Protein 7CWQ (pdb70)

InterPro domains:
  IPR029058 Alpha/Beta hydrolase fold [G3DSA:3.40.50.1820] (157-423)
  IPR029058 Alpha/Beta hydrolase fold [SSF53474] (163-417)
  IPR041127 PET hydrolase/cutinase-like [PF12740] (156-425)
  IPR050261 FrsA esterase [PTHR22946] (124-369)

Radius of gyration: 24.61 Å; Cα contacts (8 Å, |Δi|>4): 1382; chains: 2; bounding box: 76×63×48 Å

Organism: NCBI:txid1797562

Nearest PDB structures (foldseek):
  7cwq-assembly1_B  TM=1.004E+00  e=7.072E-62  Burkholderiales bacterium RIFCSPLOWO2_02_FULL_57_36
  8c65-assembly2_B  TM=9.866E-01  e=2.310E-43  Acidovorax delafieldii
  6ky5-assembly2_B  TM=9.880E-01  e=8.481E-42  Piscinibacter sakaiensis
  8vel-assembly1_A  TM=9.873E-01  e=1.083E-41  Piscinibacter sakaiensis
  8h5j-assembly2_B  TM=9.873E-01  e=1.382E-41  Piscinibacter sakaiensis

Foldseek 3Di:
DQPLDDDDQDDLVQLLDLAHQFDKDKDWFDCVRQDLFRTKIKIATDPDADQAEEEEEEEAALDALQFAVSLRRHQRRLQYIYIRGHGPDSHDALCSLLSSRVSRLVVLVVLCCVPPHPNPVRHDNQFYAYEYAARNLSNQLNNQQVPVSYQETEYELYHDPDQASQRRQHEYEYHHECQEPPRHCVNHRVSNQVNYHLNHWYKYWYFANGYSSCQTPPHDRVSLVSSVVNLRSCCGRSVNCSSQCCVPNDVVVVVCPDNGTPDMDTSDPD/DQPLDDDDQDDLCQLLDLFHQFDKDKDWFAQVRQDLFRTKIKIATDPDDDQAEEEEEEEAAPDALQFACSLRRLQRRVQYIYIYGHGPDSRDAQCSLLRSRVSVLVVLVVLCCDPPHPNPVRHDNQQYAYEYAARNLSNQLVNQQVPVSHQEGEYELYHDQDLASLRRQHEYEYHHECQEPPSHCVRHVVSNQVNYHLNHWYKYWYFANGYSSCQTPPHPSSSLSSSVVNLRSCCRRSVNCSSQCCCANDVVVVCCPPNGTPDMDTSDDD

Secondary structure (DSSP, 8-state):
--TT--SSPP-HHHHHSSS-SS-EEEEEE-TTT-SSSSEEEEEEESSS---EEEEEEE--TT--GGGTTTHHHHHHTTT-EEEEEE-SSTT--HHHHHHHHHHHHHHHHHHHT-TTSTTTT-EEEEEEEEEEETHHHHHHHHHHHH-TT-SEEEEES---S----TT--S-EEEEEETT-SSS-TTTTHHHHHHHS-TTS-EEEEEETT--TTTTSTT-TTHHHHHHHHHHHHHHHHS--GGGHHHHHSHHHHHHTTSTTEEEEEE----/--TT--SSPP-HHHHHSSS-SSEEEEEEE-TTT-SSSSEEEEEEEESS---EEEEEEE--TT--GGGTTTHHHHHHTTT-EEEEEE-SSTT--HHHHHHHHHHHHHHHHHHHT-TTSTTTT-EEEEEEEEEEETHHHHHHHHHHHH-TT--EEEEES---S----TT--S-EEEEEETT-SSS-TTTTHHHHHHHS-TTS-EEEEEETT--TTTTSTT-TTHHHHHHHHHHHHHHHHS--GGGHHHHHSHHHHHHTT-TTEEEEEE----

Solvent-accessible surface area: 19346 Å² total; per-residue (Å²): 241,40,107,76,76,27,32,77,103,16,70,115,112,30,0,52,41,96,61,14,50,21,74,78,60,70,24,107,3,52,68,134,70,15,66,44,5,116,66,1,24,0,17,4,0,67,82,39,121,33,71,1,0,0,0,0,0,0,0,1,98,114,17,53,24,79,22,0,43,35,0,0,30,6,0,0,0,0,1,0,0,0,0,0,0,15,2,78,49,53,51,24,85,7,81,41,0,6,94,4,0,46,24,0,0,86,17,0,64,73,12,6,121,50,91,104,32,74,0,89,172,42,7,16,72,115,12,16,0,0,0,0,31,9,22,0,0,0,0,0,0,13,1,1,100,84,40,87,124,7,83,0,0,0,0,0,3,0,70,13,105,56,57,98,3,56,100,0,70,1,22,0,0,0,0,0,0,19,63,9,107,78,2,53,13,45,63,18,2,3,29,0,14,44,29,8,34,72,122,2,79,25,0,0,0,4,4,38,106,8,62,28,55,16,1,10,39,81,23,112,55,34,24,17,0,0,2,0,0,0,0,0,0,2,26,26,3,3,90,1,86,47,0,34,53,26,0,41,29,80,41,8,60,63,6,44,49,81,88,24,8,8,10,14,43,38,34,36,124,47,198,38,112,57,58,30,30,73,105,17,74,118,106,34,0,48,39,56,49,13,58,35,48,16,41,5,24,52,5,44,71,132,69,13,69,44,6,95,19,2,15,0,5,4,0,36,144,37,123,33,66,2,0,0,0,0,0,0,0,1,105,116,14,15,18,29,19,0,26,35,0,0,16,5,0,0,0,0,1,0,0,0,0,0,0,8,2,92,51,54,56,24,79,6,83,43,0,6,95,4,0,48,23,0,0,88,19,0,68,76,12,7,124,52,87,103,34,75,0,71,169,40,8,27,67,107,13,18,0,0,0,0,33,8,23,0,0,0,0,0,0,13,0,1,87,85,43,82,115,8,72,0,0,0,0,0,2,0,66,9,102,54,50,97,1,55,101,0,67,0,24,0,0,0,0,0,0,66,60,9,105,83,2,54,15,131,65,19,2,11,33,0,15,102,28,6,37,96,119,3,80,23,0,0,0,12,1,47,109,7,62,30,54,15,1,9,36,53,24,91,45,32,23,14,0,0,3,0,0,0,0,0,0,3,41,14,2,3,81,1,91,46,1,18,52,24,0,36,26,83,46,8,134,70,7,80,100,74,115,28,13,56,69,29,62,70,43,36,124,21

Sequence (540 aa):
MNPFEKGPDPTKTMLEASTGPFTYTTTTVSSTTASGYRQGTIYHPTNVTGPFAAVAVVPGYLASQSSINWWGPRLASHGFVVITIDTNSTSDQPPSRATQLMAALNQLKTFSNTSSHPIYRKVDPNRLGVMGWSMGGGGTLIAARDNPTLKAAIPFAPWNSSTNFSTVSVPTLIIACESDSTAPVNSHASPFYNSLPSTTKKAYLEMNNGSHSCANSGNSNAGLIGKYGVSWMKRFMDNDTRFSPYLCGAPHQADLSLTAIDEYRENCPYMNPFEKGPDPTKTMLEASTGPFTYTTTTVSSTTASGYRQGTIYHPTNVTGPFAAVAVVPGYLASQSSINWWGPRLASHGFVVITIDTNSTSDQPPSRATQLMAALNQLKTFSNTSSHPIYRKVDPNRLGVMGWSMGGGGTLIAARDNPTLKAAIPFAPWNSSTNFSTVSVPTLIIACESDSTAPVNSHASPFYNSLPSTTKKAYLEMNNGSHSCANSGNSNAGLIGKYGVSWMKRFMDNDTRFSPYLCGAPHQADLSLTAIDEYRENCPY

Structure (mmCIF, N/CA/C/O backbone):
data_7CWQ
#
_entry.id   7CWQ
#
_cell.length_a   69.967
_cell.length_b   69.967
_cell.length_c   381.890
_cell.angle_alpha   90.000
_cell.angle_beta   90.000
_cell.angle_gamma   120.000
#
_symmetry.space_group_name_H-M   'P 65 2 2'
#
loop_
_entity.id
_entity.type
_entity.pdbx_description
1 polymer 'DLH domain-containing protein'
2 non-polymer 'SULFATE ION'
3 water water
#
loop_
_atom_site.group_PDB
_atom_site.id
_atom_site.type_symbol
_atom_site.label_atom_id
_atom_site.label_alt_id
_atom_site.label_comp_id
_atom_site.label_asym_id
_atom_site.label_entity_id
_atom_site.label_seq_id
_atom_site.pdbx_PDB_ins_code
_atom_site.Cartn_x
_atom_site.Cartn_y
_atom_site.Cartn_z
_atom_site.occupancy
_atom_site.B_iso_or_equiv
_atom_site.auth_seq_id
_atom_site.auth_comp_id
_atom_site.auth_asym_id
_atom_site.auth_atom_id
_atom_site.pdbx_PDB_model_num
ATOM 1 N N . MET A 1 1 ? -34.157 -11.410 -31.893 1.00 28.80 157 MET A N 1
ATOM 2 C CA . MET A 1 1 ? -34.101 -10.526 -33.082 1.00 27.84 157 MET A CA 1
ATOM 3 C C . MET A 1 1 ? -33.269 -9.287 -32.752 1.00 22.54 157 MET A C 1
ATOM 4 O O . MET A 1 1 ? -32.933 -8.556 -33.670 1.00 20.68 157 MET A O 1
ATOM 9 N N . ASN A 1 2 ? -33.054 -8.997 -31.469 1.00 19.51 158 ASN A N 1
ATOM 10 C CA . ASN A 1 2 ? -32.149 -7.903 -31.035 1.00 16.70 158 ASN A CA 1
ATOM 11 C C . ASN A 1 2 ? -30.820 -8.517 -30.642 1.00 15.85 158 ASN A C 1
ATOM 12 O O . ASN A 1 2 ? -30.699 -9.161 -29.596 1.00 16.05 158 ASN A O 1
ATOM 17 N N . PRO A 1 3 ? -29.771 -8.336 -31.460 1.00 16.03 159 PRO A N 1
ATOM 18 C CA . PRO A 1 3 ? -28.492 -8.993 -31.201 1.00 17.96 159 PRO A CA 1
ATOM 19 C C . PRO A 1 3 ? -27.770 -8.435 -29.962 1.00 16.74 159 PRO A C 1
ATOM 20 O O . PRO A 1 3 ? -26.828 -9.052 -29.511 1.00 17.04 159 PRO A O 1
ATOM 24 N N . PHE A 1 4 ? -28.238 -7.303 -29.427 1.00 15.11 160 PHE A N 1
ATOM 25 C CA . PHE A 1 4 ? -27.599 -6.624 -28.257 1.00 14.43 160 PHE A CA 1
ATOM 26 C C . PHE A 1 4 ? -28.245 -7.035 -26.936 1.00 15.31 160 PHE A C 1
ATOM 27 O O . PHE A 1 4 ? -27.687 -6.703 -25.864 1.00 15.49 160 PHE A O 1
ATOM 35 N N . GLU A 1 5 ? -29.377 -7.718 -26.989 1.00 16.31 161 GLU A N 1
ATOM 36 C CA . GLU A 1 5 ? -30.100 -8.220 -25.803 1.00 17.00 161 GLU A CA 1
ATOM 37 C C . GLU A 1 5 ? -29.235 -9.292 -25.105 1.00 19.48 161 GLU A C 1
ATOM 38 O O . GLU A 1 5 ? -28.759 -10.223 -25.788 1.00 18.49 161 GLU A O 1
ATOM 44 N N . LYS A 1 6 ? -28.969 -9.130 -23.800 1.00 15.83 162 LYS A N 1
ATOM 45 C CA . LYS A 1 6 ? -28.201 -10.126 -23.003 1.00 16.53 162 LYS A CA 1
ATOM 46 C C . LYS A 1 6 ? -29.029 -10.562 -21.800 1.00 16.55 162 LYS A C 1
ATOM 47 O O . LYS A 1 6 ? -29.662 -9.696 -21.159 1.00 14.57 162 LYS A O 1
ATOM 53 N N . GLY A 1 7 ? -28.975 -11.856 -21.504 1.00 16.08 163 GLY A N 1
ATOM 54 C CA . GLY A 1 7 ? -29.409 -12.418 -20.222 1.00 18.27 163 GLY A CA 1
ATOM 55 C C . GLY A 1 7 ? -30.903 -12.670 -20.198 1.00 18.02 163 GLY A C 1
ATOM 56 O O . GLY A 1 7 ? -31.621 -12.330 -21.138 1.00 16.13 163 GLY A O 1
ATOM 57 N N . PRO A 1 8 ? -31.388 -13.242 -19.085 1.00 18.50 164 PRO A N 1
ATOM 58 C CA . PRO A 1 8 ? -32.800 -13.556 -18.922 1.00 19.04 164 PRO A CA 1
ATOM 59 C C . PRO A 1 8 ? -33.705 -12.322 -18.929 1.00 18.09 164 PRO A C 1
ATOM 60 O O . PRO A 1 8 ? -33.259 -11.203 -18.694 1.00 15.55 164 PRO A O 1
ATOM 64 N N . ASP A 1 9 ? -34.984 -12.570 -19.199 1.00 17.42 165 ASP A N 1
ATOM 65 C CA . ASP A 1 9 ? -36.053 -11.552 -19.134 1.00 17.53 165 ASP A CA 1
ATOM 66 C C . ASP A 1 9 ? -36.032 -10.928 -17.745 1.00 17.05 165 ASP A C 1
ATOM 67 O O . ASP A 1 9 ? -35.918 -11.636 -16.749 1.00 16.61 165 ASP A O 1
ATOM 72 N N . PRO A 1 10 ? -36.121 -9.590 -17.651 1.00 17.01 166 PRO A N 1
ATOM 73 C CA . PRO A 1 10 ? -36.035 -8.923 -16.355 1.00 17.12 166 PRO A CA 1
ATOM 74 C C . PRO A 1 10 ? -37.255 -9.229 -15.479 1.00 17.44 166 PRO A C 1
ATOM 75 O O . PRO A 1 10 ? -38.331 -9.466 -16.007 1.00 15.47 166 PRO A O 1
ATOM 79 N N . THR A 1 11 ? -37.037 -9.178 -14.166 1.00 16.16 167 THR A N 1
ATOM 80 C CA . THR A 1 11 ? -38.061 -9.198 -13.090 1.00 17.79 167 THR A CA 1
ATOM 81 C C . THR A 1 11 ? -37.703 -8.118 -12.073 1.00 18.23 167 THR A C 1
ATOM 82 O O . THR A 1 11 ? -36.555 -7.691 -12.044 1.00 16.09 167 THR A O 1
ATOM 86 N N . LYS A 1 12 ? -38.663 -7.674 -11.281 1.00 17.49 168 LYS A N 1
ATOM 87 C CA . LYS A 1 12 ? -38.389 -6.755 -10.154 1.00 19.83 168 LYS A CA 1
ATOM 88 C C . LYS A 1 12 ? -37.267 -7.334 -9.274 1.00 16.81 168 LYS A C 1
ATOM 89 O O . LYS A 1 12 ? -36.316 -6.581 -8.944 1.00 17.57 168 LYS A O 1
ATOM 95 N N . THR A 1 13 ? -37.346 -8.619 -8.911 1.00 18.14 169 THR A N 1
ATOM 96 C CA . THR A 1 13 ? -36.373 -9.287 -8.006 1.00 19.16 169 THR A CA 1
ATOM 97 C C . THR A 1 13 ? -34.980 -9.144 -8.596 1.00 17.38 169 THR A C 1
ATOM 98 O O . THR A 1 13 ? -34.048 -8.742 -7.878 1.00 16.98 169 THR A O 1
ATOM 102 N N . MET A 1 14 ? -34.847 -9.490 -9.861 1.00 15.18 170 MET A N 1
ATOM 103 C CA . MET A 1 14 ? -33.544 -9.579 -10.542 1.00 15.36 170 MET A CA 1
ATOM 104 C C . MET A 1 14 ? -32.974 -8.161 -10.647 1.00 13.75 170 MET A C 1
ATOM 105 O O . MET A 1 14 ? -31.750 -7.998 -10.482 1.00 14.11 170 MET A O 1
ATOM 110 N N . LEU A 1 15 ? -33.829 -7.149 -10.810 1.00 12.92 171 LEU A N 1
ATOM 111 C CA . LEU A 1 15 ? -33.346 -5.765 -11.030 1.00 12.03 171 LEU A CA 1
ATOM 112 C C . LEU A 1 15 ? -32.966 -5.097 -9.702 1.00 13.02 171 LEU A C 1
ATOM 113 O O . LEU A 1 15 ? -32.175 -4.147 -9.753 1.00 12.81 171 LEU A O 1
ATOM 118 N N . GLU A 1 16 ? -33.498 -5.554 -8.574 1.00 12.72 172 GLU A N 1
ATOM 119 C CA . GLU A 1 16 ? -33.214 -4.940 -7.241 1.00 13.90 172 GLU A CA 1
ATOM 120 C C . GLU A 1 16 ? -32.099 -5.698 -6.523 1.00 13.91 172 GLU A C 1
ATOM 121 O O . GLU A 1 16 ? -31.595 -5.197 -5.525 1.00 14.82 172 GLU A O 1
ATOM 127 N N . ALA A 1 17 ? -31.674 -6.860 -7.028 1.00 13.10 173 ALA A N 1
ATOM 128 C CA . ALA A 1 17 ? -30.585 -7.643 -6.406 1.00 12.01 173 ALA A CA 1
ATOM 129 C C . ALA A 1 17 ? -29.271 -6.865 -6.504 1.00 11.65 173 ALA A C 1
ATOM 130 O O . ALA A 1 17 ? -29.086 -6.115 -7.480 1.00 12.72 173 ALA A O 1
ATOM 132 N N . SER A 1 18 ? -28.367 -7.055 -5.545 1.00 11.68 174 SER A N 1
ATOM 133 C CA . SER A 1 18 ? -27.048 -6.367 -5.539 1.00 13.67 174 SER A CA 1
ATOM 134 C C . SER A 1 18 ? -26.228 -6.748 -6.775 1.00 14.62 174 SER A C 1
ATOM 135 O O . SER A 1 18 ? -25.424 -5.933 -7.218 1.00 13.61 174 SER A O 1
ATOM 138 N N . THR A 1 19 ? -26.451 -7.926 -7.353 1.00 15.46 175 THR A N 1
ATOM 139 C CA . THR A 1 19 ? -25.872 -8.241 -8.680 1.00 15.68 175 THR A CA 1
ATOM 140 C C . THR A 1 19 ? -26.927 -8.873 -9.576 1.00 14.86 175 THR A C 1
ATOM 141 O O . THR A 1 19 ? -27.901 -9.501 -9.094 1.00 14.49 175 THR A O 1
ATOM 145 N N . GLY A 1 20 ? -26.740 -8.650 -10.861 1.00 13.69 176 GLY A N 1
ATOM 146 C CA . GLY A 1 20 ? -27.548 -9.219 -11.924 1.00 12.02 176 GLY A CA 1
ATOM 147 C C . GLY A 1 20 ? -27.164 -10.665 -12.195 1.00 12.10 176 GLY A C 1
ATOM 148 O O . GLY A 1 20 ? -26.513 -11.331 -11.389 1.00 11.71 176 GLY A O 1
ATOM 149 N N . PRO A 1 21 ? -27.614 -11.176 -13.339 1.00 12.65 177 PRO A N 1
ATOM 150 C CA . PRO A 1 21 ? -27.520 -12.605 -13.635 1.00 13.90 177 PRO A CA 1
ATOM 151 C C . PRO A 1 21 ? -26.128 -13.049 -14.075 1.00 13.70 177 PRO A C 1
ATOM 152 O O . PRO A 1 21 ? -25.942 -14.244 -14.246 1.00 12.96 177 PRO A O 1
ATOM 156 N N . PHE A 1 22 ? -25.214 -12.107 -14.302 1.00 11.42 178 PHE A N 1
ATOM 157 C CA . PHE A 1 22 ? -23.866 -12.423 -14.828 1.00 11.04 178 PHE A CA 1
ATOM 158 C C . PHE A 1 22 ? -22.845 -12.343 -13.715 1.00 11.98 178 PHE A C 1
ATOM 159 O O . PHE A 1 22 ? -22.940 -11.479 -12.811 1.00 12.23 178 PHE A O 1
ATOM 167 N N . THR A 1 23 ? -21.839 -13.203 -13.808 1.00 10.88 179 THR A N 1
ATOM 168 C CA . THR A 1 23 ? -20.613 -13.109 -13.004 1.00 11.22 179 THR A CA 1
ATOM 169 C C . THR A 1 23 ? -19.706 -12.048 -13.614 1.00 11.74 179 THR A C 1
ATOM 170 O O . THR A 1 23 ? -19.808 -11.788 -14.822 1.00 11.84 179 THR A O 1
ATOM 174 N N . TYR A 1 24 ? -18.882 -11.410 -12.796 1.00 11.77 180 TYR A N 1
ATOM 175 C CA . TYR A 1 24 ? -17.993 -10.342 -13.292 1.00 10.65 180 TYR A CA 1
ATOM 176 C C . TYR A 1 24 ? -16.635 -10.495 -12.625 1.00 11.26 180 TYR A C 1
ATOM 177 O O . TYR A 1 24 ? -16.492 -11.192 -11.598 1.00 11.86 180 TYR A O 1
ATOM 186 N N . THR A 1 25 ? -15.654 -9.835 -13.204 1.00 11.57 181 THR A N 1
ATOM 187 C CA . THR A 1 25 ? -14.315 -9.755 -12.591 1.00 12.04 181 THR A CA 1
ATOM 188 C C . THR A 1 25 ? -13.813 -8.327 -12.742 1.00 11.45 181 THR A C 1
ATOM 189 O O . THR A 1 25 ? -14.494 -7.521 -13.406 1.00 11.20 181 THR A O 1
ATOM 193 N N . THR A 1 26 ? -12.678 -8.035 -12.124 1.00 11.07 182 THR A N 1
ATOM 194 C CA . THR A 1 26 ? -12.091 -6.679 -12.143 1.00 12.66 182 THR A CA 1
ATOM 195 C C . THR A 1 26 ? -10.701 -6.773 -12.720 1.00 13.29 182 THR A C 1
ATOM 196 O O . THR A 1 26 ? -10.023 -7.788 -12.499 1.00 12.55 182 THR A O 1
ATOM 200 N N . THR A 1 27 ? -10.298 -5.716 -13.392 1.00 13.05 183 THR A N 1
ATOM 201 C CA . THR A 1 27 ? -8.938 -5.517 -13.920 1.00 13.91 183 THR A CA 1
ATOM 202 C C . THR A 1 27 ? -8.526 -4.105 -13.510 1.00 14.30 183 THR A C 1
ATOM 203 O O . THR A 1 27 ? -9.258 -3.157 -13.845 1.00 13.34 183 THR A O 1
ATOM 207 N N . THR A 1 28 ? -7.432 -3.968 -12.779 1.00 13.68 184 THR A N 1
ATOM 208 C CA . THR A 1 28 ? -6.949 -2.634 -12.336 1.00 16.46 184 THR A CA 1
ATOM 209 C C . THR A 1 28 ? -6.204 -1.989 -13.495 1.00 17.14 184 THR A C 1
ATOM 210 O O . THR A 1 28 ? -5.457 -2.707 -14.211 1.00 22.74 184 THR A O 1
ATOM 214 N N . VAL A 1 29 ? -6.421 -0.706 -13.721 1.00 12.74 185 VAL A N 1
ATOM 215 C CA . VAL A 1 29 ? -5.624 0.100 -14.664 1.00 11.23 185 VAL A CA 1
ATOM 216 C C . VAL A 1 29 ? -4.683 0.966 -13.837 1.00 12.37 185 VAL A C 1
ATOM 217 O O . VAL A 1 29 ? -5.184 1.892 -13.195 1.00 11.46 185 VAL A O 1
ATOM 221 N N . SER A 1 30 ? -3.399 0.608 -13.799 1.00 13.02 186 SER A N 1
ATOM 222 C CA . SER A 1 30 ? -2.386 1.388 -13.035 1.00 14.90 186 SER A CA 1
ATOM 223 C C . SER A 1 30 ? -2.291 2.804 -13.596 1.00 14.16 186 SER A C 1
ATOM 224 O O . SER A 1 30 ? -2.621 3.038 -14.758 1.00 13.19 186 SER A O 1
ATOM 227 N N . SER A 1 31 ? -1.703 3.723 -12.825 1.00 14.90 187 SER A N 1
ATOM 228 C CA . SER A 1 31 ? -1.480 5.096 -13.306 1.00 15.36 187 SER A CA 1
ATOM 229 C C . SER A 1 31 ? -0.377 5.099 -14.375 1.00 13.50 187 SER A C 1
ATOM 230 O O . SER A 1 31 ? -0.382 5.993 -15.167 1.00 16.93 187 SER A O 1
ATOM 233 N N . THR A 1 32 ? 0.426 4.040 -14.457 1.00 15.17 188 THR A N 1
ATOM 234 C CA . THR A 1 32 ? 1.431 3.876 -15.546 1.00 16.08 188 THR A CA 1
ATOM 235 C C . THR A 1 32 ? 0.717 3.600 -16.879 1.00 15.94 188 THR A C 1
ATOM 236 O O . THR A 1 32 ? 0.975 4.300 -17.864 1.00 17.25 188 THR A O 1
ATOM 240 N N . THR A 1 33 ? -0.282 2.729 -16.860 1.00 14.15 189 THR A N 1
ATOM 241 C CA . THR A 1 33 ? -1.059 2.334 -18.063 1.00 13.95 189 THR A CA 1
ATOM 242 C C . THR A 1 33 ? -2.112 3.371 -18.470 1.00 12.58 189 THR A C 1
ATOM 243 O O . THR A 1 33 ? -2.289 3.602 -19.682 1.00 14.56 189 THR A O 1
ATOM 247 N N . ALA A 1 34 ? -2.800 3.988 -17.523 1.00 12.61 190 ALA A N 1
ATOM 248 C CA . ALA A 1 34 ? -3.952 4.868 -17.812 1.00 12.68 190 ALA A CA 1
ATOM 249 C C . ALA A 1 34 ? -3.501 6.038 -18.681 1.00 14.11 190 ALA A C 1
ATOM 250 O O . ALA A 1 34 ? -2.417 6.657 -18.412 1.00 15.19 190 ALA A O 1
ATOM 252 N N . SER A 1 35 ? -4.302 6.319 -19.698 1.00 14.33 191 SER A N 1
ATOM 253 C CA . SER A 1 35 ? -4.054 7.325 -20.738 1.00 15.47 191 SER A CA 1
ATOM 254 C C . SER A 1 35 ? -5.150 8.389 -20.707 1.00 14.27 191 SER A C 1
ATOM 255 O O . SER A 1 35 ? -6.279 8.100 -21.095 1.00 15.08 191 SER A O 1
ATOM 258 N N . GLY A 1 36 ? -4.834 9.566 -20.172 1.00 15.41 192 GLY A N 1
ATOM 259 C CA . GLY A 1 36 ? -5.741 10.727 -20.168 1.00 15.07 192 GLY A CA 1
ATOM 260 C C . GLY A 1 36 ? -6.618 10.809 -18.928 1.00 14.30 192 GLY A C 1
ATOM 261 O O . GLY A 1 36 ? -7.555 11.651 -18.909 1.00 16.95 192 GLY A O 1
ATOM 262 N N . TYR A 1 37 ? -6.361 9.966 -17.946 1.00 13.11 193 TYR A N 1
ATOM 263 C CA . TYR A 1 37 ? -7.012 9.982 -16.612 1.00 12.18 193 TYR A CA 1
ATOM 264 C C . TYR A 1 37 ? -6.017 9.326 -15.665 1.00 12.77 193 TYR A C 1
ATOM 265 O O . TYR A 1 37 ? -4.979 8.818 -16.159 1.00 13.49 193 TYR A O 1
ATOM 274 N N . ARG A 1 38 ? -6.213 9.417 -14.364 1.00 11.90 194 ARG A N 1
ATOM 275 C CA . ARG A 1 38 ? -5.140 9.031 -13.434 1.00 13.74 194 ARG A CA 1
ATOM 276 C C . ARG A 1 38 ? -4.963 7.518 -13.389 1.00 13.01 194 ARG A C 1
ATOM 277 O O . ARG A 1 38 ? -3.844 7.037 -13.579 1.00 13.89 194 ARG A O 1
ATOM 285 N N . GLN A 1 39 ? -6.039 6.795 -13.126 1.00 12.20 195 GLN A N 1
ATOM 286 C CA . GLN A 1 39 ? -6.036 5.327 -12.979 1.00 12.35 195 GLN A CA 1
ATOM 287 C C . GLN A 1 39 ? -7.486 4.869 -12.891 1.00 11.77 195 GLN A C 1
ATOM 288 O O . GLN A 1 39 ? -8.396 5.727 -12.870 1.00 11.00 195 GLN A O 1
ATOM 294 N N . GLY A 1 40 ? -7.719 3.573 -12.892 1.00 11.35 196 GLY A N 1
ATOM 295 C CA . GLY A 1 40 ? -9.115 3.121 -12.852 1.00 11.27 196 GLY A CA 1
ATOM 296 C C . GLY A 1 40 ? -9.209 1.645 -12.607 1.00 10.81 196 GLY A C 1
ATOM 297 O O . GLY A 1 40 ? -8.180 0.966 -12.423 1.00 11.68 196 GLY A O 1
ATOM 298 N N . THR A 1 41 ? -10.451 1.193 -12.519 1.00 10.54 197 THR A N 1
ATOM 299 C CA . THR A 1 41 ? -10.714 -0.235 -12.330 1.00 9.87 197 THR A CA 1
ATOM 300 C C . THR A 1 41 ? -11.790 -0.591 -13.354 1.00 9.90 197 THR A C 1
ATOM 301 O O . THR A 1 41 ? -12.747 0.142 -13.458 1.00 10.10 197 THR A O 1
ATOM 305 N N . ILE A 1 42 ? -11.570 -1.689 -14.060 1.00 8.56 198 ILE A N 1
ATOM 306 C CA . ILE A 1 42 ? -12.547 -2.143 -15.074 1.00 8.90 198 ILE A CA 1
ATOM 307 C C . ILE A 1 42 ? -13.324 -3.322 -14.508 1.00 8.94 198 ILE A C 1
ATOM 308 O O . ILE A 1 42 ? -12.705 -4.223 -14.023 1.00 9.45 198 ILE A O 1
ATOM 313 N N . TYR A 1 43 ? -14.636 -3.257 -14.632 1.00 8.62 199 TYR A N 1
ATOM 314 C CA . TYR A 1 43 ? -15.518 -4.350 -14.178 1.00 8.79 199 TYR A CA 1
ATOM 315 C C . TYR A 1 43 ? -16.114 -4.954 -15.451 1.00 8.76 199 TYR A C 1
ATOM 316 O O . TYR A 1 43 ? -16.634 -4.216 -16.266 1.00 10.09 199 TYR A O 1
ATOM 325 N N . HIS A 1 44 ? -15.989 -6.274 -15.599 1.00 9.43 200 HIS A N 1
ATOM 326 C CA . HIS A 1 44 ? -16.435 -6.860 -16.882 1.00 9.99 200 HIS A CA 1
ATOM 327 C C . HIS A 1 44 ? -17.072 -8.231 -16.676 1.00 10.25 200 HIS A C 1
ATOM 328 O O . HIS A 1 44 ? -16.654 -8.959 -15.814 1.00 9.55 200 HIS A O 1
ATOM 335 N N . PRO A 1 45 ? -18.082 -8.568 -17.489 1.00 9.89 201 PRO A N 1
ATOM 336 C CA . PRO A 1 45 ? -18.776 -9.834 -17.347 1.00 10.39 201 PRO A CA 1
ATOM 337 C C . PRO A 1 45 ? -17.908 -11.032 -17.763 1.00 10.74 201 PRO A C 1
ATOM 338 O O . PRO A 1 45 ? -17.100 -10.872 -18.617 1.00 11.88 201 PRO A O 1
ATOM 342 N N . THR A 1 46 ? -18.139 -12.184 -1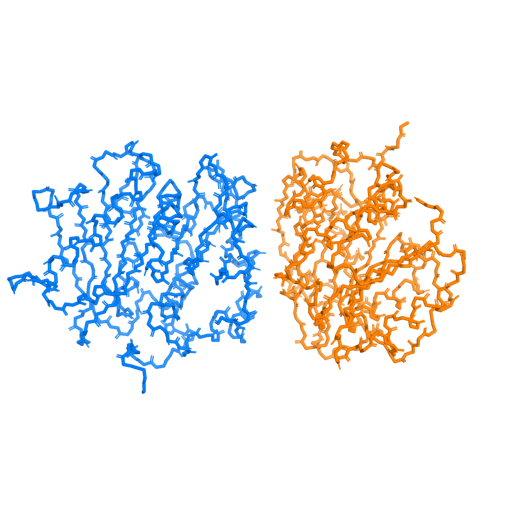7.134 1.00 10.56 202 THR A N 1
ATOM 343 C CA . THR A 1 46 ? -17.276 -13.352 -17.378 1.00 11.41 202 THR A CA 1
ATOM 344 C C . THR A 1 46 ? -18.049 -14.584 -17.814 1.00 11.60 202 THR A C 1
ATOM 345 O O . THR A 1 46 ? -17.378 -15.480 -18.351 1.00 12.40 202 THR A O 1
ATOM 349 N N . ASN A 1 47 ? -19.341 -14.687 -17.559 1.00 11.88 203 ASN A N 1
ATOM 350 C CA . ASN A 1 47 ? -20.091 -15.933 -17.900 1.00 12.57 203 ASN A CA 1
ATOM 351 C C . ASN A 1 47 ? -21.077 -15.675 -19.027 1.00 12.12 203 ASN A C 1
ATOM 352 O O . ASN A 1 47 ? -22.191 -16.282 -19.026 1.00 11.99 203 ASN A O 1
ATOM 357 N N . VAL A 1 48 ? -20.670 -14.841 -19.985 1.00 12.12 204 VAL A N 1
ATOM 358 C CA . VAL A 1 48 ? -21.484 -14.417 -21.145 1.00 11.78 204 VAL A CA 1
ATOM 359 C C . VAL A 1 48 ? -20.498 -13.817 -22.136 1.00 13.91 204 VAL A C 1
ATOM 360 O O . VAL A 1 48 ? -19.489 -13.269 -21.688 1.00 14.09 204 VAL A O 1
ATOM 364 N N . THR A 1 49 ? -20.698 -14.061 -23.426 1.00 16.30 205 THR A N 1
ATOM 365 C CA . THR A 1 49 ? -19.802 -13.519 -24.470 1.00 16.81 205 THR A CA 1
ATOM 366 C C . THR A 1 49 ? -20.381 -12.200 -24.962 1.00 16.83 205 THR A C 1
ATOM 367 O O . THR A 1 49 ? -21.623 -12.038 -24.986 1.00 17.70 205 THR A O 1
ATOM 371 N N . GLY A 1 50 ? -19.498 -11.292 -25.306 1.00 17.43 206 GLY A N 1
ATOM 372 C CA . GLY A 1 50 ? -19.906 -9.965 -25.764 1.00 18.46 206 GLY A CA 1
ATOM 373 C C . GLY A 1 50 ? -19.949 -9.901 -27.283 1.00 20.29 206 GLY A C 1
ATOM 374 O O . GLY A 1 50 ? -20.336 -10.870 -27.952 1.00 20.60 206 GLY A O 1
ATOM 375 N N . PRO A 1 51 ? -19.619 -8.743 -27.885 1.00 16.36 207 PRO A N 1
ATOM 376 C CA . PRO A 1 51 ? -19.161 -7.557 -27.164 1.00 16.15 207 PRO A CA 1
ATOM 377 C C . PRO A 1 51 ? -20.297 -6.921 -26.338 1.00 13.26 207 PRO A C 1
ATOM 378 O O . PRO A 1 51 ? -21.432 -7.266 -26.542 1.00 14.31 207 PRO A O 1
ATOM 382 N N . PHE A 1 52 ? -19.947 -6.017 -25.426 1.00 10.74 208 PHE A N 1
ATOM 383 C CA . PHE A 1 52 ? -20.901 -5.346 -24.506 1.00 10.50 208 PHE A CA 1
ATOM 384 C C . PHE A 1 52 ? -20.810 -3.846 -24.708 1.00 10.01 208 PHE A C 1
ATOM 385 O O . PHE A 1 52 ? -19.735 -3.366 -25.056 1.00 10.83 208 PHE A O 1
ATOM 393 N N . ALA A 1 53 ? -21.874 -3.116 -24.399 1.00 9.65 209 ALA A N 1
ATOM 394 C CA . ALA A 1 53 ? -21.788 -1.652 -24.262 1.00 9.88 209 ALA A CA 1
ATOM 395 C C . ALA A 1 53 ? -20.839 -1.350 -23.096 1.00 9.84 209 ALA A C 1
ATOM 396 O O . ALA A 1 53 ? -20.695 -2.193 -22.174 1.00 10.76 209 ALA A O 1
ATOM 398 N N . ALA A 1 54 ? -20.211 -0.178 -23.112 1.00 10.64 210 ALA A N 1
ATOM 399 C CA . ALA A 1 54 ? -19.221 0.222 -22.092 1.00 10.87 210 ALA A CA 1
ATOM 400 C C . ALA A 1 54 ? -19.659 1.527 -21.439 1.00 10.42 210 ALA A C 1
ATOM 401 O O . ALA A 1 54 ? -20.228 2.393 -22.123 1.00 9.23 210 ALA A O 1
ATOM 403 N N . VAL A 1 55 ? -19.315 1.669 -20.158 1.00 10.03 211 VAL A N 1
ATOM 404 C CA . VAL A 1 55 ? -19.651 2.900 -19.389 1.00 10.27 211 VAL A CA 1
ATOM 405 C C . VAL A 1 55 ? -18.420 3.397 -18.633 1.00 9.80 211 VAL A C 1
ATOM 406 O O . VAL A 1 55 ? -17.724 2.575 -18.098 1.00 10.05 211 VAL A O 1
ATOM 410 N N . ALA A 1 56 ? -18.230 4.716 -18.590 1.00 9.23 212 ALA A N 1
ATOM 411 C CA . ALA A 1 56 ? -17.173 5.290 -17.735 1.00 9.09 212 ALA A CA 1
ATOM 412 C C . ALA A 1 56 ? -17.856 6.079 -16.599 1.00 8.81 212 ALA A C 1
ATOM 413 O O . ALA A 1 56 ? -18.871 6.705 -16.862 1.00 8.78 212 ALA A O 1
ATOM 415 N N . VAL A 1 57 ? -17.308 5.975 -15.389 1.00 8.83 213 VAL A N 1
ATOM 416 C CA . VAL A 1 57 ? -17.915 6.636 -14.194 1.00 9.48 213 VAL A CA 1
ATOM 417 C C . VAL A 1 57 ? -16.843 7.495 -13.507 1.00 9.68 213 VAL A C 1
ATOM 418 O O . VAL A 1 57 ? -15.796 6.977 -13.225 1.00 9.69 213 VAL A O 1
ATOM 422 N N . VAL A 1 58 ? -17.171 8.759 -13.262 1.00 10.42 214 VAL A N 1
ATOM 423 C CA . VAL A 1 58 ? -16.181 9.717 -12.688 1.00 9.95 214 VAL A CA 1
ATOM 424 C C . VAL A 1 58 ? -16.731 10.304 -11.374 1.00 10.42 214 VAL A C 1
ATOM 425 O O . VAL A 1 58 ? -17.909 10.559 -11.258 1.00 10.58 214 VAL A O 1
ATOM 429 N N . PRO A 1 59 ? -15.880 10.477 -10.363 1.00 9.78 215 PRO A N 1
ATOM 430 C CA . PRO A 1 59 ? -16.335 11.073 -9.130 1.00 10.02 215 PRO A CA 1
ATOM 431 C C . PRO A 1 59 ? -16.453 12.604 -9.122 1.00 10.99 215 PRO A C 1
ATOM 432 O O . PRO A 1 59 ? -16.293 13.211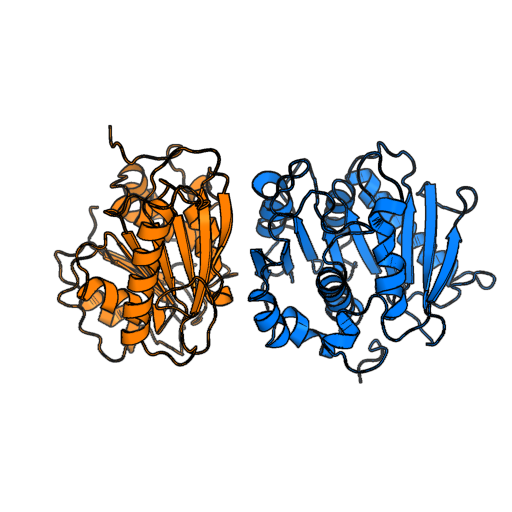 -10.113 1.00 11.63 215 PRO A O 1
ATOM 436 N N . GLY A 1 60 ? -16.770 13.110 -7.939 1.00 11.63 216 GLY A N 1
ATOM 437 C CA . GLY A 1 60 ? -16.851 14.558 -7.739 1.00 10.98 216 GLY A CA 1
ATOM 438 C C . GLY A 1 60 ? -15.562 15.188 -7.224 1.00 11.02 216 GLY A C 1
ATOM 439 O O . GLY A 1 60 ? -14.554 14.523 -7.102 1.00 9.91 216 GLY A O 1
ATOM 440 N N . TYR A 1 61 ? -15.643 16.488 -6.983 1.00 10.78 217 TYR A N 1
ATOM 441 C CA . TYR A 1 61 ? -14.467 17.268 -6.540 1.00 10.76 217 TYR A CA 1
ATOM 442 C C . TYR A 1 61 ? -13.863 16.711 -5.255 1.00 10.97 217 TYR A C 1
ATOM 443 O O . TYR A 1 61 ? -14.612 16.500 -4.308 1.00 10.63 217 TYR A O 1
ATOM 452 N N . LEU A 1 62 ? -12.553 16.523 -5.269 1.00 11.59 218 LEU A N 1
ATOM 453 C CA . LEU A 1 62 ? -11.732 15.965 -4.162 1.00 12.70 218 LEU A CA 1
ATOM 454 C C . LEU A 1 62 ? -12.002 14.474 -3.926 1.00 11.70 218 LEU A C 1
ATOM 455 O O . LEU A 1 62 ? -11.343 13.926 -3.017 1.00 13.11 218 LEU A O 1
ATOM 460 N N . ALA A 1 63 ? -12.872 13.828 -4.705 1.00 10.66 219 ALA A N 1
ATOM 461 C CA . ALA A 1 63 ? -13.350 12.454 -4.416 1.00 10.59 219 ALA A CA 1
ATOM 462 C C . ALA A 1 63 ? -12.586 11.436 -5.264 1.00 11.17 219 ALA A C 1
ATOM 463 O O . ALA A 1 63 ? -11.948 11.814 -6.268 1.00 10.24 219 ALA A O 1
ATOM 465 N N . SER A 1 64 ? -12.685 10.175 -4.862 1.00 12.42 220 SER A N 1
ATOM 466 C CA . SER A 1 64 ? -11.998 9.039 -5.521 1.00 12.93 220 SER A CA 1
ATOM 467 C C . SER A 1 64 ? -12.973 7.970 -5.989 1.00 12.02 220 SER A C 1
ATOM 468 O O . SER A 1 64 ? -14.181 8.096 -5.770 1.00 11.63 220 SER A O 1
ATOM 471 N N . GLN A 1 65 ? -12.437 6.919 -6.598 1.00 11.78 221 GLN A N 1
ATOM 472 C CA . GLN A 1 65 ? -13.247 5.804 -7.140 1.00 12.23 221 GLN A CA 1
ATOM 473 C C . GLN A 1 65 ? -14.227 5.299 -6.091 1.00 11.82 221 GLN A C 1
ATOM 474 O O . GLN A 1 65 ? -15.319 4.864 -6.480 1.00 11.72 221 GLN A O 1
ATOM 480 N N . SER A 1 66 ? -13.806 5.212 -4.826 1.00 11.29 222 SER A N 1
ATOM 481 C CA . SER A 1 66 ? -14.576 4.511 -3.782 1.00 12.29 222 SER A CA 1
ATOM 482 C C . SER A 1 66 ? -15.966 5.128 -3.671 1.00 11.68 222 SER A C 1
ATOM 483 O O . SER A 1 66 ? -16.883 4.418 -3.250 1.00 11.41 222 SER A O 1
ATOM 486 N N . SER A 1 67 ? -16.114 6.418 -3.973 1.00 10.20 223 SER A N 1
ATOM 487 C CA . SER A 1 67 ? -17.411 7.125 -3.850 1.00 9.98 223 SER A CA 1
ATOM 488 C C . SER A 1 67 ? -18.402 6.624 -4.907 1.00 10.43 223 SER A C 1
ATOM 489 O O . SER A 1 67 ? -19.593 6.696 -4.667 1.00 10.21 223 SER A O 1
ATOM 492 N N . ILE A 1 68 ? -17.923 6.114 -6.041 1.00 9.48 224 ILE A N 1
ATOM 493 C CA . ILE A 1 68 ? -18.819 5.877 -7.209 1.00 9.65 224 ILE A CA 1
ATOM 494 C C . ILE A 1 68 ? -18.727 4.438 -7.699 1.00 9.22 224 ILE A C 1
ATOM 495 O O . ILE A 1 68 ? -19.497 4.114 -8.610 1.00 9.11 224 ILE A O 1
ATOM 500 N N . ASN A 1 69 ? -17.880 3.598 -7.111 1.00 8.55 225 ASN A N 1
ATOM 501 C CA . ASN A 1 69 ? -17.528 2.318 -7.791 1.00 9.11 225 ASN A CA 1
ATOM 502 C C . ASN A 1 69 ? -18.562 1.212 -7.541 1.00 9.68 225 ASN A C 1
ATOM 503 O O . ASN A 1 69 ? -18.425 0.198 -8.167 1.00 9.63 225 ASN A O 1
ATOM 508 N N . TRP A 1 70 ? -19.569 1.379 -6.687 1.00 9.13 226 TRP A N 1
ATOM 509 C CA . TRP A 1 70 ? -20.664 0.391 -6.560 1.00 8.26 226 TRP A CA 1
ATOM 510 C C . TRP A 1 70 ? -21.327 0.163 -7.927 1.00 8.12 226 TRP A C 1
ATOM 511 O O . TRP A 1 70 ? -21.856 -0.927 -8.168 1.00 8.89 226 TRP A O 1
ATOM 522 N N . TRP A 1 71 ? -21.312 1.154 -8.813 1.00 8.33 227 TRP A N 1
ATOM 523 C CA . TRP A 1 71 ? -21.901 1.017 -10.166 1.00 8.84 227 TRP A CA 1
ATOM 524 C C . TRP A 1 71 ? -21.152 -0.053 -10.958 1.00 8.76 227 TRP A C 1
ATOM 525 O O . TRP A 1 71 ? -21.760 -0.623 -11.898 1.00 8.84 227 TRP A O 1
ATOM 536 N N . GLY A 1 72 ? -19.871 -0.271 -10.668 1.00 8.77 228 GLY A N 1
ATOM 537 C CA . GLY A 1 72 ? -19.057 -1.253 -11.401 1.00 10.10 228 GLY A CA 1
ATOM 538 C C . GLY A 1 72 ? -19.660 -2.650 -11.321 1.00 9.84 228 GLY A C 1
ATOM 539 O O . GLY A 1 72 ? -20.055 -3.217 -12.351 1.00 10.18 228 GLY A O 1
ATOM 540 N N . PRO A 1 73 ? -19.718 -3.278 -10.123 1.00 9.78 229 PRO A N 1
ATOM 541 C CA . PRO A 1 73 ? -20.332 -4.590 -9.997 1.00 9.56 229 PRO A CA 1
ATOM 542 C C . PRO A 1 73 ? -21.783 -4.602 -10.458 1.00 9.62 229 PRO A C 1
ATOM 543 O O . PRO A 1 73 ? -22.173 -5.541 -11.116 1.00 9.79 229 PRO A O 1
ATOM 547 N N . ARG A 1 74 ? -22.542 -3.555 -10.134 1.00 9.26 230 ARG A N 1
ATOM 548 C CA . ARG A 1 74 ? -24.000 -3.568 -10.432 1.00 9.69 230 ARG A CA 1
ATOM 549 C C . ARG A 1 74 ? -24.203 -3.628 -11.948 1.00 10.21 230 ARG A C 1
ATOM 550 O O . ARG A 1 74 ? -25.032 -4.459 -12.408 1.00 9.86 230 ARG A O 1
ATOM 558 N N . LEU A 1 75 ? -23.497 -2.812 -12.715 1.00 9.63 231 LEU A N 1
ATOM 559 C CA . LEU A 1 75 ? -23.697 -2.796 -14.184 1.00 9.49 231 LEU A CA 1
ATOM 560 C C . LEU A 1 75 ? -22.942 -3.959 -14.842 1.00 9.03 231 LEU A C 1
ATOM 561 O O . LEU A 1 75 ? -23.504 -4.553 -15.794 1.00 9.34 231 LEU A O 1
ATOM 566 N N . ALA A 1 76 ? -21.742 -4.330 -14.391 1.00 9.04 232 ALA A N 1
ATOM 567 C CA . ALA A 1 76 ? -21.007 -5.438 -15.054 1.00 9.03 232 ALA A CA 1
ATOM 568 C C . ALA A 1 76 ? -21.791 -6.738 -14.931 1.00 9.76 232 ALA A C 1
ATOM 569 O O . ALA A 1 76 ? -21.821 -7.506 -15.897 1.00 10.87 232 ALA A O 1
ATOM 571 N N . SER A 1 77 ? -22.502 -6.943 -13.826 1.00 9.11 233 SER A N 1
ATOM 572 C CA . SER A 1 77 ? -23.268 -8.191 -13.575 1.00 9.28 233 SER A CA 1
ATOM 573 C C . SER A 1 77 ? -24.575 -8.178 -14.382 1.00 8.88 233 SER A C 1
ATOM 574 O O . SER A 1 77 ? -25.315 -9.192 -14.358 1.00 9.21 233 SER A O 1
ATOM 577 N N . HIS A 1 78 ? -24.819 -7.121 -15.143 1.00 9.33 234 HIS A N 1
ATOM 578 C CA . HIS A 1 78 ? -25.934 -7.032 -16.118 1.00 10.11 234 HIS A CA 1
ATOM 579 C C . HIS A 1 78 ? -25.413 -6.896 -17.555 1.00 10.58 234 HIS A C 1
ATOM 580 O O . HIS A 1 78 ? -26.251 -6.655 -18.447 1.00 12.09 234 HIS A O 1
ATOM 587 N N . GLY A 1 79 ? -24.152 -7.238 -17.806 1.00 10.32 235 GLY A N 1
ATOM 588 C CA . GLY A 1 79 ? -23.609 -7.349 -19.180 1.00 9.41 235 GLY A CA 1
ATOM 589 C C . GLY A 1 79 ? -23.188 -5.999 -19.732 1.00 10.19 235 GLY A C 1
ATOM 590 O O . GLY A 1 79 ? -23.430 -5.738 -20.879 1.00 11.82 235 GLY A O 1
ATOM 591 N N . PHE A 1 80 ? -22.431 -5.231 -18.962 1.00 9.90 236 PHE A N 1
ATOM 592 C CA . PHE A 1 80 ? -21.739 -3.996 -19.397 1.00 9.22 236 PHE A CA 1
ATOM 593 C C . PHE A 1 80 ? -20.282 -4.075 -18.961 1.00 9.25 236 PHE A C 1
ATOM 594 O O . PHE A 1 80 ? -19.981 -4.751 -17.950 1.00 9.70 236 PHE A O 1
ATOM 602 N N . VAL A 1 81 ? -19.411 -3.431 -19.706 1.00 9.06 237 VAL A N 1
ATOM 603 C CA . VAL A 1 81 ? -18.017 -3.188 -19.281 1.00 9.32 237 VAL A CA 1
ATOM 604 C C . VAL A 1 81 ? -18.005 -1.801 -18.645 1.00 9.88 237 VAL A C 1
ATOM 605 O O . VAL A 1 81 ? -18.477 -0.859 -19.305 1.00 11.40 237 VAL A O 1
ATOM 609 N N . VAL A 1 82 ? -17.516 -1.689 -17.421 1.00 9.12 238 VAL A N 1
ATOM 610 C CA . VAL A 1 82 ? -17.552 -0.422 -16.665 1.00 9.61 238 VAL A CA 1
ATOM 611 C C . VAL A 1 82 ? -16.129 -0.063 -16.262 1.00 9.13 238 VAL A C 1
ATOM 612 O O . VAL A 1 82 ? -15.482 -0.905 -15.678 1.00 9.42 238 VAL A O 1
ATOM 616 N N . ILE A 1 83 ? -15.720 1.183 -16.468 1.00 8.98 239 ILE A N 1
ATOM 617 C CA . ILE A 1 83 ? -14.451 1.682 -15.884 1.00 9.93 239 ILE A CA 1
ATOM 618 C C . ILE A 1 83 ? -14.781 2.800 -14.888 1.00 9.19 239 ILE A C 1
ATOM 619 O O . ILE A 1 83 ? -15.533 3.729 -15.260 1.00 9.66 239 ILE A O 1
ATOM 624 N N . THR A 1 84 ? -14.360 2.624 -13.649 1.00 9.09 240 THR A N 1
ATOM 625 C CA . THR A 1 84 ? -14.459 3.661 -12.586 1.00 9.95 240 THR A CA 1
ATOM 626 C C . THR A 1 84 ? -13.111 4.349 -12.532 1.00 9.77 240 THR A C 1
ATOM 627 O O . THR A 1 84 ? -12.083 3.630 -12.432 1.00 10.57 240 THR A O 1
ATOM 631 N N . ILE A 1 85 ? -13.092 5.666 -12.675 1.00 9.68 241 ILE A N 1
ATOM 632 C CA . ILE A 1 85 ? -11.800 6.384 -12.833 1.00 10.68 241 ILE A CA 1
ATOM 633 C C . ILE A 1 85 ? -11.520 7.301 -11.643 1.00 10.74 241 ILE A C 1
ATOM 634 O O . ILE A 1 85 ? -12.464 7.845 -11.033 1.00 10.67 241 ILE A O 1
ATOM 639 N N . ASP A 1 86 ? -10.238 7.506 -11.414 1.00 10.75 242 ASP A N 1
ATOM 640 C CA . ASP A 1 86 ? -9.721 8.659 -10.647 1.00 11.92 242 ASP A CA 1
ATOM 641 C C . ASP A 1 86 ? -9.281 9.708 -11.654 1.00 12.66 242 ASP A C 1
ATOM 642 O O . ASP A 1 86 ? -8.773 9.349 -12.739 1.00 12.67 242 ASP A O 1
ATOM 647 N N . THR A 1 87 ? -9.457 10.973 -11.314 1.00 11.42 243 THR A N 1
ATOM 648 C CA . THR A 1 87 ? -9.100 12.080 -12.219 1.00 11.72 243 THR A CA 1
ATOM 649 C C . THR A 1 87 ? -7.622 12.447 -12.045 1.00 11.20 243 THR A C 1
ATOM 650 O O . THR A 1 87 ? -7.022 12.221 -10.960 1.00 11.94 243 THR A O 1
ATOM 654 N N . ASN A 1 88 ? -7.051 13.021 -13.088 1.00 12.56 244 ASN A N 1
ATOM 655 C CA . ASN A 1 88 ? -5.621 13.420 -13.090 1.00 13.31 244 ASN A CA 1
ATOM 656 C C . ASN A 1 88 ? -5.298 14.163 -11.786 1.00 14.14 244 ASN A C 1
ATOM 657 O O . ASN A 1 88 ? -4.318 13.841 -11.150 1.00 14.56 244 ASN A O 1
ATOM 662 N N . SER A 1 89 ? -6.112 15.147 -11.439 1.00 12.67 245 SER A N 1
ATOM 663 C CA . SER A 1 89 ? -6.086 15.875 -10.143 1.00 14.06 245 SER A CA 1
ATOM 664 C C . SER A 1 89 ? -7.453 15.704 -9.491 1.00 14.31 245 SER A C 1
ATOM 665 O O . SER A 1 89 ? -8.466 15.792 -10.221 1.00 12.92 245 SER A O 1
ATOM 668 N N . THR A 1 90 ? -7.526 15.557 -8.168 1.00 14.38 246 THR A N 1
ATOM 669 C CA . THR A 1 90 ? -8.855 15.546 -7.501 1.00 15.83 246 THR A CA 1
ATOM 670 C C . THR A 1 90 ? -9.490 16.940 -7.602 1.00 14.54 246 THR A C 1
ATOM 671 O O . THR A 1 90 ? -10.681 17.022 -7.362 1.00 15.03 246 THR A O 1
ATOM 675 N N . SER A 1 91 ? -8.744 17.990 -7.985 1.00 15.59 247 SER A N 1
ATOM 676 C CA . SER A 1 91 ? -9.316 19.352 -8.126 1.00 15.80 247 SER A CA 1
ATOM 677 C C . SER A 1 91 ? -9.718 19.669 -9.562 1.00 14.59 247 SER A C 1
ATOM 678 O O . SER A 1 91 ? -10.087 20.818 -9.834 1.00 13.60 247 SER A O 1
ATOM 681 N N . ASP A 1 92 ? -9.817 18.666 -10.427 1.00 13.32 248 ASP A N 1
ATOM 682 C CA . ASP A 1 92 ? -10.288 18.911 -11.810 1.00 13.73 248 ASP A CA 1
ATOM 683 C C . ASP A 1 92 ? -11.740 19.398 -11.795 1.00 11.99 248 ASP A C 1
ATOM 684 O O . ASP A 1 92 ? -12.563 18.853 -11.019 1.00 12.16 248 ASP A O 1
ATOM 689 N N . GLN A 1 93 ? -12.054 20.351 -12.669 1.00 12.59 249 GLN A N 1
ATOM 690 C CA . GLN A 1 93 ? -13.399 20.956 -12.818 1.00 14.10 249 GLN A CA 1
ATOM 691 C C . GLN A 1 93 ? -14.243 20.163 -13.816 1.00 13.47 249 GLN A C 1
ATOM 692 O O . GLN A 1 93 ? -13.728 19.270 -14.472 1.00 11.84 249 GLN A O 1
ATOM 698 N N . PRO A 1 94 ? -15.559 20.422 -13.936 1.00 12.94 250 PRO A N 1
ATOM 699 C CA . PRO A 1 94 ? -16.418 19.612 -14.801 1.00 12.73 250 PRO A CA 1
ATOM 700 C C . PRO A 1 94 ? -15.938 19.459 -16.246 1.00 12.60 250 PRO A C 1
ATOM 701 O O . PRO A 1 94 ? -16.013 18.347 -16.782 1.00 12.34 250 PRO A O 1
ATOM 705 N N . PRO A 1 95 ? -15.472 20.502 -16.972 1.00 13.07 251 PRO A N 1
ATOM 706 C CA . PRO A 1 95 ? -15.034 20.291 -18.359 1.00 13.75 251 PRO A CA 1
ATOM 707 C C . PRO A 1 95 ? -13.889 19.274 -18.468 1.00 13.94 251 PRO A C 1
ATOM 708 O O . PRO A 1 95 ? -13.874 18.493 -19.416 1.00 14.56 251 PRO A O 1
ATOM 712 N N . SER A 1 96 ? -12.931 19.325 -17.542 1.00 13.40 252 SER A N 1
ATOM 713 C CA . SER A 1 96 ? -11.834 18.337 -17.439 1.00 12.19 252 SER A CA 1
ATOM 714 C C . SER A 1 96 ? -12.395 16.937 -17.148 1.00 11.69 252 SER A C 1
ATOM 715 O O . SER A 1 96 ? -11.937 15.957 -17.747 1.00 11.59 252 SER A O 1
ATOM 718 N N . ARG A 1 97 ? -13.351 16.809 -16.234 1.00 10.55 253 ARG A N 1
ATOM 719 C CA . ARG A 1 97 ? -13.968 15.496 -15.922 1.00 10.75 253 ARG A CA 1
ATOM 720 C C . ARG A 1 97 ? -14.653 14.946 -17.190 1.00 11.02 253 ARG A C 1
ATOM 721 O O . ARG A 1 97 ? -14.610 13.708 -17.405 1.00 11.75 253 ARG A O 1
ATOM 729 N N . ALA A 1 98 ? -15.239 15.804 -18.027 1.00 12.20 254 ALA A N 1
ATOM 730 C CA . ALA A 1 98 ? -15.871 15.373 -19.301 1.00 11.31 254 ALA A CA 1
ATOM 731 C C . ALA A 1 98 ? -14.798 14.803 -20.216 1.00 12.61 254 ALA A C 1
ATOM 732 O O . ALA A 1 98 ? -15.003 13.694 -20.774 1.00 11.95 254 ALA A O 1
ATOM 734 N N . THR A 1 99 ? -13.701 15.533 -20.408 1.00 11.75 255 THR A N 1
ATOM 735 C CA . THR A 1 99 ? -12.569 15.063 -21.241 1.00 14.28 255 THR A CA 1
ATOM 736 C C . THR A 1 99 ? -12.032 13.722 -20.718 1.00 12.56 255 THR A C 1
ATOM 737 O O . THR A 1 99 ? -11.708 12.822 -21.540 1.00 12.62 255 THR A O 1
ATOM 741 N N . GLN A 1 100 ? -11.925 13.552 -19.408 1.00 11.38 256 GLN A N 1
ATOM 742 C CA . GLN A 1 100 ? -11.402 12.298 -18.811 1.00 10.49 256 GLN A CA 1
ATOM 743 C C . GLN A 1 100 ? -12.393 11.136 -18.960 1.00 10.50 256 GLN A C 1
ATOM 744 O O . GLN A 1 100 ? -11.936 10.003 -19.206 1.00 10.16 256 GLN A O 1
ATOM 750 N N . LEU A 1 101 ? -13.692 11.371 -18.847 1.00 10.41 257 LEU A N 1
ATOM 751 C CA . LEU A 1 101 ? -14.699 10.332 -19.176 1.00 10.13 257 LEU A CA 1
ATOM 752 C C . LEU A 1 101 ? -14.439 9.815 -20.597 1.00 10.92 257 LEU A C 1
ATOM 753 O O . LEU A 1 101 ? -14.397 8.556 -20.814 1.00 11.20 257 LEU A O 1
ATOM 758 N N . MET A 1 102 ? -14.271 10.727 -21.541 1.00 10.95 258 MET A N 1
ATOM 759 C CA . MET A 1 102 ? -14.129 10.278 -22.947 1.00 11.91 258 MET A CA 1
ATOM 760 C C . MET A 1 102 ? -12.780 9.581 -23.160 1.00 12.44 258 MET A C 1
ATOM 761 O O . MET A 1 102 ? -12.716 8.650 -23.936 1.00 11.40 258 MET A O 1
ATOM 766 N N . ALA A 1 103 ? -11.753 10.041 -22.450 1.00 10.50 259 ALA A N 1
ATOM 767 C CA . ALA A 1 103 ? -10.426 9.391 -22.569 1.00 11.59 259 ALA A CA 1
ATOM 768 C C . ALA A 1 103 ? -10.466 7.971 -22.002 1.00 11.06 259 ALA A C 1
ATOM 769 O O . ALA A 1 103 ? -9.771 7.117 -22.510 1.00 11.59 259 ALA A O 1
ATOM 771 N N . ALA A 1 104 ? -11.239 7.786 -20.938 1.00 10.26 260 ALA A N 1
ATOM 772 C CA . ALA A 1 104 ? -11.398 6.438 -20.350 1.00 10.07 260 ALA A CA 1
ATOM 773 C C . ALA A 1 104 ? -12.143 5.521 -21.328 1.00 10.20 260 ALA A C 1
ATOM 774 O O . ALA A 1 104 ? -11.705 4.421 -21.546 1.00 10.48 260 ALA A O 1
ATOM 776 N N . LEU A 1 105 ? -13.229 6.023 -21.909 1.00 10.89 261 LEU A N 1
ATOM 777 C CA . LEU A 1 105 ? -13.951 5.222 -22.935 1.00 11.00 261 LEU A CA 1
ATOM 778 C C . LEU A 1 105 ? -13.024 4.884 -24.111 1.00 10.95 261 LEU A C 1
ATOM 779 O O . LEU A 1 105 ? -13.074 3.783 -24.605 1.00 11.16 261 LEU A O 1
ATOM 784 N N . ASN A 1 106 ? -12.214 5.851 -24.521 1.00 11.95 262 ASN A N 1
ATOM 785 C CA . ASN A 1 106 ? -11.279 5.625 -25.652 1.00 13.49 262 ASN A CA 1
ATOM 786 C C . ASN A 1 106 ? -10.269 4.528 -25.307 1.00 13.53 262 ASN A C 1
ATOM 787 O O . ASN A 1 106 ? -9.935 3.752 -26.170 1.00 12.55 262 ASN A O 1
ATOM 792 N N . GLN A 1 107 ? -9.818 4.495 -24.051 1.00 12.34 263 GLN A N 1
ATOM 793 C CA . GLN A 1 107 ? -8.822 3.469 -23.658 1.00 11.43 263 GLN A CA 1
ATOM 794 C C . GLN A 1 107 ? -9.517 2.121 -23.483 1.00 10.87 263 GLN A C 1
ATOM 795 O O . GLN A 1 107 ? -8.903 1.120 -23.756 1.00 11.47 263 GLN A O 1
ATOM 801 N N . LEU A 1 108 ? -10.783 2.136 -23.072 1.00 10.78 264 LEU A N 1
ATOM 802 C CA . LEU A 1 108 ? -11.497 0.830 -23.057 1.00 10.99 264 LEU A CA 1
ATOM 803 C C . LEU A 1 108 ? -11.486 0.284 -24.500 1.00 11.41 264 LEU A C 1
ATOM 804 O O . LEU A 1 108 ? -11.309 -0.904 -24.679 1.00 11.65 264 LEU A O 1
ATOM 809 N N . LYS A 1 109 ? -11.735 1.154 -25.478 1.00 11.15 265 LYS A N 1
ATOM 810 C CA . LYS A 1 109 ? -11.713 0.710 -26.896 1.00 12.51 265 LYS A CA 1
ATOM 811 C C . LYS A 1 109 ? -10.331 0.140 -27.256 1.00 12.35 265 LYS A C 1
ATOM 812 O O . LYS A 1 109 ? -10.267 -0.902 -27.869 1.00 12.89 265 LYS A O 1
ATOM 818 N N . THR A 1 110 ? -9.283 0.854 -26.877 1.00 11.71 266 THR A N 1
ATOM 819 C CA . THR A 1 110 ? -7.905 0.376 -27.148 1.00 12.53 266 THR A CA 1
ATOM 820 C C . THR A 1 110 ? -7.654 -0.996 -26.489 1.00 12.40 266 THR A C 1
ATOM 821 O O . THR A 1 110 ? -7.110 -1.873 -27.136 1.00 12.93 266 THR A O 1
ATOM 825 N N . PHE A 1 111 ? -7.996 -1.133 -25.218 1.00 10.60 267 PHE A N 1
ATOM 826 C CA . PHE A 1 111 ? -7.786 -2.416 -24.513 1.00 10.99 267 PHE A CA 1
ATOM 827 C C . PHE A 1 111 ? -8.586 -3.524 -25.211 1.00 11.07 267 PHE A C 1
ATOM 828 O O . PHE A 1 111 ? -8.111 -4.640 -25.256 1.00 11.20 267 PHE A O 1
ATOM 836 N N . SER A 1 112 ? -9.792 -3.187 -25.681 1.00 10.40 268 SER A N 1
ATOM 837 C CA . SER A 1 112 ? -10.657 -4.184 -26.366 1.00 11.01 268 SER A CA 1
ATOM 838 C C . SER A 1 112 ? -9.993 -4.614 -27.684 1.00 11.25 268 SER A C 1
ATOM 839 O O . SER A 1 112 ? -10.325 -5.694 -28.182 1.00 11.48 268 SER A O 1
ATOM 842 N N . ASN A 1 113 ? -9.084 -3.790 -28.219 1.00 11.70 269 ASN A N 1
ATOM 843 C CA . ASN A 1 113 ? -8.320 -4.083 -29.464 1.00 11.85 269 ASN A CA 1
ATOM 844 C C . ASN A 1 113 ? -6.956 -4.692 -29.121 1.00 12.96 269 ASN A C 1
ATOM 845 O O . ASN A 1 113 ? -6.144 -4.898 -30.068 1.00 13.70 269 ASN A O 1
ATOM 850 N N . THR A 1 114 ? -6.662 -4.934 -27.847 1.00 12.19 270 THR A N 1
ATOM 851 C CA . THR A 1 114 ? -5.308 -5.328 -27.379 1.00 12.62 270 THR A CA 1
ATOM 852 C C . THR A 1 114 ? -5.340 -6.810 -27.041 1.00 13.38 270 THR A C 1
ATOM 853 O O . THR A 1 114 ? -5.958 -7.184 -26.011 1.00 12.63 270 THR A O 1
ATOM 857 N N . SER A 1 115 ? -4.743 -7.656 -27.895 1.00 13.65 271 SER A N 1
ATOM 858 C CA . SER A 1 115 ? -4.935 -9.133 -27.807 1.00 15.02 271 SER A CA 1
ATOM 859 C C . SER A 1 115 ? -4.573 -9.659 -26.408 1.00 16.23 271 SER A C 1
ATOM 860 O O . SER A 1 115 ? -5.204 -10.632 -25.971 1.00 16.01 271 SER A O 1
ATOM 863 N N . SER A 1 116 ? -3.595 -9.057 -25.725 1.00 17.24 272 SER A N 1
ATOM 864 C CA . SER A 1 116 ? -3.042 -9.561 -24.433 1.00 17.43 272 SER A CA 1
ATOM 865 C C . SER A 1 116 ? -3.884 -9.073 -23.238 1.00 15.99 272 SER A C 1
ATOM 866 O O . SER A 1 116 ? -3.665 -9.569 -22.113 1.00 16.09 272 SER A O 1
ATOM 869 N N . HIS A 1 117 ? -4.824 -8.155 -23.459 1.00 14.33 273 HIS A N 1
ATOM 870 C CA . HIS A 1 117 ? -5.546 -7.490 -22.352 1.00 14.54 273 HIS A CA 1
ATOM 871 C C . HIS A 1 117 ? -6.753 -8.313 -21.926 1.00 14.01 273 HIS A C 1
ATOM 872 O O . HIS A 1 117 ? -7.436 -8.923 -22.767 1.00 13.59 273 HIS A O 1
ATOM 879 N N . PRO A 1 118 ? -7.065 -8.352 -20.599 1.00 13.58 274 PRO A N 1
ATOM 880 C CA . PRO A 1 118 ? -8.239 -9.064 -20.096 1.00 13.84 274 PRO A CA 1
ATOM 881 C C . PRO A 1 118 ? -9.587 -8.732 -20.769 1.00 12.48 274 PRO A C 1
ATOM 882 O O . PRO A 1 118 ? -10.429 -9.612 -20.844 1.00 14.17 274 PRO A O 1
ATOM 886 N N . ILE A 1 119 ? -9.774 -7.507 -21.285 1.00 10.72 275 ILE A N 1
ATOM 887 C CA . ILE A 1 119 ? -11.060 -7.144 -21.931 1.00 10.68 275 ILE A CA 1
ATOM 888 C C . ILE A 1 119 ? -10.931 -7.165 -23.450 1.00 10.45 275 ILE A C 1
ATOM 889 O O . ILE A 1 119 ? -11.830 -6.659 -24.095 1.00 10.12 275 ILE A O 1
ATOM 894 N N . TYR A 1 120 ? -9.934 -7.861 -23.986 1.00 11.41 276 TYR A N 1
ATOM 895 C CA . TYR A 1 120 ? -9.841 -8.108 -25.446 1.00 11.61 276 TYR A CA 1
ATOM 896 C C . TYR A 1 120 ? -11.213 -8.548 -25.973 1.00 11.06 276 TYR A C 1
ATOM 897 O O . TYR A 1 120 ? -11.781 -9.546 -25.487 1.00 11.68 276 TYR A O 1
ATOM 906 N N . ARG A 1 121 ? -11.728 -7.795 -26.934 1.00 11.91 277 ARG A N 1
ATOM 907 C CA . ARG A 1 121 ? -12.950 -8.055 -27.751 1.00 12.92 277 ARG A CA 1
ATOM 908 C C . ARG A 1 121 ? -14.231 -7.881 -26.947 1.00 12.44 277 ARG A C 1
ATOM 909 O O . ARG A 1 121 ? -15.302 -8.207 -27.487 1.00 14.18 277 ARG A O 1
ATOM 917 N N . LYS A 1 122 ? -14.160 -7.363 -25.717 1.00 11.09 278 LYS A N 1
ATOM 918 C CA . LYS A 1 122 ? -15.362 -7.261 -24.871 1.00 10.97 278 LYS A CA 1
ATOM 919 C C . LYS A 1 122 ? -16.128 -5.950 -25.083 1.00 11.70 278 LYS A C 1
ATOM 920 O O . LYS A 1 122 ? -17.276 -5.902 -24.672 1.00 13.10 278 LYS A O 1
ATOM 926 N N . VAL A 1 123 ? -15.557 -4.948 -25.713 1.00 11.01 279 VAL A N 1
ATOM 927 C CA . VAL A 1 123 ? -16.238 -3.630 -25.867 1.00 11.38 279 VAL A CA 1
ATOM 928 C C . VAL A 1 123 ? -16.772 -3.492 -27.288 1.00 11.61 279 VAL A C 1
ATOM 929 O O . VAL A 1 123 ? -16.015 -3.698 -28.260 1.00 11.73 279 VAL A O 1
ATOM 933 N N . ASP A 1 124 ? -18.040 -3.130 -27.412 1.00 10.72 280 ASP A N 1
ATOM 934 C CA . ASP A 1 124 ? -18.614 -2.627 -28.674 1.00 11.70 280 ASP A CA 1
ATOM 935 C C . ASP A 1 124 ? -18.334 -1.139 -28.751 1.00 11.51 280 ASP A C 1
ATOM 936 O O . ASP A 1 124 ? -18.949 -0.353 -28.034 1.00 10.23 280 ASP A O 1
ATOM 941 N N . PRO A 1 125 ? -17.387 -0.686 -29.601 1.00 11.95 281 PRO A N 1
ATOM 942 C CA . PRO A 1 125 ? -16.964 0.707 -29.581 1.00 12.99 281 PRO A CA 1
ATOM 943 C C . PRO A 1 125 ? -18.058 1.683 -30.035 1.00 13.75 281 PRO A C 1
ATOM 944 O O . PRO A 1 125 ? -17.911 2.877 -29.858 1.00 14.98 281 PRO A O 1
ATOM 948 N N . ASN A 1 126 ? -19.126 1.158 -30.623 1.00 13.98 282 ASN A N 1
ATOM 949 C CA . ASN A 1 126 ? -20.283 1.949 -31.096 1.00 14.99 282 ASN A CA 1
ATOM 950 C C . ASN A 1 126 ? -21.317 2.198 -29.975 1.00 12.12 282 ASN A C 1
ATOM 951 O O . ASN A 1 126 ? -22.291 2.936 -30.278 1.00 14.35 282 ASN A O 1
ATOM 956 N N . ARG A 1 127 ? -21.168 1.602 -28.769 1.00 10.74 283 ARG A N 1
ATOM 957 C CA . ARG A 1 127 ? -22.219 1.659 -27.712 1.00 10.24 283 ARG A CA 1
ATOM 958 C C . ARG A 1 127 ? -21.576 2.059 -26.377 1.00 10.64 283 ARG A C 1
ATOM 959 O O . ARG A 1 127 ? -21.190 1.181 -25.624 1.00 9.74 283 ARG A O 1
ATOM 967 N N . LEU A 1 128 ? -21.506 3.360 -26.117 1.00 10.42 284 LEU A N 1
ATOM 968 C CA . LEU A 1 128 ? -20.748 3.903 -24.968 1.00 11.01 284 LEU A CA 1
ATOM 969 C C . LEU A 1 128 ? -21.649 4.827 -24.163 1.00 10.62 284 LEU A C 1
ATOM 970 O O . LEU A 1 128 ? -22.480 5.490 -24.740 1.00 10.67 284 LEU A O 1
ATOM 975 N N . GLY A 1 129 ? -21.413 4.882 -22.860 1.00 10.74 285 GLY A N 1
ATOM 976 C CA . GLY A 1 129 ? -22.167 5.746 -21.948 1.00 10.15 285 GLY A CA 1
ATOM 977 C C . GLY A 1 129 ? -21.289 6.331 -20.873 1.00 9.93 285 GLY A C 1
ATOM 978 O O . GLY A 1 129 ? -20.148 5.849 -20.653 1.00 9.92 285 GLY A O 1
ATOM 979 N N . VAL A 1 130 ? -21.837 7.317 -20.183 1.00 8.89 286 VAL A N 1
ATOM 980 C CA . VAL A 1 130 ? -21.110 8.091 -19.149 1.00 9.82 286 VAL A CA 1
ATOM 981 C C . VAL A 1 130 ? -21.984 8.252 -17.913 1.00 9.25 286 VAL A C 1
ATOM 982 O O . VAL A 1 130 ? -23.197 8.370 -18.049 1.00 9.45 286 VAL A O 1
ATOM 986 N N . MET A 1 131 ? -21.336 8.290 -16.741 1.00 9.18 287 MET A N 1
ATOM 987 C CA . MET A 1 131 ? -22.012 8.494 -15.450 1.00 8.97 287 MET A CA 1
ATOM 988 C C . MET A 1 131 ? -21.053 9.296 -14.582 1.00 9.48 287 MET A C 1
ATOM 989 O O . MET A 1 131 ? -19.816 9.190 -14.781 1.00 9.66 287 MET A O 1
ATOM 994 N N . GLY A 1 132 ? -21.575 9.983 -13.579 1.00 9.00 288 GLY A N 1
ATOM 995 C CA . GLY A 1 132 ? -20.672 10.699 -12.678 1.00 9.42 288 GLY A CA 1
ATOM 996 C C . GLY A 1 132 ? -21.409 11.388 -11.583 1.00 9.44 288 GLY A C 1
ATOM 997 O O . GLY A 1 132 ? -22.579 11.695 -11.756 1.00 8.61 288 GLY A O 1
ATOM 998 N N . TRP A 1 133 ? -20.702 11.606 -10.488 1.00 9.12 289 TRP A N 1
ATOM 999 C CA . TRP A 1 133 ? -21.243 12.203 -9.249 1.00 9.34 289 TRP A CA 1
ATOM 1000 C C . TRP A 1 133 ? -20.858 13.675 -9.169 1.00 9.02 289 TRP A C 1
ATOM 1001 O O . TRP A 1 133 ? -19.689 13.987 -9.256 1.00 9.64 289 TRP A O 1
ATOM 1012 N N . SER A 1 134 ? -21.829 14.529 -8.878 1.00 9.60 290 SER A N 1
ATOM 1013 C CA . SER A 1 134 ? -21.568 15.924 -8.459 1.00 9.76 290 SER A CA 1
ATOM 1014 C C . SER A 1 134 ? -20.814 16.632 -9.594 1.00 9.38 290 SER A C 1
ATOM 1015 O O . SER A 1 134 ? -21.362 16.647 -10.713 1.00 9.18 290 SER A O 1
ATOM 1018 N N . MET A 1 135 ? -19.618 17.199 -9.394 1.00 9.95 291 MET A N 1
ATOM 1019 C CA . MET A 1 135 ? -18.886 17.818 -10.527 1.00 11.04 291 MET A CA 1
ATOM 1020 C C . MET A 1 135 ? -18.670 16.785 -11.644 1.00 9.89 291 MET A C 1
ATOM 1021 O O . MET A 1 135 ? -18.614 17.176 -12.780 1.00 10.06 291 MET A O 1
ATOM 1026 N N . GLY A 1 136 ? -18.595 15.510 -11.302 1.00 10.00 292 GLY A N 1
ATOM 1027 C CA . GLY A 1 136 ? -18.504 14.424 -12.297 1.00 9.36 292 GLY A CA 1
ATOM 1028 C C . GLY A 1 136 ? -19.813 14.265 -13.048 1.00 10.96 292 GLY A C 1
ATOM 1029 O O . GLY A 1 136 ? -19.786 13.837 -14.187 1.00 10.29 292 GLY A O 1
ATOM 1030 N N . GLY A 1 137 ? -20.937 14.596 -12.421 1.00 10.94 293 GLY A N 1
ATOM 1031 C CA . GLY A 1 137 ? -22.254 14.617 -13.097 1.00 10.73 293 GLY A CA 1
ATOM 1032 C C . GLY A 1 137 ? -22.399 15.822 -13.998 1.00 10.77 293 GLY A C 1
ATOM 1033 O O . GLY A 1 137 ? -22.930 15.695 -15.131 1.00 10.58 293 GLY A O 1
ATOM 1034 N N . GLY A 1 138 ? -21.854 16.961 -13.583 1.00 11.01 294 GLY A N 1
ATOM 1035 C CA . GLY A 1 138 ? -21.610 18.090 -14.490 1.00 10.79 294 GLY A CA 1
ATOM 1036 C C . GLY A 1 138 ? -20.781 17.661 -15.693 1.00 10.77 294 GLY A C 1
ATOM 1037 O O . GLY A 1 138 ? -21.175 17.967 -16.826 1.00 12.26 294 GLY A O 1
ATOM 1038 N N . GLY A 1 139 ? -19.665 16.977 -15.459 1.00 11.44 295 GLY A N 1
ATOM 1039 C CA . GLY A 1 139 ? -18.789 16.423 -16.515 1.00 11.00 295 GLY A CA 1
ATOM 1040 C C . GLY A 1 139 ? -19.563 15.499 -17.455 1.00 10.86 295 GLY A C 1
ATOM 1041 O O . GLY A 1 139 ? -19.240 15.470 -18.651 1.00 11.07 295 GLY A O 1
ATOM 1042 N N . THR A 1 140 ? -20.450 14.670 -16.904 1.00 10.53 296 THR A N 1
ATOM 1043 C CA . THR A 1 140 ? -21.276 13.697 -17.661 1.00 10.68 296 THR A CA 1
ATOM 1044 C C . THR A 1 140 ? -22.156 14.465 -18.650 1.00 11.38 296 THR A C 1
ATOM 1045 O O . THR A 1 140 ? -22.218 14.090 -19.836 1.00 12.17 296 THR A O 1
ATOM 1049 N N . LEU A 1 141 ? -22.818 15.536 -18.195 1.00 11.30 297 LEU A N 1
ATOM 1050 C CA . LEU A 1 141 ? -23.711 16.331 -19.064 1.00 12.47 297 LEU A CA 1
ATOM 1051 C C . LEU A 1 141 ? -22.875 17.042 -20.134 1.00 11.56 297 LEU A C 1
ATOM 1052 O O . LEU A 1 141 ? -23.329 17.114 -21.283 1.00 12.87 297 LEU A O 1
ATOM 1057 N N . ILE A 1 142 ? -21.698 17.555 -19.783 1.00 10.92 298 ILE A N 1
ATOM 1058 C CA . ILE A 1 142 ? -20.808 18.245 -20.756 1.00 11.78 298 ILE A CA 1
ATOM 1059 C C . ILE A 1 142 ? -20.343 17.215 -21.790 1.00 12.15 298 ILE A C 1
ATOM 1060 O O . ILE A 1 142 ? -20.383 17.516 -23.001 1.00 11.60 298 ILE A O 1
ATOM 1065 N N . ALA A 1 143 ? -19.997 16.004 -21.349 1.00 11.07 299 ALA A N 1
ATOM 1066 C CA . ALA A 1 143 ? -19.561 14.927 -22.259 1.00 11.09 299 ALA A CA 1
ATOM 1067 C C . ALA A 1 143 ? -20.695 14.604 -23.237 1.00 12.03 299 ALA A C 1
ATOM 1068 O O . ALA A 1 143 ? -20.420 14.417 -24.450 1.00 14.47 299 ALA A O 1
ATOM 1070 N N . ALA A 1 144 ? -21.911 14.492 -22.742 1.00 13.30 300 ALA A N 1
ATOM 1071 C CA . ALA A 1 144 ? -23.113 14.188 -23.550 1.00 13.85 300 ALA A CA 1
ATOM 1072 C C . ALA A 1 144 ? -23.371 15.322 -24.543 1.00 13.58 300 ALA A C 1
ATOM 1073 O O . ALA A 1 144 ? -23.664 15.019 -25.707 1.00 15.12 300 ALA A O 1
ATOM 1075 N N . ARG A 1 145 ? -23.186 16.565 -24.126 1.00 12.42 301 ARG A N 1
ATOM 1076 C CA . ARG A 1 145 ? -23.368 17.746 -25.018 1.00 14.44 301 ARG A CA 1
ATOM 1077 C C . ARG A 1 145 ? -22.386 17.645 -26.192 1.00 15.41 301 ARG A C 1
ATOM 1078 O O . ARG A 1 145 ? -22.798 17.921 -27.352 1.00 14.99 301 ARG A O 1
ATOM 1086 N N . ASP A 1 146 ? -21.141 17.266 -25.915 1.00 14.32 302 ASP A N 1
ATOM 1087 C CA . ASP A 1 146 ? -20.006 17.417 -26.857 1.00 16.11 302 ASP A CA 1
ATOM 1088 C C . ASP A 1 146 ? -19.801 16.112 -27.631 1.00 15.89 302 ASP A C 1
ATOM 1089 O O . ASP A 1 146 ? -18.986 16.111 -28.559 1.00 16.88 302 ASP A O 1
ATOM 1094 N N . ASN A 1 147 ? -20.522 15.042 -27.292 1.00 15.95 303 ASN A N 1
ATOM 1095 C CA . ASN A 1 147 ? -20.275 13.707 -27.899 1.00 16.03 303 ASN A CA 1
ATOM 1096 C C . ASN A 1 147 ? -21.614 13.031 -28.138 1.00 16.70 303 ASN A C 1
ATOM 1097 O O . ASN A 1 147 ? -21.990 12.099 -27.427 1.00 15.35 303 ASN A O 1
ATOM 1102 N N . PRO A 1 148 ? -22.397 13.525 -29.112 1.00 16.09 304 PRO A N 1
ATOM 1103 C CA . PRO A 1 148 ? -23.769 13.072 -29.288 1.00 17.60 304 PRO A CA 1
ATOM 1104 C C . PRO A 1 148 ? -23.878 11.617 -29.758 1.00 16.21 304 PRO A C 1
ATOM 1105 O O . PRO A 1 148 ? -24.974 11.091 -29.689 1.00 18.11 304 PRO A O 1
ATOM 1109 N N . THR A 1 149 ? -22.759 10.974 -30.118 1.00 15.89 305 THR A N 1
ATOM 1110 C CA . THR A 1 149 ? -22.739 9.518 -30.434 1.00 16.78 305 THR A CA 1
ATOM 1111 C C . THR A 1 149 ? -22.891 8.665 -29.168 1.00 15.03 305 THR A C 1
ATOM 1112 O O . THR A 1 149 ? -23.173 7.473 -29.327 1.00 15.02 305 THR A O 1
ATOM 1116 N N . LEU A 1 150 ? -22.724 9.228 -27.968 1.00 13.13 306 LEU A N 1
ATOM 1117 C CA . LEU A 1 150 ? -22.923 8.459 -26.717 1.00 12.57 306 LEU A CA 1
ATOM 1118 C C . LEU A 1 150 ? -24.352 7.933 -26.694 1.00 12.36 306 LEU A C 1
ATOM 1119 O O . LEU A 1 150 ? -25.269 8.638 -27.172 1.00 13.67 306 LEU A O 1
ATOM 1124 N N . LYS A 1 151 ? -24.553 6.738 -26.171 1.00 11.30 307 LYS A N 1
ATOM 1125 C CA . LYS A 1 151 ? -25.878 6.084 -26.147 1.00 11.95 307 LYS A CA 1
ATOM 1126 C C . LYS A 1 151 ? -26.679 6.503 -24.912 1.00 11.29 307 LYS A C 1
ATOM 1127 O O . LYS A 1 151 ? -27.931 6.375 -24.945 1.00 11.18 307 LYS A O 1
ATOM 1133 N N . ALA A 1 152 ? -26.006 6.849 -23.818 1.00 11.10 308 ALA A N 1
ATOM 1134 C CA . ALA A 1 152 ? -26.691 7.117 -22.538 1.00 10.43 308 ALA A CA 1
ATOM 1135 C C . ALA A 1 152 ? -25.819 7.956 -21.610 1.00 10.11 308 ALA A C 1
ATOM 1136 O O . ALA A 1 152 ? -24.593 7.803 -21.638 1.00 9.61 308 ALA A O 1
ATOM 1138 N N . ALA A 1 153 ? -26.469 8.723 -20.730 1.00 10.18 309 ALA A N 1
ATOM 1139 C CA . ALA A 1 153 ? -25.773 9.530 -19.693 1.00 9.61 309 ALA A CA 1
ATOM 1140 C C . ALA A 1 153 ? -26.546 9.416 -18.375 1.00 10.02 309 ALA A C 1
ATOM 1141 O O . ALA A 1 153 ? -27.802 9.524 -18.386 1.00 9.94 309 ALA A O 1
ATOM 1143 N N . ILE A 1 154 ? -25.848 9.209 -17.259 1.00 8.95 310 ILE A N 1
ATOM 1144 C CA . ILE A 1 154 ? -26.489 9.194 -15.916 1.00 9.71 310 ILE A CA 1
ATOM 1145 C C . ILE A 1 154 ? -25.653 10.047 -14.975 1.00 10.02 310 ILE A C 1
ATOM 1146 O O . ILE A 1 154 ? -24.853 9.527 -14.200 1.00 9.88 310 ILE A O 1
ATOM 1151 N N . PRO A 1 155 ? -25.976 11.353 -14.918 1.00 10.18 311 PRO A N 1
ATOM 1152 C CA . PRO A 1 155 ? -25.480 12.230 -13.862 1.00 10.76 311 PRO A CA 1
ATOM 1153 C C . PRO A 1 155 ? -26.204 11.893 -12.548 1.00 11.45 311 PRO A C 1
ATOM 1154 O O . PRO A 1 155 ? -27.416 11.730 -12.553 1.00 11.99 311 PRO A O 1
ATOM 1158 N N . PHE A 1 156 ? -25.484 11.803 -11.428 1.00 9.90 312 PHE A N 1
ATOM 1159 C CA . PHE A 1 156 ? -26.127 11.549 -10.127 1.00 9.36 312 PHE A CA 1
ATOM 1160 C C . PHE A 1 156 ? -25.624 12.596 -9.132 1.00 9.98 312 PHE A C 1
ATOM 1161 O O . PHE A 1 156 ? -24.445 12.899 -9.115 1.00 9.75 312 PHE A O 1
ATOM 1169 N N . ALA A 1 157 ? -26.568 13.214 -8.421 1.00 10.14 313 ALA A N 1
ATOM 1170 C CA . ALA A 1 157 ? -26.360 14.392 -7.531 1.00 10.02 313 ALA A CA 1
ATOM 1171 C C . ALA A 1 157 ? -25.462 15.389 -8.244 1.00 9.68 313 ALA A C 1
ATOM 1172 O O . ALA A 1 157 ? -24.440 15.845 -7.694 1.00 9.57 313 ALA A O 1
ATOM 1174 N N . PRO A 1 158 ? -25.780 15.752 -9.496 1.00 10.03 314 PRO A N 1
ATOM 1175 C CA . PRO A 1 158 ? -24.882 16.552 -10.312 1.00 10.14 314 PRO A CA 1
ATOM 1176 C C . PRO A 1 158 ? -24.747 18.005 -9.818 1.00 9.84 314 PRO A C 1
ATOM 1177 O O . PRO A 1 158 ? -25.672 18.567 -9.269 1.00 10.60 314 PRO A O 1
ATOM 1181 N N . TRP A 1 159 ? -23.564 18.549 -10.100 1.00 10.93 315 TRP A N 1
ATOM 1182 C CA . TRP A 1 159 ? -23.212 19.945 -9.755 1.00 12.43 315 TRP A CA 1
ATOM 1183 C C . TRP A 1 159 ? -22.606 20.545 -11.025 1.00 12.72 315 TRP A C 1
ATOM 1184 O O . TRP A 1 159 ? -21.780 19.880 -11.640 1.00 11.53 315 TRP A O 1
ATOM 1195 N N . ASN A 1 160 ? -23.027 21.754 -11.385 1.00 12.72 316 ASN A N 1
ATOM 1196 C CA . ASN A 1 160 ? -22.394 22.479 -12.515 1.00 14.14 316 ASN A CA 1
ATOM 1197 C C . ASN A 1 160 ? -22.634 23.974 -12.296 1.00 16.53 316 ASN A C 1
ATOM 1198 O O . ASN A 1 160 ? -23.636 24.307 -11.736 1.00 16.28 316 ASN A O 1
ATOM 1203 N N . SER A 1 161 ? -21.708 24.817 -12.756 1.00 18.31 317 SER A N 1
ATOM 1204 C CA . SER A 1 161 ? -21.847 26.289 -12.566 1.00 22.42 317 SER A CA 1
ATOM 1205 C C . SER A 1 161 ? -22.883 26.867 -13.536 1.00 24.05 317 SER A C 1
ATOM 1206 O O . SER A 1 161 ? -23.383 27.963 -13.259 1.00 28.72 317 SER A O 1
ATOM 1209 N N . SER A 1 162 ? -23.147 26.179 -14.632 1.00 20.70 318 SER A N 1
ATOM 1210 C CA . SER A 1 162 ? -24.183 26.619 -15.593 1.00 22.84 318 SER A CA 1
ATOM 1211 C C . SER A 1 162 ? -25.277 25.555 -15.670 1.00 21.09 318 SER A C 1
ATOM 1212 O O . SER A 1 162 ? -24.932 24.388 -15.597 1.00 18.90 318 SER A O 1
ATOM 1215 N N . THR A 1 163 ? -26.529 25.972 -15.880 1.00 19.29 319 THR A N 1
ATOM 1216 C CA . THR A 1 163 ? -27.671 25.026 -15.902 1.00 19.34 319 THR A CA 1
ATOM 1217 C C . THR A 1 163 ? -28.137 24.712 -17.326 1.00 19.12 319 THR A C 1
ATOM 1218 O O . THR A 1 163 ? -28.946 23.823 -17.472 1.00 19.67 319 THR A O 1
ATOM 1222 N N . ASN A 1 164 ? -27.569 25.372 -18.324 1.00 20.09 320 ASN A N 1
ATOM 1223 C CA . ASN A 1 164 ? -28.096 25.268 -19.714 1.00 22.89 320 ASN A CA 1
ATOM 1224 C C . ASN A 1 164 ? -27.498 24.051 -20.437 1.00 19.96 320 ASN A C 1
ATOM 1225 O O . ASN A 1 164 ? -26.324 24.130 -20.888 1.00 22.85 320 ASN A O 1
ATOM 1230 N N . PHE A 1 165 ? -28.258 22.959 -20.529 1.00 17.00 321 PHE A N 1
ATOM 1231 C CA . PHE A 1 165 ? -27.916 21.741 -21.306 1.00 16.18 321 PHE A CA 1
ATOM 1232 C C . PHE A 1 165 ? -28.973 21.527 -22.386 1.00 15.90 321 PHE A C 1
ATOM 1233 O O . PHE A 1 165 ? -29.329 20.391 -22.677 1.00 16.75 321 PHE A O 1
ATOM 1241 N N . SER A 1 166 ? -29.444 22.623 -22.994 1.00 17.80 322 SER A N 1
ATOM 1242 C CA . SER A 1 166 ? -30.585 22.602 -23.942 1.00 19.58 322 SER A CA 1
ATOM 1243 C C . SER A 1 166 ? -30.197 21.982 -25.291 1.00 20.59 322 SER A C 1
ATOM 1244 O O . SER A 1 166 ? -31.127 21.776 -26.087 1.00 24.72 322 SER A O 1
ATOM 1247 N N . THR A 1 167 ? -28.925 21.631 -25.548 1.00 17.97 323 THR A N 1
ATOM 1248 C CA . THR A 1 167 ? -28.534 20.915 -26.807 1.00 19.95 323 THR A CA 1
ATOM 1249 C C . THR A 1 167 ? -28.129 19.454 -26.557 1.00 21.09 323 THR A C 1
ATOM 1250 O O . THR A 1 167 ? -27.683 18.774 -27.535 1.00 20.19 323 THR A O 1
ATOM 1254 N N . VAL A 1 168 ? -28.272 18.943 -25.340 1.00 17.91 324 VAL A N 1
ATOM 1255 C CA . VAL A 1 168 ? -27.975 17.513 -25.092 1.00 17.22 324 VAL A CA 1
ATOM 1256 C C . VAL A 1 168 ? -29.067 16.677 -25.762 1.00 18.80 324 VAL A C 1
ATOM 1257 O O . VAL A 1 168 ? -30.232 16.885 -25.427 1.00 18.58 324 VAL A O 1
ATOM 1261 N N . SER A 1 169 ? -28.668 15.732 -26.627 1.00 17.77 325 SER A N 1
ATOM 1262 C CA . SER A 1 169 ? -29.556 14.830 -27.394 1.00 17.61 325 SER A CA 1
ATOM 1263 C C . SER A 1 169 ? -29.378 13.361 -26.947 1.00 16.42 325 SER A C 1
ATOM 1264 O O . SER A 1 169 ? -30.148 12.501 -27.416 1.00 16.78 325 SER A O 1
ATOM 1267 N N . VAL A 1 170 ? -28.463 13.098 -26.006 1.00 13.62 326 VAL A N 1
ATOM 1268 C CA . VAL A 1 170 ? -28.179 11.734 -25.472 1.00 13.90 326 VAL A CA 1
ATOM 1269 C C . VAL A 1 170 ? -29.243 11.412 -24.431 1.00 13.23 326 VAL A C 1
ATOM 1270 O O . VAL A 1 170 ? -29.490 12.258 -23.565 1.00 12.84 326 VAL A O 1
ATOM 1274 N N . PRO A 1 171 ? -29.868 10.213 -24.455 1.00 13.70 327 PRO A N 1
ATOM 1275 C CA . PRO A 1 171 ? -30.798 9.790 -23.400 1.00 13.41 327 PRO A CA 1
ATOM 1276 C C . PRO A 1 171 ? -30.194 9.896 -21.995 1.00 12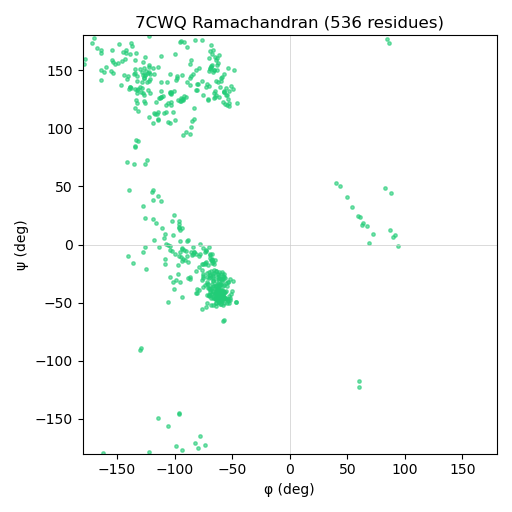.76 327 PRO A C 1
ATOM 1277 O O . PRO A 1 171 ? -29.195 9.232 -21.696 1.00 12.38 327 PRO A O 1
ATOM 1281 N N . THR A 1 172 ? -30.817 10.718 -21.158 1.00 10.57 328 THR A N 1
ATOM 1282 C CA . THR A 1 172 ? -30.211 11.198 -19.902 1.00 11.07 328 THR A CA 1
ATOM 1283 C C . THR A 1 172 ? -31.162 10.872 -18.755 1.00 10.38 328 THR A C 1
ATOM 1284 O O . THR A 1 172 ? -32.293 11.363 -18.751 1.00 11.52 328 THR A O 1
ATOM 1288 N N . LEU A 1 173 ? -30.685 10.120 -17.784 1.00 10.54 329 LEU A N 1
ATOM 1289 C CA . LEU A 1 173 ? -31.385 9.922 -16.493 1.00 10.35 329 LEU A CA 1
ATOM 1290 C C . LEU A 1 173 ? -30.629 10.705 -15.422 1.00 10.93 329 LEU A C 1
ATOM 1291 O O . LEU A 1 173 ? -29.433 10.439 -15.212 1.00 10.10 329 LEU A O 1
ATOM 1296 N N . ILE A 1 174 ? -31.264 11.727 -14.872 1.00 10.00 330 ILE A N 1
ATOM 1297 C CA . ILE A 1 174 ? -30.658 12.494 -13.744 1.00 10.60 330 ILE A CA 1
ATOM 1298 C C . ILE A 1 174 ? -31.177 11.919 -12.432 1.00 10.69 330 ILE A C 1
ATOM 1299 O O . ILE A 1 174 ? -32.411 11.865 -12.223 1.00 10.96 330 ILE A O 1
ATOM 1304 N N . ILE A 1 175 ? -30.258 11.494 -11.567 1.00 10.72 331 ILE A N 1
ATOM 1305 C CA . ILE A 1 175 ? -30.576 10.997 -10.211 1.00 11.49 331 ILE A CA 1
ATOM 1306 C C . ILE A 1 175 ? -30.218 12.104 -9.224 1.00 13.32 331 ILE A C 1
ATOM 1307 O O . ILE A 1 175 ? -29.110 12.628 -9.287 1.00 13.69 331 ILE A O 1
ATOM 1312 N N . ALA A 1 176 ? -31.210 12.522 -8.455 1.00 12.60 332 ALA A N 1
ATOM 1313 C CA . ALA A 1 176 ? -31.190 13.746 -7.637 1.00 13.48 332 ALA A CA 1
ATOM 1314 C C . ALA A 1 176 ? -31.437 13.293 -6.197 1.00 12.12 332 ALA A C 1
ATOM 1315 O O . ALA A 1 176 ? -32.144 12.277 -5.992 1.00 12.23 332 ALA A O 1
ATOM 1317 N N . CYS A 1 177 ? -30.936 14.052 -5.229 1.00 11.69 333 CYS A N 1
ATOM 1318 C CA . CYS A 1 177 ? -31.038 13.741 -3.789 1.00 12.22 333 CYS A CA 1
ATOM 1319 C C . CYS A 1 177 ? -31.741 14.924 -3.115 1.00 11.55 333 CYS A C 1
ATOM 1320 O O . CYS A 1 177 ? -31.176 16.026 -3.138 1.00 11.05 333 CYS A O 1
ATOM 1323 N N . GLU A 1 178 ? -32.976 14.720 -2.667 1.00 11.73 334 GLU A N 1
ATOM 1324 C CA . GLU A 1 178 ? -33.907 15.849 -2.386 1.00 11.78 334 GLU A CA 1
ATOM 1325 C C . GLU A 1 178 ? -33.291 16.849 -1.392 1.00 11.84 334 GLU A C 1
ATOM 1326 O O . GLU A 1 178 ? -33.492 18.071 -1.613 1.00 13.24 334 GLU A O 1
ATOM 1332 N N . SER A 1 179 ? -32.587 16.367 -0.351 1.00 12.38 335 SER A N 1
ATOM 1333 C CA . SER A 1 179 ? -32.083 17.215 0.761 1.00 13.01 335 SER A CA 1
ATOM 1334 C C . SER A 1 179 ? -30.624 17.615 0.529 1.00 13.17 335 SER A C 1
ATOM 1335 O O . SER A 1 179 ? -29.975 18.056 1.487 1.00 14.04 335 SER A O 1
ATOM 1338 N N . ASP A 1 180 ? -30.119 17.434 -0.687 1.00 12.14 336 ASP A N 1
ATOM 1339 C CA . ASP A 1 180 ? -28.717 17.746 -1.030 1.00 12.17 336 ASP A CA 1
ATOM 1340 C C . ASP A 1 180 ? -28.378 19.192 -0.617 1.00 12.42 336 ASP A C 1
ATOM 1341 O O . ASP A 1 180 ? -29.055 20.112 -1.089 1.00 12.65 336 ASP A O 1
ATOM 1346 N N . SER A 1 181 ? -27.375 19.388 0.241 1.00 12.98 337 SER A N 1
ATOM 1347 C CA . SER A 1 181 ? -26.936 20.762 0.647 1.00 15.68 337 SER A CA 1
ATOM 1348 C C . SER A 1 181 ? -25.582 21.103 0.013 1.00 16.32 337 SER A C 1
ATOM 1349 O O . SER A 1 181 ? -24.923 22.100 0.439 1.00 19.12 337 SER A O 1
ATOM 1352 N N . THR A 1 182 ? -25.102 20.268 -0.899 1.00 12.53 338 THR A N 1
ATOM 1353 C CA . THR A 1 182 ? -23.846 20.526 -1.647 1.00 11.69 338 THR A CA 1
ATOM 1354 C C . THR A 1 182 ? -24.182 20.932 -3.073 1.00 12.17 338 THR A C 1
ATOM 1355 O O . THR A 1 182 ? -23.639 21.940 -3.565 1.00 12.53 338 THR A O 1
ATOM 1359 N N . ALA A 1 183 ? -25.049 20.145 -3.707 1.00 11.21 339 ALA A N 1
ATOM 1360 C CA . ALA A 1 183 ? -25.553 20.466 -5.058 1.00 12.18 339 ALA A CA 1
ATOM 1361 C C . ALA A 1 183 ? -27.073 20.505 -4.948 1.00 11.99 339 ALA A C 1
ATOM 1362 O O . ALA A 1 183 ? -27.728 19.576 -5.383 1.00 12.19 339 ALA A O 1
ATOM 1364 N N . PRO A 1 184 ? -27.627 21.548 -4.320 1.00 11.50 340 PRO A N 1
ATOM 1365 C CA . PRO A 1 184 ? -29.049 21.617 -4.123 1.00 12.03 340 PRO A CA 1
ATOM 1366 C C . PRO A 1 184 ? -29.797 21.382 -5.439 1.00 10.67 340 PRO A C 1
ATOM 1367 O O . PRO A 1 184 ? -29.478 21.957 -6.405 1.00 11.10 340 PRO A O 1
ATOM 1371 N N . VAL A 1 185 ? -30.844 20.573 -5.351 1.00 11.90 341 VAL A N 1
ATOM 1372 C CA . VAL A 1 185 ? -31.576 20.188 -6.586 1.00 12.66 341 VAL A CA 1
ATOM 1373 C C . VAL A 1 185 ? -32.213 21.421 -7.220 1.00 14.41 341 VAL A C 1
ATOM 1374 O O . VAL A 1 185 ? -32.324 21.451 -8.417 1.00 13.09 341 VAL A O 1
ATOM 1378 N N . ASN A 1 186 ? -32.607 22.387 -6.392 1.00 14.02 342 ASN A N 1
ATOM 1379 C CA . ASN A 1 186 ? -33.312 23.566 -6.949 1.00 16.14 342 ASN A CA 1
ATOM 1380 C C . ASN A 1 186 ? -32.337 24.384 -7.806 1.00 15.61 342 ASN A C 1
ATOM 1381 O O . ASN A 1 186 ? -32.809 25.129 -8.643 1.00 18.48 342 ASN A O 1
ATOM 1386 N N . SER A 1 187 ? -31.023 24.252 -7.585 1.00 14.11 343 SER A N 1
ATOM 1387 C CA . SER A 1 187 ? -30.004 25.045 -8.315 1.00 14.77 343 SER A CA 1
ATOM 1388 C C . SER A 1 187 ? -29.206 24.198 -9.324 1.00 13.97 343 SER A C 1
ATOM 1389 O O . SER A 1 187 ? -28.549 24.785 -10.159 1.00 15.24 343 SER A O 1
ATOM 1392 N N . HIS A 1 188 ? -29.318 22.867 -9.260 1.00 13.22 344 HIS A N 1
ATOM 1393 C CA . HIS A 1 188 ? -28.466 21.959 -10.068 1.00 13.29 344 HIS A CA 1
ATOM 1394 C C . HIS A 1 188 ? -29.365 20.939 -10.769 1.00 11.65 344 HIS A C 1
ATOM 1395 O O . HIS A 1 188 ? -29.806 21.232 -11.859 1.00 12.67 344 HIS A O 1
ATOM 1402 N N . ALA A 1 189 ? -29.628 19.793 -10.155 1.00 10.86 345 ALA A N 1
ATOM 1403 C CA . ALA A 1 189 ? -30.207 18.632 -10.868 1.00 10.97 345 ALA A CA 1
ATOM 1404 C C . ALA A 1 189 ? -31.513 19.060 -11.562 1.00 11.69 345 ALA A C 1
ATOM 1405 O O . ALA A 1 189 ? -31.700 18.702 -12.753 1.00 11.53 345 ALA A O 1
ATOM 1407 N N . SER A 1 190 ? -32.414 19.764 -10.878 1.00 11.21 346 SER A N 1
ATOM 1408 C CA . SER A 1 190 ? -33.740 20.068 -11.461 1.00 11.67 346 SER A CA 1
ATOM 1409 C C . SER A 1 190 ? -33.595 21.010 -12.653 1.00 12.30 346 SER A C 1
ATOM 1410 O O . SER A 1 190 ? -34.138 20.721 -13.737 1.00 11.55 346 SER A O 1
ATOM 1413 N N . PRO A 1 191 ? -32.908 22.165 -12.540 1.00 12.74 347 PRO A N 1
ATOM 1414 C CA . PRO A 1 191 ? -32.686 23.011 -13.701 1.00 13.85 347 PRO A CA 1
ATOM 1415 C C . PRO A 1 191 ? -31.974 22.285 -14.853 1.00 13.80 347 PRO A C 1
ATOM 1416 O O . PRO A 1 191 ? -32.309 22.535 -15.978 1.00 15.33 347 PRO A O 1
ATOM 1420 N N . PHE A 1 192 ? -31.056 21.366 -14.568 1.00 12.46 348 PHE A N 1
ATOM 1421 C CA . PHE A 1 192 ? -30.375 20.615 -15.660 1.00 11.82 348 PHE A CA 1
ATOM 1422 C C . PHE A 1 192 ? -31.432 19.826 -16.428 1.00 11.13 348 PHE A C 1
ATOM 1423 O O . PHE A 1 192 ? -31.458 19.906 -17.647 1.00 12.62 348 PHE A O 1
ATOM 1431 N N . TYR A 1 193 ? -32.276 19.086 -15.710 1.00 11.80 349 TYR A N 1
ATOM 1432 C CA . TYR A 1 193 ? -33.337 18.253 -16.313 1.00 12.61 349 TYR A CA 1
ATOM 1433 C C . TYR A 1 193 ? -34.284 19.143 -17.117 1.00 14.01 349 TYR A C 1
ATOM 1434 O O . TYR A 1 193 ? -34.668 18.793 -18.252 1.00 13.56 349 TYR A O 1
ATOM 1443 N N . ASN A 1 194 ? -34.637 20.291 -16.550 1.00 14.70 350 ASN A N 1
ATOM 1444 C CA . ASN A 1 194 ? -35.642 21.197 -17.144 1.00 14.50 350 ASN A CA 1
ATOM 1445 C C . ASN A 1 194 ? -35.091 21.833 -18.417 1.00 14.79 350 ASN A C 1
ATOM 1446 O O . ASN A 1 194 ? -35.907 22.205 -19.262 1.00 16.03 350 ASN A O 1
ATOM 1451 N N . SER A 1 195 ? -33.779 21.969 -18.546 1.00 15.85 351 SER A N 1
ATOM 1452 C CA . SER A 1 195 ? -33.119 22.563 -19.733 1.00 17.54 351 SER A CA 1
ATOM 1453 C C . SER A 1 195 ? -33.133 21.579 -20.913 1.00 17.44 351 SER A C 1
ATOM 1454 O O . SER A 1 195 ? -33.062 22.036 -22.062 1.00 17.06 351 SER A O 1
ATOM 1457 N N . LEU A 1 196 ? -33.202 20.277 -20.643 1.00 16.68 352 LEU A N 1
ATOM 1458 C CA . LEU A 1 196 ? -33.117 19.290 -21.738 1.00 17.27 352 LEU A CA 1
ATOM 1459 C C . LEU A 1 196 ? -34.237 19.498 -22.749 1.00 19.40 352 LEU A C 1
ATOM 1460 O O . LEU A 1 196 ? -35.353 19.793 -22.353 1.00 19.38 352 LEU A O 1
ATOM 1465 N N . PRO A 1 197 ? -33.936 19.294 -24.043 1.00 21.07 353 PRO A N 1
ATOM 1466 C CA . PRO A 1 197 ? -34.935 19.410 -25.088 1.00 23.42 353 PRO A CA 1
ATOM 1467 C C . PRO A 1 197 ? -36.052 18.363 -24.980 1.00 26.52 353 PRO A C 1
ATOM 1468 O O . PRO A 1 197 ? -35.863 17.343 -24.406 1.00 22.18 353 PRO A O 1
ATOM 1472 N N . SER A 1 198 ? -37.196 18.663 -25.596 1.00 30.06 354 SER A N 1
ATOM 1473 C CA . SER A 1 198 ? -38.347 17.725 -25.564 1.00 30.00 354 SER A CA 1
ATOM 1474 C C . SER A 1 198 ? -38.043 16.492 -26.403 1.00 28.19 354 SER A C 1
ATOM 1475 O O . SER A 1 198 ? -38.612 15.452 -26.113 1.00 29.50 354 SER A O 1
ATOM 1478 N N . THR A 1 199 ? -37.140 16.629 -27.357 1.00 27.69 355 THR A N 1
ATOM 1479 C CA . THR A 1 199 ? -36.787 15.551 -28.300 1.00 28.26 355 THR A CA 1
ATOM 1480 C C . THR A 1 199 ? -35.789 14.590 -27.654 1.00 26.31 355 THR A C 1
ATOM 1481 O O . THR A 1 199 ? -35.503 13.568 -28.259 1.00 28.95 355 THR A O 1
ATOM 1485 N N . THR A 1 200 ? -35.277 14.946 -26.476 1.00 22.15 356 THR A N 1
ATOM 1486 C CA . THR A 1 200 ? -34.289 14.091 -25.773 1.00 18.25 356 THR A CA 1
ATOM 1487 C C . THR A 1 200 ? -35.003 13.148 -24.806 1.00 15.23 356 THR A C 1
ATOM 1488 O O . THR A 1 200 ? -35.785 13.627 -24.012 1.00 15.62 356 THR A O 1
ATOM 1492 N N . LYS A 1 201 ? -34.760 11.846 -24.947 1.00 15.74 357 LYS A N 1
ATOM 1493 C CA . LYS A 1 201 ? -35.319 10.852 -24.003 1.00 16.24 357 LYS A CA 1
ATOM 1494 C C . LYS A 1 201 ? -34.700 11.140 -22.631 1.00 15.52 357 LYS A C 1
ATOM 1495 O O . LYS A 1 201 ? -33.495 11.211 -22.540 1.00 13.56 357 LYS A O 1
ATOM 1501 N N . LYS A 1 202 ? -35.542 11.271 -21.615 1.00 14.92 358 LYS A N 1
ATOM 1502 C CA . LYS A 1 202 ? -34.996 11.756 -20.322 1.00 14.50 358 LYS A CA 1
ATOM 1503 C C . LYS A 1 202 ? -35.842 11.264 -19.163 1.00 12.09 358 LYS A C 1
ATOM 1504 O O . LYS A 1 202 ? -37.009 10.863 -19.356 1.00 12.21 358 LYS A O 1
ATOM 1510 N N . ALA A 1 203 ? -35.224 11.217 -17.997 1.00 10.91 359 ALA A N 1
ATOM 1511 C CA . ALA A 1 203 ? -35.900 10.906 -16.745 1.00 9.89 359 ALA A CA 1
ATOM 1512 C C . ALA A 1 203 ? -35.192 11.652 -15.620 1.00 10.86 359 ALA A C 1
ATOM 1513 O O . ALA A 1 203 ? -34.006 11.997 -15.747 1.00 10.82 359 ALA A O 1
ATOM 1515 N N . TYR A 1 204 ? -35.932 11.868 -14.564 1.00 9.93 360 TYR A N 1
ATOM 1516 C CA . TYR A 1 204 ? -35.479 12.537 -13.321 1.00 10.05 360 TYR A CA 1
ATOM 1517 C C . TYR A 1 204 ? -35.972 11.703 -12.158 1.00 10.39 360 TYR A C 1
ATOM 1518 O O . TYR A 1 204 ? -37.201 11.526 -12.022 1.00 11.31 360 TYR A O 1
ATOM 1527 N N . LEU A 1 205 ? -35.056 11.165 -11.363 1.00 10.86 361 LEU A N 1
ATOM 1528 C CA . LEU A 1 205 ? -35.351 10.302 -10.196 1.00 10.03 361 LEU A CA 1
ATOM 1529 C C . LEU A 1 205 ? -34.843 11.041 -8.969 1.00 10.99 361 LEU A C 1
ATOM 1530 O O . LEU A 1 205 ? -33.635 11.174 -8.836 1.00 10.45 361 LEU A O 1
ATOM 1535 N N . GLU A 1 206 ? -35.735 11.493 -8.099 1.00 10.83 362 GLU A N 1
ATOM 1536 C CA . GLU A 1 206 ? -35.306 12.253 -6.906 1.00 11.39 362 GLU A CA 1
ATOM 1537 C C . GLU A 1 206 ? -35.604 11.425 -5.673 1.00 11.84 362 GLU A C 1
ATOM 1538 O O . GLU A 1 206 ? -36.767 10.956 -5.503 1.00 12.29 362 GLU A O 1
ATOM 1544 N N . MET A 1 207 ? -34.590 11.204 -4.851 1.00 12.33 363 MET A N 1
ATOM 1545 C CA . MET A 1 207 ? -34.663 10.316 -3.682 1.00 11.94 363 MET A CA 1
ATOM 1546 C C . MET A 1 207 ? -35.101 11.128 -2.446 1.00 11.99 363 MET A C 1
ATOM 1547 O O . MET A 1 207 ? -34.506 12.168 -2.142 1.00 10.95 363 MET A O 1
ATOM 1552 N N . ASN A 1 208 ? -36.131 10.650 -1.788 1.00 11.68 364 ASN A N 1
ATOM 1553 C CA . ASN A 1 208 ? -36.816 11.316 -0.669 1.00 12.37 364 ASN A CA 1
ATOM 1554 C C . ASN A 1 208 ? -35.808 11.585 0.448 1.00 12.13 364 ASN A C 1
ATOM 1555 O O . ASN A 1 208 ? -35.120 10.664 0.878 1.00 13.01 364 ASN A O 1
ATOM 1560 N N . ASN A 1 209 ? -35.669 12.850 0.836 1.00 13.14 365 ASN A N 1
ATOM 1561 C CA . ASN A 1 209 ? -34.801 13.271 1.961 1.00 13.11 365 ASN A CA 1
ATOM 1562 C C . ASN A 1 209 ? -33.350 12.849 1.695 1.00 12.24 365 ASN A C 1
ATOM 1563 O O . ASN A 1 209 ? -32.574 12.822 2.656 1.00 13.14 365 ASN A O 1
ATOM 1568 N N . GLY A 1 210 ? -32.966 12.672 0.430 1.00 12.01 366 GLY A N 1
ATOM 1569 C CA . GLY A 1 210 ? -31.639 12.142 0.104 1.00 11.06 366 GLY A CA 1
ATOM 1570 C C . GLY A 1 210 ? -30.555 13.164 0.389 1.00 11.83 366 GLY A C 1
ATOM 1571 O O . GLY A 1 210 ? -30.727 14.368 0.048 1.00 11.71 366 GLY A O 1
ATOM 1572 N N . SER A 1 211 ? -29.439 12.720 0.960 1.00 12.33 367 SER A N 1
ATOM 1573 C CA . SER A 1 211 ? -28.249 13.580 1.131 1.00 12.26 367 SER A CA 1
ATOM 1574 C C . SER A 1 211 ? -27.474 13.579 -0.176 1.00 11.15 367 SER A C 1
ATOM 1575 O O . SER A 1 211 ? -27.789 12.821 -1.063 1.00 11.00 367 SER A O 1
ATOM 1578 N N . HIS A 1 212 ? -26.413 14.351 -0.254 1.00 10.78 368 HIS A N 1
ATOM 1579 C CA . HIS A 1 212 ? -25.577 14.470 -1.466 1.00 10.00 368 HIS A CA 1
ATOM 1580 C C . HIS A 1 212 ? -24.999 13.109 -1.865 1.00 10.55 368 HIS A C 1
ATOM 1581 O O . HIS A 1 212 ? -24.652 12.971 -3.080 1.00 11.07 368 HIS A O 1
ATOM 1588 N N . SER A 1 213 ? -24.875 12.174 -0.922 1.00 11.00 369 SER A N 1
ATOM 1589 C CA . SER A 1 213 ? -24.276 10.828 -1.166 1.00 12.37 369 SER A CA 1
ATOM 1590 C C . SER A 1 213 ? -25.363 9.791 -1.435 1.00 11.50 369 SER A C 1
ATOM 1591 O O . SER A 1 213 ? -25.063 8.606 -1.389 1.00 11.66 369 SER A O 1
ATOM 1594 N N . CYS A 1 214 ? -26.585 10.217 -1.778 1.00 10.40 370 CYS A N 1
ATOM 1595 C CA . CYS A 1 214 ? -27.743 9.292 -1.855 1.00 11.19 370 CYS A CA 1
ATOM 1596 C C . CYS A 1 214 ? -27.610 8.257 -2.987 1.00 11.35 370 CYS A C 1
ATOM 1597 O O . CYS A 1 214 ? -28.316 7.218 -2.879 1.00 10.38 370 CYS A O 1
ATOM 1600 N N . ALA A 1 215 ? -26.700 8.438 -3.943 1.00 10.57 371 ALA A N 1
ATOM 1601 C CA . ALA A 1 215 ? -26.503 7.454 -5.036 1.00 11.00 371 ALA A CA 1
ATOM 1602 C C . ALA A 1 215 ? -25.032 7.024 -5.100 1.00 10.64 371 ALA A C 1
ATOM 1603 O O . ALA A 1 215 ? -24.582 6.558 -6.127 1.00 9.91 371 ALA A O 1
ATOM 1605 N N . ASN A 1 216 ? -24.347 7.177 -3.979 1.00 10.81 372 ASN A N 1
ATOM 1606 C CA . ASN A 1 216 ? -22.922 6.804 -3.918 1.00 9.92 372 ASN A CA 1
ATOM 1607 C C . ASN A 1 216 ? -22.763 5.386 -3.373 1.00 9.68 372 ASN A C 1
ATOM 1608 O O . ASN A 1 216 ? -23.737 4.788 -2.971 1.00 9.47 372 ASN A O 1
ATOM 1613 N N . SER A 1 217 ? -21.522 4.910 -3.381 1.00 10.25 373 SER A N 1
ATOM 1614 C CA . SER A 1 217 ? -21.262 3.566 -2.819 1.00 9.93 373 SER A CA 1
ATOM 1615 C C . SER A 1 217 ? -21.741 3.508 -1.364 1.00 11.08 373 SER A C 1
ATOM 1616 O O . SER A 1 217 ? -21.389 4.397 -0.615 1.00 11.18 373 SER A O 1
ATOM 1619 N N . GLY A 1 218 ? -22.501 2.475 -1.023 1.00 9.44 374 GLY A N 1
ATOM 1620 C CA . GLY A 1 218 ? -22.950 2.300 0.366 1.00 10.24 374 GLY A CA 1
ATOM 1621 C C . GLY A 1 218 ? -24.242 3.038 0.679 1.00 9.81 374 GLY A C 1
ATOM 1622 O O . GLY A 1 218 ? -24.625 3.093 1.827 1.00 10.44 374 GLY A O 1
ATOM 1623 N N . ASN A 1 219 ? -24.924 3.509 -0.359 1.00 9.25 375 ASN A N 1
ATOM 1624 C CA . ASN A 1 219 ? -26.176 4.274 -0.143 1.00 8.86 375 ASN A CA 1
ATOM 1625 C C . ASN A 1 219 ? -27.286 3.396 0.442 1.00 9.62 375 ASN A C 1
ATOM 1626 O O . ASN A 1 219 ? -27.183 2.182 0.375 1.00 9.14 375 ASN A O 1
ATOM 1631 N N . SER A 1 220 ? -28.347 4.042 0.917 1.00 9.43 376 SER A N 1
ATOM 1632 C CA . SER A 1 220 ? -29.420 3.305 1.634 1.00 10.62 376 SER A CA 1
ATOM 1633 C C . SER A 1 220 ? -30.470 2.647 0.731 1.00 9.96 376 SER A C 1
ATOM 1634 O O . SER A 1 220 ? -31.319 1.938 1.269 1.00 9.89 376 SER A O 1
ATOM 1637 N N . ASN A 1 221 ? -30.408 2.894 -0.574 1.00 9.84 377 ASN A N 1
ATOM 1638 C CA . ASN A 1 221 ? -31.484 2.381 -1.470 1.00 9.89 377 ASN A CA 1
ATOM 1639 C C . ASN A 1 221 ? -30.838 1.871 -2.766 1.00 9.72 377 ASN A C 1
ATOM 1640 O O . ASN A 1 221 ? -31.287 2.231 -3.828 1.00 8.76 377 ASN A O 1
ATOM 1645 N N . ALA A 1 222 ? -29.779 1.096 -2.621 1.00 9.18 378 ALA A N 1
ATOM 1646 C CA . ALA A 1 222 ? -29.019 0.680 -3.820 1.00 10.07 378 ALA A CA 1
ATOM 1647 C C . ALA A 1 222 ? -29.807 -0.296 -4.703 1.00 10.62 378 ALA A C 1
ATOM 1648 O O . ALA A 1 222 ? -29.572 -0.318 -5.886 1.00 11.03 378 ALA A O 1
ATOM 1650 N N . GLY A 1 223 ? -30.708 -1.062 -4.109 1.00 10.55 379 GLY A N 1
ATOM 1651 C CA . GLY A 1 223 ? -31.544 -1.922 -4.953 1.00 11.02 379 GLY A CA 1
ATOM 1652 C C . GLY A 1 223 ? -32.392 -1.109 -5.915 1.00 11.26 379 GLY A C 1
ATOM 1653 O O . GLY A 1 223 ? -32.396 -1.422 -7.094 1.00 10.26 379 GLY A O 1
ATOM 1654 N N . LEU A 1 224 ? -33.077 -0.103 -5.390 1.00 10.48 380 LEU A N 1
ATOM 1655 C CA . LEU A 1 224 ? -34.002 0.715 -6.209 1.00 11.58 380 LEU A CA 1
ATOM 1656 C C . LEU A 1 224 ? -33.225 1.617 -7.179 1.00 10.97 380 LEU A C 1
ATOM 1657 O O . LEU A 1 224 ? -33.609 1.728 -8.315 1.00 11.21 380 LEU A O 1
ATOM 1662 N N . ILE A 1 225 ? -32.153 2.244 -6.687 1.00 9.48 381 ILE A N 1
ATOM 1663 C CA . ILE A 1 225 ? -31.408 3.179 -7.572 1.00 9.78 381 ILE A CA 1
ATOM 1664 C C . ILE A 1 225 ? -30.726 2.363 -8.691 1.00 9.40 381 ILE A C 1
ATOM 1665 O O . ILE A 1 225 ? -30.740 2.792 -9.827 1.00 9.55 381 ILE A O 1
ATOM 1670 N N . GLY A 1 226 ? -30.152 1.231 -8.313 1.00 9.43 382 GLY A N 1
ATOM 1671 C CA . GLY A 1 226 ? -29.465 0.413 -9.305 1.00 9.76 382 GLY A CA 1
ATOM 1672 C C . GLY A 1 226 ? -30.452 -0.142 -10.299 1.00 9.77 382 GLY A C 1
ATOM 1673 O O . GLY A 1 226 ? -30.086 -0.268 -11.458 1.00 9.38 382 GLY A O 1
ATOM 1674 N N . LYS A 1 227 ? -31.685 -0.405 -9.880 1.00 9.59 383 LYS A N 1
ATOM 1675 C CA . LYS A 1 227 ? -32.745 -0.867 -10.811 1.00 10.22 383 LYS A CA 1
ATOM 1676 C C . LYS A 1 227 ? -32.898 0.153 -11.927 1.00 9.89 383 LYS A C 1
ATOM 1677 O O . LYS A 1 227 ? -33.017 -0.230 -13.117 1.00 8.77 383 LYS A O 1
ATOM 1683 N N . TYR A 1 228 ? -32.941 1.438 -11.580 1.00 8.92 384 TYR A N 1
ATOM 1684 C CA . TYR A 1 228 ? -33.138 2.518 -12.568 1.00 9.79 384 TYR A CA 1
ATOM 1685 C C . TYR A 1 228 ? -31.899 2.657 -13.450 1.00 9.08 384 TYR A C 1
ATOM 1686 O O . TYR A 1 228 ? -32.047 2.782 -14.661 1.00 10.22 384 TYR A O 1
ATOM 1695 N N . GLY A 1 229 ? -30.700 2.621 -12.885 1.00 9.14 385 GLY A N 1
ATOM 1696 C CA . GLY A 1 229 ? -29.477 2.749 -13.689 1.00 9.58 385 GLY A CA 1
ATOM 1697 C C . GLY A 1 229 ? -29.314 1.584 -14.644 1.00 8.39 385 GLY A C 1
ATOM 1698 O O . GLY A 1 229 ? -28.994 1.814 -15.816 1.00 9.06 385 GLY A O 1
ATOM 1699 N N . VAL A 1 230 ? -29.508 0.369 -14.173 1.00 9.52 386 VAL A N 1
ATOM 1700 C CA . VAL A 1 230 ? -29.452 -0.833 -15.045 1.00 9.12 386 VAL A CA 1
ATOM 1701 C C . VAL A 1 230 ? -30.516 -0.715 -16.135 1.00 9.57 386 VAL A C 1
ATOM 1702 O O . VAL A 1 230 ? -30.183 -0.947 -17.298 1.00 9.80 386 VAL A O 1
ATOM 1706 N N . SER A 1 231 ? -31.747 -0.369 -15.784 1.00 8.67 387 SER A N 1
ATOM 1707 C CA . SER A 1 231 ? -32.862 -0.310 -16.773 1.00 8.79 387 SER A CA 1
ATOM 1708 C C . SER A 1 231 ? -32.564 0.751 -17.830 1.00 9.55 387 SER A C 1
ATOM 1709 O O . SER A 1 231 ? -32.840 0.513 -19.016 1.00 9.39 387 SER A O 1
ATOM 1712 N N . TRP A 1 232 ? -31.972 1.884 -17.435 1.00 9.24 388 TRP A N 1
ATOM 1713 C CA . TRP A 1 232 ? -31.619 2.977 -18.365 1.00 9.22 388 TRP A CA 1
ATOM 1714 C C . TRP A 1 232 ? -30.575 2.484 -19.368 1.00 9.43 388 TRP A C 1
ATOM 1715 O O . TRP A 1 232 ? -30.755 2.667 -20.589 1.00 9.03 388 TRP A O 1
ATOM 1726 N N . MET A 1 233 ? -29.514 1.868 -18.871 1.00 8.93 389 MET A N 1
ATOM 1727 C CA . MET A 1 233 ? -28.398 1.417 -19.735 1.00 9.52 389 MET A CA 1
ATOM 1728 C C . MET A 1 233 ? -28.892 0.276 -20.638 1.00 10.33 389 MET A C 1
ATOM 1729 O O . MET A 1 233 ? -28.563 0.282 -21.818 1.00 10.86 389 MET A O 1
ATOM 1734 N N . LYS A 1 234 ? -29.748 -0.615 -20.136 1.00 9.64 390 LYS A N 1
ATOM 1735 C CA . LYS A 1 234 ? -30.339 -1.685 -20.974 1.00 10.31 390 LYS A CA 1
ATOM 1736 C C . LYS A 1 234 ? -31.208 -1.052 -22.059 1.00 10.76 390 LYS A C 1
ATOM 1737 O O . LYS A 1 234 ? -31.107 -1.412 -23.243 1.00 10.50 390 LYS A O 1
ATOM 1743 N N . ARG A 1 235 ? -32.131 -0.192 -21.674 1.00 9.12 391 ARG A N 1
ATOM 1744 C CA . ARG A 1 235 ? -33.080 0.378 -22.660 1.00 10.52 391 ARG A CA 1
ATOM 1745 C C . ARG A 1 235 ? -32.338 1.130 -23.767 1.00 11.07 391 ARG A C 1
ATOM 1746 O O . ARG A 1 235 ? -32.755 1.010 -24.939 1.00 10.89 391 ARG A O 1
ATOM 1754 N N . PHE A 1 236 ? -31.312 1.915 -23.431 1.00 9.67 392 PHE A N 1
ATOM 1755 C CA . PHE A 1 236 ? -30.710 2.888 -24.365 1.00 10.83 392 PHE A CA 1
ATOM 1756 C C . PHE A 1 236 ? -29.431 2.339 -24.972 1.00 12.06 392 PHE A C 1
ATOM 1757 O O . PHE A 1 236 ? -29.177 2.684 -26.109 1.00 14.53 392 PHE A O 1
ATOM 1765 N N . MET A 1 237 ? -28.604 1.623 -24.228 1.00 10.81 393 MET A N 1
ATOM 1766 C CA . MET A 1 237 ? -27.318 1.154 -24.800 1.00 12.00 393 MET A CA 1
ATOM 1767 C C . MET A 1 237 ? -27.508 -0.190 -25.495 1.00 12.02 393 MET A C 1
ATOM 1768 O O . MET A 1 237 ? -26.755 -0.428 -26.489 1.00 13.38 393 MET A O 1
ATOM 1773 N N . ASP A 1 238 ? -28.468 -0.998 -25.057 1.00 11.04 394 ASP A N 1
ATOM 1774 C CA . ASP A 1 238 ? -28.764 -2.311 -25.680 1.00 11.08 394 ASP A CA 1
ATOM 1775 C C . ASP A 1 238 ? -30.024 -2.240 -26.543 1.00 11.93 394 ASP A C 1
ATOM 1776 O O . ASP A 1 238 ? -30.335 -3.261 -27.164 1.00 13.21 394 ASP A O 1
ATOM 1781 N N . ASN A 1 239 ? -30.732 -1.108 -26.559 1.00 10.97 395 ASN A N 1
ATOM 1782 C CA . ASN A 1 239 ? -32.058 -0.983 -27.209 1.00 11.49 395 ASN A CA 1
ATOM 1783 C C . ASN A 1 239 ? -32.946 -2.121 -26.735 1.00 11.71 395 ASN A C 1
ATOM 1784 O O . ASN A 1 239 ? -33.691 -2.722 -27.568 1.00 13.14 395 ASN A O 1
ATOM 1789 N N . ASP A 1 240 ? -32.874 -2.446 -25.437 1.00 10.77 396 ASP A N 1
ATOM 1790 C CA . ASP A 1 240 ? -33.519 -3.651 -24.877 1.00 11.47 396 ASP A CA 1
ATOM 1791 C C . ASP A 1 240 ? -34.904 -3.244 -24.368 1.00 12.47 396 ASP A C 1
ATOM 1792 O O . ASP A 1 240 ? -34.987 -2.751 -23.243 1.00 12.31 396 ASP A O 1
ATOM 1797 N N . THR A 1 241 ? -35.936 -3.411 -25.203 1.00 11.83 397 THR A N 1
ATOM 1798 C CA . THR A 1 241 ? -37.333 -3.003 -24.909 1.00 14.35 397 THR A CA 1
ATOM 1799 C C . THR A 1 241 ? -37.967 -3.869 -23.809 1.00 13.33 397 THR A C 1
ATOM 1800 O O . THR A 1 241 ? -39.057 -3.501 -23.338 1.00 15.01 397 THR A O 1
ATOM 1804 N N . ARG A 1 242 ? -37.327 -4.948 -23.376 1.00 12.36 398 ARG A N 1
ATOM 1805 C CA . ARG A 1 242 ? -37.808 -5.762 -22.234 1.00 12.41 398 ARG A CA 1
ATOM 1806 C C . ARG A 1 242 ? -37.777 -4.914 -20.955 1.00 13.44 398 ARG A C 1
ATOM 1807 O O . ARG A 1 242 ? -38.471 -5.253 -20.000 1.00 13.37 398 ARG A O 1
ATOM 1815 N N . PHE A 1 243 ? -36.955 -3.878 -20.934 1.00 13.17 399 PHE A N 1
ATOM 1816 C CA . PHE A 1 243 ? -36.745 -3.052 -19.719 1.00 13.12 399 PHE A CA 1
ATOM 1817 C C . PHE A 1 243 ? -37.708 -1.873 -19.713 1.00 14.69 399 PHE A C 1
ATOM 1818 O O . PHE A 1 243 ? -37.764 -1.154 -18.683 1.00 15.57 399 PHE A O 1
ATOM 1826 N N . SER A 1 244 ? -38.488 -1.696 -20.771 1.00 15.74 400 SER A N 1
ATOM 1827 C CA . SER A 1 244 ? -39.402 -0.535 -20.914 1.00 15.86 400 SER A CA 1
ATOM 1828 C C . SER A 1 244 ? -40.366 -0.463 -19.731 1.00 15.88 400 SER A C 1
ATOM 1829 O O . SER A 1 244 ? -40.624 0.633 -19.221 1.00 16.64 400 SER A O 1
ATOM 1832 N N . PRO A 1 245 ? -40.979 -1.585 -19.295 1.00 16.36 401 PRO A N 1
ATOM 1833 C CA . PRO A 1 245 ? -41.979 -1.529 -18.216 1.00 15.12 401 PRO A CA 1
ATOM 1834 C C . PRO A 1 245 ? -41.424 -0.944 -16.908 1.00 15.51 401 PRO A C 1
ATOM 1835 O O . PRO A 1 245 ? -42.194 -0.324 -16.150 1.00 13.91 401 PRO A O 1
ATOM 1839 N N . TYR A 1 246 ? -40.122 -1.128 -16.671 1.00 13.85 402 TYR A N 1
ATOM 1840 C CA . TYR A 1 246 ? -39.460 -0.759 -15.400 1.00 13.63 402 TYR A CA 1
ATOM 1841 C C . TYR A 1 246 ? -39.219 0.746 -15.416 1.00 12.43 402 TYR A C 1
ATOM 1842 O O . TYR A 1 246 ? -39.008 1.308 -14.339 1.00 13.31 402 TYR A O 1
ATOM 1851 N N . LEU A 1 247 ? -39.246 1.368 -16.593 1.00 12.35 403 LEU A N 1
ATOM 1852 C CA . LEU A 1 247 ? -39.021 2.817 -16.768 1.00 12.68 403 LEU A CA 1
ATOM 1853 C C . LEU A 1 247 ? -40.336 3.547 -17.027 1.00 13.61 403 LEU A C 1
ATOM 1854 O O . LEU A 1 247 ? -40.426 4.712 -16.662 1.00 13.75 403 LEU A O 1
ATOM 1859 N N . CYS A 1 248 ? -41.339 2.885 -17.616 1.00 14.60 404 CYS A N 1
ATOM 1860 C CA . CYS A 1 248 ? -42.490 3.584 -18.248 1.00 17.07 404 CYS A CA 1
ATOM 1861 C C . CYS A 1 248 ? -43.824 2.864 -17.991 1.00 18.47 404 CYS A C 1
ATOM 1862 O O . CYS A 1 248 ? -44.834 3.408 -18.395 1.00 22.01 404 CYS A O 1
ATOM 1865 N N . GLY A 1 249 ? -43.824 1.659 -17.445 1.00 15.32 405 GLY A N 1
ATOM 1866 C CA . GLY A 1 249 ? -45.055 0.849 -17.366 1.00 17.08 405 GLY A CA 1
ATOM 1867 C C . GLY A 1 249 ? -45.504 0.612 -15.942 1.00 16.52 405 GLY A C 1
ATOM 1868 O O . GLY A 1 249 ? -45.225 1.457 -15.063 1.00 14.89 405 GLY A O 1
ATOM 1869 N N . ALA A 1 250 ? -46.148 -0.540 -15.697 1.00 16.76 406 ALA A N 1
ATOM 1870 C CA . ALA A 1 250 ? -46.841 -0.822 -14.428 1.00 16.90 406 ALA A CA 1
ATOM 1871 C C . ALA A 1 250 ? -45.825 -0.999 -13.309 1.00 15.76 406 ALA A C 1
ATOM 1872 O O . ALA A 1 250 ? -46.041 -0.510 -12.200 1.00 15.78 406 ALA A O 1
ATOM 1874 N N . PRO A 1 251 ? -44.682 -1.685 -13.532 1.00 14.86 407 PRO A N 1
ATOM 1875 C CA . PRO A 1 251 ? -43.670 -1.786 -12.484 1.00 15.10 407 PRO A CA 1
ATOM 1876 C C . PRO A 1 251 ? -43.156 -0.414 -12.045 1.00 13.20 407 PRO A C 1
ATOM 1877 O O . PRO A 1 251 ? -42.958 -0.210 -10.836 1.00 14.13 407 PRO A O 1
ATOM 1881 N N . HIS A 1 252 ? -42.944 0.476 -13.004 1.00 11.62 408 HIS A N 1
ATOM 1882 C CA . HIS A 1 252 ? -42.497 1.861 -12.727 1.00 12.51 408 HIS A CA 1
ATOM 1883 C C . HIS A 1 252 ? -43.577 2.579 -11.911 1.00 13.49 408 HIS A C 1
ATOM 1884 O O . HIS A 1 252 ? -43.222 3.215 -10.905 1.00 12.69 408 HIS A O 1
ATOM 1891 N N . GLN A 1 253 ? -44.841 2.428 -12.285 1.00 13.74 409 GLN A N 1
ATOM 1892 C CA . GLN A 1 253 ? -45.960 3.097 -11.565 1.00 15.84 409 GLN A CA 1
ATOM 1893 C C . GLN A 1 253 ? -46.001 2.580 -10.119 1.00 15.57 409 GLN A C 1
ATOM 1894 O O . GLN A 1 253 ? -46.247 3.386 -9.218 1.00 15.58 409 GLN A O 1
ATOM 1900 N N . ALA A 1 254 ? -45.734 1.299 -9.873 1.00 14.61 410 ALA A N 1
ATOM 1901 C CA . ALA A 1 254 ? -45.687 0.723 -8.516 1.00 15.77 410 ALA A CA 1
ATOM 1902 C C . ALA A 1 254 ? -44.544 1.369 -7.710 1.00 16.81 410 ALA A C 1
ATOM 1903 O O . ALA A 1 254 ? -44.725 1.606 -6.510 1.00 15.99 410 ALA A O 1
ATOM 1905 N N . ASP A 1 255 ? -43.388 1.644 -8.326 1.00 14.58 411 ASP A N 1
ATOM 1906 C CA . ASP A 1 255 ? -42.250 2.315 -7.637 1.00 14.23 411 ASP A CA 1
ATOM 1907 C C . ASP A 1 255 ? -42.666 3.710 -7.148 1.00 14.10 411 ASP A C 1
ATOM 1908 O O . ASP A 1 255 ? -42.100 4.176 -6.138 1.00 14.81 411 ASP A O 1
ATOM 1913 N N . LEU A 1 256 ? -43.535 4.397 -7.885 1.00 15.21 412 LEU A N 1
ATOM 1914 C CA . LEU A 1 256 ? -43.892 5.801 -7.573 1.00 16.99 412 LEU A CA 1
ATOM 1915 C C . LEU A 1 256 ? -44.681 5.846 -6.257 1.00 18.73 412 LEU A C 1
ATOM 1916 O O . LEU A 1 256 ? -44.763 6.948 -5.656 1.00 20.62 412 LEU A O 1
ATOM 1921 N N . SER A 1 257 ? -45.195 4.713 -5.777 1.00 17.10 413 SER A N 1
ATOM 1922 C CA . SER A 1 257 ? -45.880 4.602 -4.457 1.00 20.72 413 SER A CA 1
ATOM 1923 C C . SER A 1 257 ? -44.881 4.396 -3.310 1.00 21.53 413 SER A C 1
ATOM 1924 O O . SER A 1 257 ? -45.321 4.425 -2.164 1.00 23.56 413 SER A O 1
ATOM 1927 N N . LEU A 1 258 ? -43.593 4.172 -3.589 1.00 16.92 414 LEU A N 1
ATOM 1928 C CA . LEU A 1 258 ? -42.583 3.931 -2.534 1.00 17.73 414 LEU A CA 1
ATOM 1929 C C . LEU A 1 258 ? -42.242 5.263 -1.866 1.00 17.14 414 LEU A C 1
ATOM 1930 O O . LEU A 1 258 ? -42.017 6.243 -2.582 1.00 18.17 414 LEU A O 1
ATOM 1935 N N . THR A 1 259 ? -42.073 5.249 -0.552 1.00 19.58 415 THR A N 1
ATOM 1936 C CA . THR A 1 259 ? -41.642 6.438 0.228 1.00 20.21 415 THR A CA 1
ATOM 1937 C C . THR A 1 259 ? -40.250 6.879 -0.247 1.00 17.42 415 THR A C 1
ATOM 1938 O O . THR A 1 259 ? -39.988 8.076 -0.205 1.00 18.89 415 THR A O 1
ATOM 1942 N N . ALA A 1 260 ? -39.413 5.971 -0.751 1.00 15.78 416 ALA A N 1
ATOM 1943 C CA . ALA A 1 260 ? -37.988 6.275 -1.048 1.00 15.52 416 ALA A CA 1
ATOM 1944 C C . ALA A 1 260 ? -37.881 7.301 -2.174 1.00 15.03 416 ALA A C 1
ATOM 1945 O O . ALA A 1 260 ? -36.835 7.940 -2.261 1.00 14.94 416 ALA A O 1
ATOM 1947 N N . ILE A 1 261 ? -38.894 7.402 -3.047 1.00 14.35 417 ILE A N 1
ATOM 1948 C CA . ILE A 1 261 ? -38.892 8.298 -4.232 1.00 15.60 417 ILE A CA 1
ATOM 1949 C C . ILE A 1 261 ? -39.843 9.456 -3.950 1.00 17.34 417 ILE A C 1
ATOM 1950 O O . ILE A 1 261 ? -41.044 9.177 -3.696 1.00 18.22 417 ILE A O 1
ATOM 1955 N N . ASP A 1 262 ? -39.353 10.688 -3.955 1.00 15.30 418 ASP A N 1
ATOM 1956 C CA . ASP A 1 262 ? -40.264 11.836 -3.693 1.00 16.31 418 ASP A CA 1
ATOM 1957 C C . ASP A 1 262 ? -40.749 12.422 -5.018 1.00 14.92 418 ASP A C 1
ATOM 1958 O O . ASP A 1 262 ? -41.855 13.014 -5.023 1.00 15.45 418 ASP A O 1
ATOM 1963 N N . GLU A 1 263 ? -39.937 12.393 -6.074 1.00 14.32 419 GLU A N 1
ATOM 1964 C CA . GLU A 1 263 ? -40.309 12.955 -7.404 1.00 15.56 419 GLU A CA 1
ATOM 1965 C C . GLU A 1 263 ? -39.779 12.041 -8.503 1.00 14.32 419 GLU A C 1
ATOM 1966 O O . GLU A 1 263 ? -38.631 11.570 -8.394 1.00 13.32 419 GLU A O 1
ATOM 1972 N N . TYR A 1 264 ? -40.552 11.882 -9.568 1.00 12.54 420 TYR A N 1
ATOM 1973 C CA . TYR A 1 264 ? -40.083 11.268 -10.831 1.00 12.35 420 TYR A CA 1
ATOM 1974 C C . TYR A 1 264 ? -40.644 12.082 -11.997 1.00 13.05 420 TYR A C 1
ATOM 1975 O O . TYR A 1 264 ? -41.870 12.420 -12.014 1.00 14.69 420 TYR A O 1
ATOM 1984 N N . ARG A 1 265 ? -39.791 12.382 -12.967 1.00 11.87 421 ARG A N 1
ATOM 1985 C CA . ARG A 1 265 ? -40.169 13.043 -14.233 1.00 12.44 421 ARG A CA 1
ATOM 1986 C C . ARG A 1 265 ? -39.679 12.197 -15.406 1.00 13.57 421 ARG A C 1
ATOM 1987 O O . ARG A 1 265 ? -38.618 11.546 -15.288 1.00 12.17 421 ARG A O 1
ATOM 1995 N N . GLU A 1 266 ? -40.428 12.183 -16.502 1.00 13.80 422 GLU A N 1
ATOM 1996 C CA . GLU A 1 266 ? -40.007 11.485 -17.725 1.00 14.08 422 GLU A CA 1
ATOM 1997 C C . GLU A 1 266 ? -40.840 11.968 -18.905 1.00 16.32 422 GLU A C 1
ATOM 1998 O O . GLU A 1 266 ? -41.845 12.649 -18.684 1.00 16.83 422 GLU A O 1
ATOM 2004 N N . ASN A 1 267 ? -40.397 11.627 -20.107 1.00 15.39 423 ASN A N 1
ATOM 2005 C CA . ASN A 1 267 ? -41.157 11.791 -21.372 1.00 16.45 423 ASN A CA 1
ATOM 2006 C C . ASN A 1 267 ? -41.358 10.413 -22.007 1.00 14.79 423 ASN A C 1
ATOM 2007 O O . ASN A 1 267 ? -41.244 10.302 -23.220 1.00 17.34 423 ASN A O 1
ATOM 2012 N N . CYS A 1 268 ? -41.752 9.424 -21.212 1.00 15.08 424 CYS A N 1
ATOM 2013 C CA . CYS A 1 268 ? -42.257 8.104 -21.699 1.00 16.22 424 CYS A CA 1
ATOM 2014 C C . CYS A 1 268 ? -43.394 8.354 -22.689 1.00 18.28 424 CYS A C 1
ATOM 2015 O O . CYS A 1 268 ? -44.106 9.348 -22.552 1.00 18.64 424 CYS A O 1
ATOM 2018 N N . PRO A 1 269 ? -43.651 7.454 -23.670 1.00 20.58 425 PRO A N 1
ATOM 2019 C CA . PRO A 1 269 ? -42.826 6.264 -23.916 1.00 19.37 425 PRO A CA 1
ATOM 2020 C C . PRO A 1 269 ? -41.582 6.599 -24.740 1.00 17.69 425 PRO A C 1
ATOM 2021 O O . PRO A 1 269 ? -41.589 7.557 -25.512 1.00 20.03 425 PRO A O 1
ATOM 2025 N N . TYR A 1 270 ? -40.514 5.836 -24.528 1.00 17.76 426 TYR A N 1
ATOM 2026 C CA . TYR A 1 270 ? -39.207 6.118 -25.154 1.00 17.01 426 TYR A CA 1
ATOM 2027 C C . TYR A 1 270 ? -39.147 5.426 -26.519 1.00 20.55 426 TYR A C 1
ATOM 2028 O O . TYR A 1 270 ? -38.379 5.896 -27.373 1.00 24.88 426 TYR A O 1
ATOM 2038 N N . MET B 1 1 ? -50.935 48.151 -0.041 1.00 31.39 157 MET B N 1
ATOM 2039 C CA . MET B 1 1 ? -50.223 46.914 -0.385 1.00 26.91 157 MET B CA 1
ATOM 2040 C C . MET B 1 1 ? -51.167 45.714 -0.255 1.00 18.51 157 MET B C 1
ATOM 2041 O O . MET B 1 1 ? -51.947 45.683 0.690 1.00 17.61 157 MET B O 1
ATOM 2046 N N . ASN B 1 2 ? -51.063 44.767 -1.191 1.00 15.27 158 ASN B N 1
ATOM 2047 C CA . ASN B 1 2 ? -51.837 43.509 -1.118 1.00 13.98 158 ASN B CA 1
ATOM 2048 C C . ASN B 1 2 ? -51.052 42.580 -0.199 1.00 13.05 158 ASN B C 1
ATOM 2049 O O . ASN B 1 2 ? -49.927 42.248 -0.515 1.00 12.57 158 ASN B O 1
ATOM 2054 N N . PRO B 1 3 ? -51.620 42.166 0.946 1.00 10.82 159 PRO B N 1
ATOM 2055 C CA . PRO B 1 3 ? -50.876 41.354 1.901 1.00 11.09 159 PRO B CA 1
ATOM 2056 C C . PRO B 1 3 ? -50.557 39.934 1.409 1.00 11.30 159 PRO B C 1
ATOM 2057 O O . PRO B 1 3 ? -49.783 39.273 2.009 1.00 12.27 159 PRO B O 1
ATOM 2061 N N . PHE B 1 4 ? -51.208 39.528 0.324 1.00 11.35 160 PHE B N 1
ATOM 2062 C CA . PHE B 1 4 ? -51.009 38.145 -0.178 1.00 11.78 160 PHE B CA 1
ATOM 2063 C C . PHE B 1 4 ? -49.908 38.095 -1.253 1.00 12.72 160 PHE B C 1
ATOM 2064 O O . PHE B 1 4 ? -49.564 37.020 -1.709 1.00 12.74 160 PHE B O 1
ATOM 2072 N N . GLU B 1 5 ? -49.372 39.255 -1.613 1.00 13.22 161 GLU B N 1
ATOM 2073 C CA . GLU B 1 5 ? -48.360 39.319 -2.686 1.00 14.62 161 GLU B CA 1
ATOM 2074 C C . GLU B 1 5 ? -47.072 38.587 -2.276 1.00 15.31 161 GLU B C 1
ATOM 2075 O O . GLU B 1 5 ? -46.566 38.863 -1.208 1.00 13.56 161 GLU B O 1
ATOM 2081 N N . LYS B 1 6 ? -46.620 37.657 -3.123 1.00 14.11 162 LYS B N 1
ATOM 2082 C CA . LYS B 1 6 ? -45.355 36.924 -2.890 1.00 15.93 162 LYS B CA 1
ATOM 2083 C C . LYS B 1 6 ? -44.468 37.006 -4.134 1.00 14.49 162 LYS B C 1
ATOM 2084 O O . LYS B 1 6 ? -44.967 36.895 -5.249 1.00 13.74 162 LYS B O 1
ATOM 2090 N N . GLY B 1 7 ? -43.176 37.184 -3.925 1.00 15.20 163 GLY B N 1
ATOM 2091 C CA . GLY B 1 7 ? -42.180 37.045 -4.990 1.00 17.10 163 GLY B CA 1
ATOM 2092 C C . GLY B 1 7 ? -41.991 38.336 -5.768 1.00 17.29 163 GLY B C 1
ATOM 2093 O O . GLY B 1 7 ? -42.730 39.312 -5.599 1.00 16.81 163 GLY B O 1
ATOM 2094 N N . PRO B 1 8 ? -40.997 38.332 -6.674 1.00 17.49 164 PRO B N 1
ATOM 2095 C CA . PRO B 1 8 ? -40.628 39.503 -7.446 1.00 18.70 164 PRO B CA 1
ATOM 2096 C C . PRO B 1 8 ? -41.713 39.829 -8.474 1.00 17.11 164 PRO B C 1
ATOM 2097 O O . PRO B 1 8 ? -42.519 38.980 -8.858 1.00 16.68 164 PRO B O 1
ATOM 2101 N N . ASP B 1 9 ? -41.701 41.057 -8.943 1.00 18.14 165 ASP B N 1
ATOM 2102 C CA . ASP B 1 9 ? -42.631 41.505 -10.001 1.00 17.13 165 ASP B CA 1
ATOM 2103 C C . ASP B 1 9 ? -42.446 40.598 -11.216 1.00 16.02 165 ASP B C 1
ATOM 2104 O O . ASP B 1 9 ? -41.314 40.297 -11.592 1.00 16.49 165 ASP B O 1
ATOM 2109 N N . PRO B 1 10 ? -43.542 40.072 -11.809 1.00 14.90 166 PRO B N 1
ATOM 2110 C CA . PRO B 1 10 ? -43.428 39.130 -12.921 1.00 15.36 166 PRO B CA 1
ATOM 2111 C C . PRO B 1 10 ? -42.893 39.774 -14.210 1.00 16.23 166 PRO B C 1
ATOM 2112 O O . PRO B 1 10 ? -43.076 40.963 -14.453 1.00 15.64 166 PRO B O 1
ATOM 2116 N N . THR B 1 11 ? -42.271 38.943 -15.033 1.00 15.85 167 THR B N 1
ATOM 2117 C CA . THR B 1 11 ? -41.950 39.224 -16.445 1.00 16.40 167 THR B CA 1
ATOM 2118 C C . THR B 1 11 ? -42.360 38.002 -17.265 1.00 16.90 167 THR B C 1
ATOM 2119 O O . THR B 1 11 ? -42.525 36.938 -16.689 1.00 16.73 167 THR B O 1
ATOM 2123 N N . LYS B 1 12 ? -42.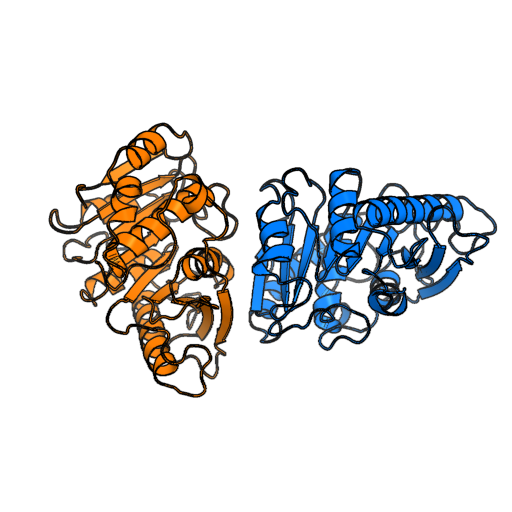445 38.169 -18.562 1.00 17.35 168 LYS B N 1
ATOM 2124 C CA . LYS B 1 12 ? -42.702 37.055 -19.503 1.00 17.24 168 LYS B CA 1
ATOM 2125 C C . LYS B 1 12 ? -41.686 35.944 -19.255 1.00 17.92 168 LYS B C 1
ATOM 2126 O O . LYS B 1 12 ? -42.092 34.758 -19.160 1.00 14.65 168 LYS B O 1
ATOM 2132 N N . THR B 1 13 ? -40.399 36.282 -19.204 1.00 16.61 169 THR B N 1
ATOM 2133 C CA . THR B 1 13 ? -39.327 35.265 -19.054 1.00 19.55 169 THR B CA 1
ATOM 2134 C C . THR B 1 13 ? -39.528 34.506 -17.745 1.00 17.22 169 THR B C 1
ATOM 2135 O O . THR B 1 13 ? -39.409 33.260 -17.726 1.00 17.13 169 THR B O 1
ATOM 2139 N N . MET B 1 14 ? -39.804 35.227 -16.668 1.00 16.85 170 MET B N 1
ATOM 2140 C CA . MET B 1 14 ? -39.967 34.622 -15.329 1.00 16.73 170 MET B CA 1
ATOM 2141 C C . MET B 1 14 ? -41.163 33.654 -15.349 1.00 15.92 170 MET B C 1
ATOM 2142 O O . MET B 1 14 ? -41.112 32.584 -14.664 1.00 16.91 170 MET B O 1
ATOM 2147 N N . LEU B 1 15 ? -42.254 34.048 -16.007 1.00 13.82 171 LEU B N 1
ATOM 2148 C CA . LEU B 1 15 ? -43.504 33.255 -16.007 1.00 12.54 171 LEU B CA 1
ATOM 2149 C C . LEU B 1 15 ? -43.365 32.031 -16.918 1.00 12.19 171 LEU B C 1
ATOM 2150 O O . LEU B 1 15 ? -44.082 31.018 -16.662 1.00 11.87 171 LEU B O 1
ATOM 2155 N N . GLU B 1 16 ? -42.537 32.104 -17.958 1.00 12.89 172 GLU B N 1
ATOM 2156 C CA . GLU B 1 16 ? -42.366 30.964 -18.902 1.00 13.15 172 GLU B CA 1
ATOM 2157 C C . GLU B 1 16 ? -41.250 30.013 -18.454 1.00 14.36 172 GLU B C 1
ATOM 2158 O O . GLU B 1 16 ? -41.142 28.922 -19.038 1.00 15.12 172 GLU B O 1
ATOM 2164 N N . ALA B 1 17 ? -40.459 30.384 -17.456 1.00 14.58 173 ALA B N 1
ATOM 2165 C CA . ALA B 1 17 ? -39.364 29.543 -16.928 1.00 15.70 173 ALA B CA 1
ATOM 2166 C C . ALA B 1 17 ? -39.951 28.253 -16.344 1.00 15.71 173 ALA B C 1
ATOM 2167 O O . ALA B 1 17 ? -41.076 28.264 -15.767 1.00 14.33 173 ALA B O 1
ATOM 2169 N N . SER B 1 18 ? -39.177 27.163 -16.382 1.00 15.48 174 SER B N 1
ATOM 2170 C CA . SER B 1 18 ? -39.614 25.853 -15.874 1.00 18.47 174 SER B CA 1
ATOM 2171 C C . SER B 1 18 ? -39.911 25.960 -14.378 1.00 18.13 174 SER B C 1
ATOM 2172 O O . SER B 1 18 ? -40.777 25.218 -13.899 1.00 19.73 174 SER B O 1
ATOM 2175 N N . THR B 1 19 ? -39.238 26.870 -13.651 1.00 17.92 175 THR B N 1
ATOM 2176 C CA . THR B 1 19 ? -39.472 27.063 -12.198 1.00 21.09 175 THR B CA 1
ATOM 2177 C C . THR B 1 19 ? -39.553 28.554 -11.860 1.00 18.33 175 THR B C 1
ATOM 2178 O O . THR B 1 19 ? -38.851 29.391 -12.497 1.00 16.85 175 THR B O 1
ATOM 2182 N N . GLY B 1 20 ? -40.384 28.852 -10.871 1.00 18.44 176 GLY B N 1
ATOM 2183 C CA . GLY B 1 20 ? -40.555 30.189 -10.305 1.00 16.88 176 GLY B CA 1
ATOM 2184 C C . GLY B 1 20 ? -39.378 30.598 -9.429 1.00 17.24 176 GLY B C 1
ATOM 2185 O O . GLY B 1 20 ? -38.354 29.914 -9.357 1.00 17.14 176 GLY B O 1
ATOM 2186 N N . PRO B 1 21 ? -39.534 31.744 -8.741 1.00 17.13 177 PRO B N 1
ATOM 2187 C CA . PRO B 1 21 ? -38.475 32.334 -7.920 1.00 18.08 177 PRO B CA 1
ATOM 2188 C C . PRO B 1 21 ? -38.189 31.612 -6.598 1.00 16.89 177 PRO B C 1
ATOM 2189 O O . PRO B 1 21 ? -37.109 31.837 -6.024 1.00 20.07 177 PRO B O 1
ATOM 2193 N N . PHE B 1 22 ? -39.090 30.749 -6.117 1.00 13.78 178 PHE B N 1
ATOM 2194 C CA . PHE B 1 22 ? -38.932 30.117 -4.797 1.00 14.20 178 PHE B CA 1
ATOM 2195 C C . PHE B 1 22 ? -38.332 28.712 -4.939 1.00 15.17 178 PHE B C 1
ATOM 2196 O O . PHE B 1 22 ? -38.659 27.975 -5.883 1.00 15.65 178 PHE B O 1
ATOM 2204 N N . THR B 1 23 ? -37.492 28.355 -3.984 1.00 15.97 179 THR B N 1
ATOM 2205 C CA . THR B 1 23 ? -37.170 26.945 -3.644 1.00 16.20 179 THR B CA 1
ATOM 2206 C C . THR B 1 23 ? -38.413 26.264 -3.085 1.00 16.73 179 THR B C 1
ATOM 2207 O O . THR B 1 23 ? -39.369 26.920 -2.607 1.00 16.01 179 THR B O 1
ATOM 2211 N N . TYR B 1 24 ? -38.499 24.967 -3.296 1.00 15.57 180 TYR B N 1
ATOM 2212 C CA . TYR B 1 24 ? -39.622 24.183 -2.787 1.00 14.04 180 TYR B CA 1
ATOM 2213 C C . TYR B 1 24 ? -39.091 22.814 -2.403 1.00 16.53 180 TYR B C 1
ATOM 2214 O O . TYR B 1 24 ? -37.983 22.426 -2.858 1.00 14.70 180 TYR B O 1
ATOM 2223 N N . THR B 1 25 ? -39.888 22.089 -1.657 1.00 16.18 181 THR B N 1
ATOM 2224 C CA . THR B 1 25 ? -39.602 20.673 -1.347 1.00 20.14 181 THR B CA 1
ATOM 2225 C C . THR B 1 25 ? -40.883 19.862 -1.460 1.00 20.27 181 THR B C 1
ATOM 2226 O O . THR B 1 25 ? -41.969 20.447 -1.756 1.00 16.92 181 THR B O 1
ATOM 2230 N N . THR B 1 26 ? -40.754 18.546 -1.402 1.00 20.02 182 THR B N 1
ATOM 2231 C CA . THR B 1 26 ? -41.902 17.660 -1.709 1.00 24.02 182 THR B CA 1
ATOM 2232 C C . THR B 1 26 ? -41.978 16.597 -0.641 1.00 23.41 182 THR B C 1
ATOM 2233 O O . THR B 1 26 ? -40.913 16.007 -0.267 1.00 23.78 182 THR B O 1
ATOM 2237 N N . THR B 1 27 ? -43.168 16.556 -0.051 1.00 20.54 183 THR B N 1
ATOM 2238 C CA . THR B 1 27 ? -43.490 15.639 1.040 1.00 21.54 183 THR B CA 1
ATOM 2239 C C . THR B 1 27 ? -44.507 14.616 0.526 1.00 22.83 183 THR B C 1
ATOM 2240 O O . THR B 1 27 ? -45.508 15.015 -0.034 1.00 20.47 183 THR B O 1
ATOM 2244 N N . THR B 1 28 ? -44.251 13.343 0.789 1.00 23.27 184 THR B N 1
ATOM 2245 C CA . THR B 1 28 ? -45.191 12.275 0.373 1.00 25.14 184 THR B CA 1
ATOM 2246 C C . THR B 1 28 ? -46.281 12.082 1.431 1.00 20.64 184 THR B C 1
ATOM 2247 O O . THR B 1 28 ? -46.009 12.347 2.582 1.00 22.40 184 THR B O 1
ATOM 2251 N N . VAL B 1 29 ? -47.502 11.772 1.001 1.00 18.25 185 VAL B N 1
ATOM 2252 C CA . VAL B 1 29 ? -48.599 11.413 1.936 1.00 16.64 185 VAL B CA 1
ATOM 2253 C C . VAL B 1 29 ? -48.923 9.940 1.648 1.00 19.62 185 VAL B C 1
ATOM 2254 O O . VAL B 1 29 ? -49.375 9.656 0.549 1.00 17.01 185 VAL B O 1
ATOM 2258 N N . SER B 1 30 ? -48.656 9.066 2.614 1.00 19.33 186 SER B N 1
ATOM 2259 C CA . SER B 1 30 ? -48.905 7.615 2.453 1.00 20.14 186 SER B CA 1
ATOM 2260 C C . SER B 1 30 ? -50.388 7.306 2.358 1.00 19.33 186 SER B C 1
ATOM 2261 O O . SER B 1 30 ? -51.194 8.098 2.788 1.00 17.71 186 SER B O 1
ATOM 2264 N N . SER B 1 31 ? -50.679 6.097 1.891 1.00 19.16 187 SER B N 1
ATOM 2265 C CA . SER B 1 31 ? -52.089 5.646 1.826 1.00 22.17 187 SER B CA 1
ATOM 2266 C C . SER B 1 31 ? -52.675 5.483 3.228 1.00 20.02 187 SER B C 1
ATOM 2267 O O . SER B 1 31 ? -53.864 5.639 3.395 1.00 20.66 187 SER B O 1
ATOM 2270 N N . THR B 1 32 ? -51.820 5.198 4.206 1.00 22.51 188 THR B N 1
ATOM 2271 C CA . THR B 1 32 ? -52.287 5.058 5.602 1.00 21.58 188 THR B CA 1
ATOM 2272 C C . THR B 1 32 ? -52.721 6.422 6.134 1.00 20.38 188 THR B C 1
ATOM 2273 O O . THR B 1 32 ? -53.721 6.484 6.829 1.00 20.06 188 THR B O 1
ATOM 2277 N N . THR B 1 33 ? -51.971 7.462 5.784 1.00 19.94 189 THR B N 1
ATOM 2278 C CA . THR B 1 33 ? -52.278 8.810 6.319 1.00 21.32 189 THR B CA 1
ATOM 2279 C C . THR B 1 33 ? -53.423 9.438 5.518 1.00 19.03 189 THR B C 1
ATOM 2280 O O . THR B 1 33 ? -54.299 10.049 6.115 1.00 18.08 189 THR B O 1
ATOM 2284 N N . ALA B 1 34 ? -53.377 9.267 4.211 1.00 18.32 190 ALA B N 1
ATOM 2285 C CA . ALA B 1 34 ? -54.380 9.912 3.337 1.00 18.50 190 ALA B CA 1
ATOM 2286 C C . ALA B 1 34 ? -55.808 9.599 3.778 1.00 17.83 190 ALA B C 1
ATOM 2287 O O . ALA B 1 34 ? -56.120 8.434 3.969 1.00 19.41 190 ALA B O 1
ATOM 2289 N N . SER B 1 35 ? -56.639 10.632 3.876 1.00 16.83 191 SER B N 1
ATOM 2290 C CA . SER B 1 35 ? -58.052 10.464 4.281 1.00 20.03 191 SER B CA 1
ATOM 2291 C C . SER B 1 35 ? -58.984 10.914 3.148 1.00 19.47 191 SER B C 1
ATOM 2292 O O . SER B 1 35 ? -59.004 12.090 2.862 1.00 19.01 191 SER B O 1
ATOM 2295 N N . GLY B 1 36 ? -59.717 9.984 2.552 1.00 19.44 192 GLY B N 1
ATOM 2296 C CA . GLY B 1 36 ? -60.707 10.344 1.519 1.00 17.97 192 GLY B CA 1
ATOM 2297 C C . GLY B 1 36 ? -60.156 10.263 0.113 1.00 18.13 192 GLY B C 1
ATOM 2298 O O . GLY B 1 36 ? -60.898 10.513 -0.812 1.00 18.75 192 GLY B O 1
ATOM 2299 N N . TYR B 1 37 ? -58.886 9.922 -0.013 1.00 15.70 193 TYR B N 1
ATOM 2300 C CA . TYR B 1 37 ? -58.245 9.735 -1.330 1.00 15.80 193 TYR B CA 1
ATOM 2301 C C . TYR B 1 37 ? -57.182 8.655 -1.119 1.00 15.65 193 TYR B C 1
ATOM 2302 O O . TYR B 1 37 ? -56.945 8.288 0.018 1.00 17.52 193 TYR B O 1
ATOM 2311 N N . ARG B 1 38 ? -56.553 8.184 -2.180 1.00 16.51 194 ARG B N 1
ATOM 2312 C CA . ARG B 1 38 ? -55.642 7.030 -1.987 1.00 17.17 194 ARG B CA 1
ATOM 2313 C C . ARG B 1 38 ? -54.333 7.463 -1.362 1.00 16.33 194 ARG B C 1
ATOM 2314 O O . ARG B 1 38 ? -53.980 6.890 -0.351 1.00 16.83 194 ARG B O 1
ATOM 2322 N N . GLN B 1 39 ? -53.660 8.410 -1.987 1.00 15.00 195 GLN B N 1
ATOM 2323 C CA . GLN B 1 39 ? -52.343 8.867 -1.522 1.00 16.56 195 GLN B CA 1
ATOM 2324 C C . GLN B 1 39 ? -52.013 10.162 -2.265 1.00 15.43 195 GLN B C 1
ATOM 2325 O O . GLN B 1 39 ? -52.739 10.515 -3.181 1.00 14.62 195 GLN B O 1
ATOM 2331 N N . GLY B 1 40 ? -50.972 10.853 -1.831 1.00 14.49 196 GLY B N 1
ATOM 2332 C CA . GLY B 1 40 ? -50.606 12.056 -2.580 1.00 15.29 196 GLY B CA 1
ATOM 2333 C C . GLY B 1 40 ? -49.208 12.573 -2.335 1.00 15.48 196 GLY B C 1
ATOM 2334 O O . GLY B 1 40 ? -48.478 11.959 -1.595 1.00 16.16 196 GLY B O 1
ATOM 2335 N N . THR B 1 41 ? -48.889 13.672 -3.005 1.00 14.70 197 THR B N 1
ATOM 2336 C CA . THR B 1 41 ? -47.581 14.314 -2.832 1.00 14.84 197 THR B CA 1
ATOM 2337 C C . THR B 1 41 ? -47.849 15.812 -2.644 1.00 16.64 197 THR B C 1
ATOM 2338 O O . THR B 1 41 ? -48.563 16.382 -3.451 1.00 13.11 197 THR B O 1
ATOM 2342 N N . ILE B 1 42 ? -47.240 16.379 -1.611 1.00 16.10 198 ILE B N 1
ATOM 2343 C CA . ILE B 1 42 ? -47.399 17.826 -1.322 1.00 15.44 198 ILE B CA 1
ATOM 2344 C C . ILE B 1 42 ? -46.135 18.557 -1.750 1.00 16.64 198 ILE B C 1
ATOM 2345 O O . ILE B 1 42 ? -45.060 18.141 -1.373 1.00 15.97 198 ILE B O 1
ATOM 2350 N N . TYR B 1 43 ? -46.319 19.623 -2.505 1.00 13.62 199 TYR B N 1
ATOM 2351 C CA . TYR B 1 43 ? -45.191 20.453 -2.960 1.00 13.29 199 TYR B CA 1
ATOM 2352 C C . TYR B 1 43 ? -45.385 21.789 -2.244 1.00 14.58 199 TYR B C 1
ATOM 2353 O O . TYR B 1 43 ? -46.479 22.327 -2.270 1.00 13.73 199 TYR B O 1
ATOM 2362 N N . HIS B 1 44 ? -44.346 22.228 -1.550 1.00 13.24 200 HIS B N 1
ATOM 2363 C CA . HIS B 1 44 ? -4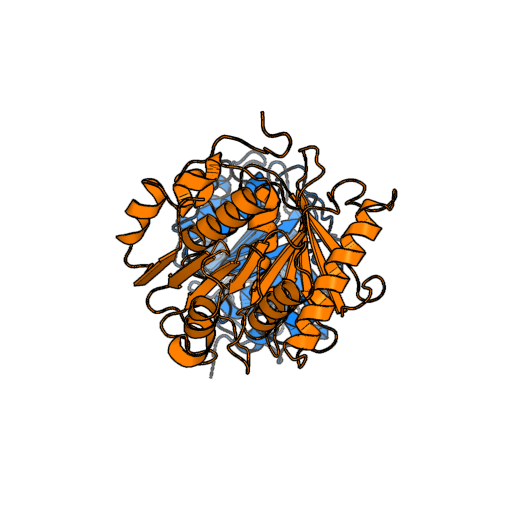4.544 23.447 -0.733 1.00 15.39 200 HIS B CA 1
ATOM 2364 C C . HIS B 1 44 ? -43.314 24.339 -0.807 1.00 16.80 200 HIS B C 1
ATOM 2365 O O . HIS B 1 44 ? -42.209 23.820 -0.836 1.00 15.13 200 HIS B O 1
ATOM 2372 N N . PRO B 1 45 ? -43.512 25.667 -0.788 1.00 13.75 201 PRO B N 1
ATOM 2373 C CA . PRO B 1 45 ? -42.396 26.564 -0.857 1.00 13.82 201 PRO B CA 1
ATOM 2374 C C . PRO B 1 45 ? -41.499 26.491 0.387 1.00 13.79 201 PRO B C 1
ATOM 2375 O O . PRO B 1 45 ? -41.989 26.262 1.444 1.00 13.77 201 PRO B O 1
ATOM 2379 N N . THR B 1 46 ? -40.213 26.722 0.164 1.00 13.87 202 THR B N 1
ATOM 2380 C CA . THR B 1 46 ? -39.249 26.782 1.277 1.00 17.02 202 THR B CA 1
ATOM 2381 C C . THR B 1 46 ? -38.502 28.127 1.190 1.00 15.59 202 THR B C 1
ATOM 2382 O O . THR B 1 46 ? -38.522 28.725 0.122 1.00 15.82 202 THR B O 1
ATOM 2386 N N . ASN B 1 47 ? -37.871 28.539 2.289 1.00 18.36 203 ASN B N 1
ATOM 2387 C CA . ASN B 1 47 ? -37.059 29.792 2.329 1.00 19.91 203 ASN B CA 1
ATOM 2388 C C . ASN B 1 47 ? -37.945 31.006 2.004 1.00 20.01 203 ASN B C 1
ATOM 2389 O O . ASN B 1 47 ? -37.404 32.053 1.577 1.00 19.90 203 ASN B O 1
ATOM 2394 N N . VAL B 1 48 ? -39.250 30.895 2.222 1.00 18.57 204 VAL B N 1
ATOM 2395 C CA . VAL B 1 48 ? -40.204 32.036 2.137 1.00 19.78 204 VAL B CA 1
ATOM 2396 C C . VAL B 1 48 ? -41.284 31.769 3.176 1.00 21.86 204 VAL B C 1
ATOM 2397 O O . VAL B 1 48 ? -41.637 30.604 3.393 1.00 20.62 204 VAL B O 1
ATOM 2401 N N . THR B 1 49 ? -41.682 32.791 3.917 1.00 21.46 205 THR B N 1
ATOM 2402 C CA . THR B 1 49 ? -42.686 32.610 4.984 1.00 23.95 205 THR B CA 1
ATOM 2403 C C . THR B 1 49 ? -44.064 32.749 4.344 1.00 18.60 205 THR B C 1
ATOM 2404 O O . THR B 1 49 ? -44.230 33.600 3.460 1.00 21.45 205 THR B O 1
ATOM 2408 N N . GLY B 1 50 ? -44.970 31.870 4.733 1.00 18.98 206 GLY B N 1
ATOM 2409 C CA . GLY B 1 50 ? -46.351 31.880 4.258 1.00 17.41 206 GLY B CA 1
ATOM 2410 C C . GLY B 1 50 ? -47.219 32.618 5.259 1.00 17.41 206 GLY B C 1
ATOM 2411 O O . GLY B 1 50 ? -46.795 33.585 5.894 1.00 18.87 206 GLY B O 1
ATOM 2412 N N . PRO B 1 51 ? -48.467 32.208 5.460 1.00 16.75 207 PRO B N 1
ATOM 2413 C CA . PRO B 1 51 ? -49.070 31.096 4.730 1.00 16.46 207 PRO B CA 1
ATOM 2414 C C . PRO B 1 51 ? -49.309 31.399 3.240 1.00 14.02 207 PRO B C 1
ATOM 2415 O O . PRO B 1 51 ? -49.129 32.523 2.761 1.00 13.50 207 PRO B O 1
ATOM 2419 N N . PHE B 1 52 ? -49.688 30.351 2.510 1.00 12.79 208 PHE B N 1
ATOM 2420 C CA . PHE B 1 52 ? -49.843 30.371 1.049 1.00 11.58 208 PHE B CA 1
ATOM 2421 C C . PHE B 1 52 ? -51.246 29.847 0.722 1.00 10.36 208 PHE B C 1
ATOM 2422 O O . PHE B 1 52 ? -51.808 29.027 1.490 1.00 11.97 208 PHE B O 1
ATOM 2430 N N . ALA B 1 53 ? -51.748 30.222 -0.443 1.00 10.09 209 ALA B N 1
ATOM 2431 C CA . ALA B 1 53 ? -52.938 29.576 -1.027 1.00 9.43 209 ALA B CA 1
ATOM 2432 C C . ALA B 1 53 ? -52.554 28.140 -1.399 1.00 9.84 209 ALA B C 1
ATOM 2433 O O . ALA B 1 53 ? -51.377 27.881 -1.607 1.00 10.35 209 ALA B O 1
ATOM 2435 N N . ALA B 1 54 ? -53.526 27.227 -1.445 1.00 10.57 210 ALA B N 1
ATOM 2436 C CA . ALA B 1 54 ? -53.269 25.789 -1.659 1.00 10.91 210 ALA B CA 1
ATOM 2437 C C . ALA B 1 54 ? -54.143 25.283 -2.816 1.00 12.11 210 ALA B C 1
ATOM 2438 O O . ALA B 1 54 ? -55.290 25.819 -2.988 1.00 11.79 210 ALA B O 1
ATOM 2440 N N . VAL B 1 55 ? -53.614 24.333 -3.580 1.00 11.60 211 VAL B N 1
ATOM 2441 C CA . VAL B 1 55 ? -54.282 23.774 -4.794 1.00 12.12 211 VAL B CA 1
ATOM 2442 C C . VAL B 1 55 ? -54.251 22.254 -4.681 1.00 12.33 211 VAL B C 1
ATOM 2443 O O . VAL B 1 55 ? -53.195 21.724 -4.281 1.00 12.38 211 VAL B O 1
ATOM 2447 N N . ALA B 1 56 ? -55.369 21.597 -4.989 1.00 11.36 212 ALA B N 1
ATOM 2448 C CA . ALA B 1 56 ? -55.416 20.131 -5.165 1.00 10.57 212 ALA B CA 1
ATOM 2449 C C . ALA B 1 56 ? -55.550 19.817 -6.660 1.00 9.90 212 ALA B C 1
ATOM 2450 O O . ALA B 1 56 ? -56.351 20.476 -7.338 1.00 10.39 212 ALA B O 1
ATOM 2452 N N . VAL B 1 57 ? -54.835 18.789 -7.122 1.00 10.61 213 VAL B N 1
ATOM 2453 C CA . VAL B 1 57 ? -54.768 18.378 -8.539 1.00 9.94 213 VAL B CA 1
ATOM 2454 C C . VAL B 1 57 ? -55.090 16.890 -8.645 1.00 10.55 213 VAL B C 1
ATOM 2455 O O . VAL B 1 57 ? -54.518 16.104 -7.925 1.00 10.53 213 VAL B O 1
ATOM 2459 N N . VAL B 1 58 ? -55.994 16.535 -9.539 1.00 9.76 214 VAL B N 1
ATOM 2460 C CA . VAL B 1 58 ? -56.468 15.129 -9.655 1.00 10.45 214 VAL B CA 1
ATOM 2461 C C . VAL B 1 58 ? -56.290 14.694 -11.100 1.00 10.57 214 VAL B C 1
ATOM 2462 O O . VAL B 1 58 ? -56.510 15.474 -12.015 1.00 10.89 214 VAL B O 1
ATOM 2466 N N . PRO B 1 59 ? -55.917 13.419 -11.349 1.00 11.63 215 PRO B N 1
ATOM 2467 C CA . PRO B 1 59 ? -55.780 12.910 -12.706 1.00 12.60 215 PRO B CA 1
ATOM 2468 C C . PRO B 1 59 ? -57.113 12.472 -13.318 1.00 12.07 215 PRO B C 1
ATOM 2469 O O . PRO B 1 59 ? -58.145 12.706 -12.734 1.00 12.87 215 PRO B O 1
ATOM 2473 N N . GLY B 1 60 ? -57.029 11.826 -14.490 1.00 13.52 216 GLY B N 1
ATOM 2474 C CA . GLY B 1 60 ? -58.172 11.291 -15.233 1.00 13.03 216 GLY B CA 1
ATOM 2475 C C . GLY B 1 60 ? -58.361 9.808 -14.998 1.00 14.62 216 GLY B C 1
ATOM 2476 O O . GLY B 1 60 ? -57.608 9.185 -14.227 1.00 12.71 216 GLY B O 1
ATOM 2477 N N . TYR B 1 61 ? -59.295 9.241 -15.744 1.00 14.34 217 TYR B N 1
ATOM 2478 C CA . TYR B 1 61 ? -59.614 7.798 -15.746 1.00 15.95 217 TYR B CA 1
ATOM 2479 C C . TYR B 1 61 ? -58.363 6.957 -16.057 1.00 15.07 217 TYR B C 1
ATOM 2480 O O . TYR B 1 61 ? -57.664 7.228 -17.050 1.00 16.12 217 TYR B O 1
ATOM 2489 N N . LEU B 1 62 ? -58.111 5.963 -15.201 1.00 16.99 218 LEU B N 1
ATOM 2490 C CA . LEU B 1 62 ? -57.011 4.972 -15.294 1.00 16.61 218 LEU B CA 1
ATOM 2491 C C . LEU B 1 62 ? -55.655 5.678 -15.183 1.00 19.04 218 LEU B C 1
ATOM 2492 O O . LEU B 1 62 ? -54.643 5.040 -15.401 1.00 22.11 218 LEU B O 1
ATOM 2497 N N . ALA B 1 63 ? -55.612 6.899 -14.664 1.00 14.70 219 ALA B N 1
ATOM 2498 C CA . ALA B 1 63 ? -54.352 7.658 -14.572 1.00 14.28 219 ALA B CA 1
ATOM 2499 C C . ALA B 1 63 ? -53.911 7.838 -13.124 1.00 13.81 219 ALA B C 1
ATOM 2500 O O . ALA B 1 63 ? -54.751 7.783 -12.194 1.00 14.61 219 ALA B O 1
ATOM 2502 N N . SER B 1 64 ? -52.639 8.165 -12.957 1.00 14.59 220 SER B N 1
ATOM 2503 C CA . SER B 1 64 ? -52.022 8.408 -11.638 1.00 15.21 220 SER B CA 1
ATOM 2504 C C . SER B 1 64 ? -51.425 9.821 -11.578 1.00 13.58 220 SER B C 1
ATOM 2505 O O . SER B 1 64 ? -51.477 10.554 -12.588 1.00 13.94 220 SER B O 1
ATOM 2508 N N . GLN B 1 65 ? -50.808 10.146 -10.452 1.00 14.45 221 GLN B N 1
ATOM 2509 C CA . GLN B 1 65 ? -50.186 11.476 -10.217 1.00 13.88 221 GLN B CA 1
ATOM 2510 C C . GLN B 1 65 ? -49.200 11.830 -11.336 1.00 13.72 221 GLN B C 1
ATOM 2511 O O . GLN B 1 65 ? -49.010 13.022 -11.596 1.00 12.22 221 GLN B O 1
ATOM 2517 N N . SER B 1 66 ? -48.529 10.849 -11.934 1.00 13.90 222 SER B N 1
ATOM 2518 C CA . SER B 1 66 ? -47.460 11.089 -12.938 1.00 15.90 222 SER B CA 1
ATOM 2519 C C . SER B 1 66 ? -48.014 11.898 -14.123 1.00 16.99 222 SER B C 1
ATOM 2520 O O . SER B 1 66 ? -47.231 12.633 -14.738 1.00 20.84 222 SER B O 1
ATOM 2523 N N . SER B 1 67 ? -49.313 11.814 -14.415 1.00 13.51 223 SER B N 1
ATOM 2524 C CA . SER B 1 67 ? -49.931 12.540 -15.556 1.00 12.65 223 SER B CA 1
ATOM 2525 C C . SER B 1 67 ? -50.015 14.044 -15.245 1.00 12.85 223 SER B C 1
ATOM 2526 O O . SER B 1 67 ? -50.016 14.851 -16.191 1.00 13.29 223 SER B O 1
ATOM 2529 N N . ILE B 1 68 ? -50.042 14.416 -13.971 1.00 11.50 224 ILE B N 1
ATOM 2530 C CA . ILE B 1 68 ? -50.487 15.790 -13.605 1.00 12.32 224 ILE B CA 1
ATOM 2531 C C . ILE B 1 68 ? -49.457 16.480 -12.711 1.00 13.87 224 ILE B C 1
ATOM 2532 O O . ILE B 1 68 ? -49.693 17.642 -12.347 1.00 15.02 224 ILE B O 1
ATOM 2537 N N . ASN B 1 69 ? -48.418 15.803 -12.265 1.00 15.53 225 ASN B N 1
ATOM 2538 C CA . ASN B 1 69 ? -47.695 16.385 -11.103 1.00 16.96 225 ASN B CA 1
ATOM 2539 C C . ASN B 1 69 ? -46.662 17.445 -11.520 1.00 15.26 225 ASN B C 1
ATOM 2540 O O . ASN B 1 69 ? -46.133 18.069 -10.595 1.00 15.11 225 ASN B O 1
ATOM 2545 N N . TRP B 1 70 ? -46.441 17.738 -12.808 1.00 14.85 226 TRP B N 1
ATOM 2546 C CA . TRP B 1 70 ? -45.600 18.906 -13.217 1.00 13.76 226 TRP B CA 1
ATOM 2547 C C . TRP B 1 70 ? -46.179 20.191 -12.605 1.00 13.83 226 TRP B C 1
ATOM 2548 O O . TRP B 1 70 ? -45.414 21.134 -12.332 1.00 13.24 226 TRP B O 1
ATOM 2559 N N . TRP B 1 71 ? -47.472 20.207 -12.313 1.00 12.44 227 TRP B N 1
ATOM 2560 C CA . TRP B 1 71 ? -48.131 21.385 -11.690 1.00 12.45 227 TRP B CA 1
ATOM 2561 C C . TRP B 1 71 ? -47.611 21.609 -10.264 1.00 13.68 227 TRP B C 1
ATOM 2562 O O . TRP B 1 71 ? -47.671 22.741 -9.794 1.00 13.24 227 TRP B O 1
ATOM 2573 N N . GLY B 1 72 ? -47.183 20.543 -9.559 1.00 12.68 228 GLY B N 1
ATOM 2574 C CA . GLY B 1 72 ? -46.684 20.633 -8.189 1.00 12.92 228 GLY B CA 1
ATOM 2575 C C . GLY B 1 72 ? -45.506 21.598 -8.131 1.00 12.57 228 GLY B C 1
ATOM 2576 O O . GLY B 1 72 ? -45.584 22.640 -7.472 1.00 12.01 228 GLY B O 1
ATOM 2577 N N . PRO B 1 73 ? -44.371 21.294 -8.780 1.00 11.70 229 PRO B N 1
ATOM 2578 C CA . PRO B 1 73 ? -43.208 22.185 -8.699 1.00 12.20 229 PRO B CA 1
ATOM 2579 C C . PRO B 1 73 ? -43.474 23.545 -9.351 1.00 13.09 229 PRO B C 1
ATOM 2580 O O . PRO B 1 73 ? -42.980 24.565 -8.877 1.00 11.94 229 PRO B O 1
ATOM 2584 N N . ARG B 1 74 ? -44.240 23.560 -10.439 1.00 12.63 230 ARG B N 1
ATOM 2585 C CA . ARG B 1 74 ? -44.445 24.806 -11.214 1.00 12.54 230 ARG B CA 1
ATOM 2586 C C . ARG B 1 74 ? -45.184 25.808 -10.335 1.00 11.95 230 ARG B C 1
ATOM 2587 O O . ARG B 1 74 ? -44.774 26.967 -10.313 1.00 12.65 230 ARG B O 1
ATOM 2595 N N . LEU B 1 75 ? -46.196 25.373 -9.600 1.00 11.16 231 LEU B N 1
ATOM 2596 C CA . LEU B 1 75 ? -46.953 26.288 -8.707 1.00 10.93 231 LEU B CA 1
ATOM 2597 C C . LEU B 1 75 ? -46.212 26.487 -7.386 1.00 11.12 231 LEU B C 1
ATOM 2598 O O . LEU B 1 75 ? -46.249 27.612 -6.879 1.00 11.30 231 LEU B O 1
ATOM 2603 N N . ALA B 1 76 ? -45.646 25.441 -6.793 1.00 11.47 232 ALA B N 1
ATOM 2604 C CA . ALA B 1 76 ? -44.946 25.556 -5.483 1.00 11.06 232 ALA B CA 1
ATOM 2605 C C . ALA B 1 76 ? -43.834 26.590 -5.568 1.00 12.10 232 ALA B C 1
ATOM 2606 O O . ALA B 1 76 ? -43.704 27.392 -4.580 1.00 13.25 232 ALA B O 1
ATOM 2608 N N . SER B 1 77 ? -43.078 26.593 -6.671 1.00 11.58 233 SER B N 1
ATOM 2609 C CA . SER B 1 77 ? -41.930 27.514 -6.916 1.00 12.63 233 SER B CA 1
ATOM 2610 C C . SER B 1 77 ? -42.418 28.955 -7.123 1.00 11.75 233 SER B C 1
ATOM 2611 O O . SER B 1 77 ? -41.553 29.870 -7.221 1.00 12.87 233 SER B O 1
ATOM 2614 N N . HIS B 1 78 ? -43.735 29.164 -7.226 1.00 12.08 234 HIS B N 1
ATOM 2615 C CA . HIS B 1 78 ? -44.368 30.508 -7.294 1.00 12.39 234 HIS B CA 1
ATOM 2616 C C . HIS B 1 78 ? -45.181 30.829 -6.027 1.00 13.21 234 HIS B C 1
ATOM 2617 O O . HIS B 1 78 ? -45.909 31.813 -6.041 1.00 14.94 234 HIS B O 1
ATOM 2624 N N . GLY B 1 79 ? -45.017 30.084 -4.947 1.00 12.44 235 GLY B N 1
ATOM 2625 C CA . GLY B 1 79 ? -45.611 30.408 -3.646 1.00 12.20 235 GLY B CA 1
ATOM 2626 C C . GLY B 1 79 ? -47.004 29.855 -3.449 1.00 12.67 235 GLY B C 1
ATOM 2627 O O . GLY B 1 79 ? -47.846 30.570 -2.874 1.00 13.96 235 GLY B O 1
ATOM 2628 N N . PHE B 1 80 ? -47.226 28.593 -3.820 1.00 11.54 236 PHE B N 1
ATOM 2629 C CA . PHE B 1 80 ? -48.467 27.848 -3.507 1.00 10.60 236 PHE B CA 1
ATOM 2630 C C . PHE B 1 80 ? -48.106 26.539 -2.838 1.00 11.13 236 PHE B C 1
ATOM 2631 O O . PHE B 1 80 ? -47.060 25.968 -3.166 1.00 12.59 236 PHE B O 1
ATOM 2639 N N . VAL B 1 81 ? -48.999 26.059 -2.014 1.00 10.84 237 VAL B N 1
ATOM 2640 C CA . VAL B 1 81 ? -48.961 24.660 -1.518 1.00 11.73 237 VAL B CA 1
ATOM 2641 C C . VAL B 1 81 ? -49.825 23.833 -2.462 1.00 10.79 237 VAL B C 1
ATOM 2642 O O . VAL B 1 81 ? -50.996 24.197 -2.661 1.00 13.35 237 VAL B O 1
ATOM 2646 N N . VAL B 1 82 ? -49.245 22.781 -3.042 1.00 10.71 238 VAL B N 1
ATOM 2647 C CA . VAL B 1 82 ? -49.950 21.934 -4.049 1.00 11.14 238 VAL B CA 1
ATOM 2648 C C . VAL B 1 82 ? -49.988 20.504 -3.536 1.00 12.03 238 VAL B C 1
ATOM 2649 O O . VAL B 1 82 ? -48.902 19.978 -3.217 1.00 14.20 238 VAL B O 1
ATOM 2653 N N . ILE B 1 83 ? -51.165 19.879 -3.551 1.00 12.40 239 ILE B N 1
ATOM 2654 C CA . ILE B 1 83 ? -51.245 18.402 -3.356 1.00 13.33 239 ILE B CA 1
ATOM 2655 C C . ILE B 1 83 ? -51.697 17.757 -4.655 1.00 12.86 239 ILE B C 1
ATOM 2656 O O . ILE B 1 83 ? -52.725 18.159 -5.183 1.00 12.75 239 ILE B O 1
ATOM 2661 N N . THR B 1 84 ? -50.943 16.784 -5.132 1.00 12.54 240 THR B N 1
ATOM 2662 C CA . THR B 1 84 ? -51.320 15.955 -6.301 1.00 12.20 240 THR B CA 1
ATOM 2663 C C . THR B 1 84 ? -51.795 14.621 -5.747 1.00 13.51 240 THR B C 1
ATOM 2664 O O . THR B 1 84 ? -51.114 14.068 -4.846 1.00 13.34 240 THR B O 1
ATOM 2668 N N . ILE B 1 85 ? -52.951 14.140 -6.185 1.00 12.42 241 ILE B N 1
ATOM 2669 C CA . ILE B 1 85 ? -53.549 12.950 -5.523 1.00 12.50 241 ILE B CA 1
ATOM 2670 C C . ILE B 1 85 ? -53.688 11.800 -6.514 1.00 12.80 241 ILE B C 1
ATOM 2671 O O . ILE B 1 85 ? -53.892 12.014 -7.726 1.00 13.63 241 ILE B O 1
ATOM 2676 N N . ASP B 1 86 ? -53.646 10.604 -5.950 1.00 13.97 242 ASP B N 1
ATOM 2677 C CA . ASP B 1 86 ? -54.179 9.376 -6.571 1.00 14.56 242 ASP B CA 1
ATOM 2678 C C . ASP B 1 86 ? -55.556 9.116 -5.984 1.00 13.55 242 ASP B C 1
ATOM 2679 O O . ASP B 1 86 ? -55.763 9.353 -4.788 1.00 17.02 242 ASP B O 1
ATOM 2684 N N . THR B 1 87 ? -56.481 8.661 -6.807 1.00 12.99 243 THR B N 1
ATOM 2685 C CA . THR B 1 87 ? -57.868 8.422 -6.418 1.00 12.57 243 THR B CA 1
ATOM 2686 C C . THR B 1 87 ? -58.015 7.022 -5.811 1.00 13.92 243 THR B C 1
ATOM 2687 O O . THR B 1 87 ? -57.193 6.109 -6.110 1.00 14.70 243 THR B O 1
ATOM 2691 N N . ASN B 1 88 ? -59.072 6.857 -5.041 1.00 13.66 244 ASN B N 1
ATOM 2692 C CA . ASN B 1 88 ? -59.368 5.593 -4.322 1.00 15.64 244 ASN B CA 1
ATOM 2693 C C . ASN B 1 88 ? -59.317 4.450 -5.334 1.00 17.15 244 ASN B C 1
ATOM 2694 O O . ASN B 1 88 ? -58.697 3.408 -5.026 1.00 16.80 244 ASN B O 1
ATOM 2699 N N . SER B 1 89 ? -59.937 4.644 -6.485 1.00 16.48 245 SER B N 1
ATOM 2700 C CA . SER B 1 89 ? -59.800 3.750 -7.657 1.00 15.88 245 SER B CA 1
ATOM 2701 C C . SER B 1 89 ? -59.398 4.590 -8.862 1.00 15.42 245 SER B C 1
ATOM 2702 O O . SER B 1 89 ? -59.957 5.660 -9.039 1.00 14.82 245 SER B O 1
ATOM 2705 N N . THR B 1 90 ? -58.551 4.079 -9.746 1.00 16.19 246 THR B N 1
ATOM 2706 C CA . THR B 1 90 ? -58.259 4.778 -11.017 1.00 17.07 246 THR B CA 1
ATOM 2707 C C . THR B 1 90 ? -59.522 4.766 -11.900 1.00 15.88 246 THR B C 1
ATOM 2708 O O . THR B 1 90 ? -59.584 5.577 -12.806 1.00 16.15 246 THR B O 1
ATOM 2712 N N . SER B 1 91 ? -60.545 3.967 -11.588 1.00 16.48 247 SER B N 1
ATOM 2713 C CA . SER B 1 91 ? -61.817 3.916 -12.369 1.00 16.87 247 SER B CA 1
ATOM 2714 C C . SER B 1 91 ? -62.840 4.948 -11.871 1.00 16.01 247 SER B C 1
ATOM 2715 O O . SER B 1 91 ? -63.923 5.024 -12.428 1.00 13.36 247 SER B O 1
ATOM 2718 N N . ASP B 1 92 ? -62.475 5.786 -10.900 1.00 14.80 248 ASP B N 1
ATOM 2719 C CA . ASP B 1 92 ? -63.401 6.787 -10.328 1.00 14.24 248 ASP B CA 1
ATOM 2720 C C . ASP B 1 92 ? -63.879 7.743 -11.422 1.00 12.27 248 ASP B C 1
ATOM 2721 O O . ASP B 1 92 ? -63.097 8.121 -12.306 1.00 12.80 248 ASP B O 1
ATOM 2726 N N . GLN B 1 93 ? -65.156 8.105 -11.363 1.00 13.25 249 GLN B N 1
ATOM 2727 C CA . GLN B 1 93 ? -65.802 9.014 -12.336 1.00 12.19 249 GLN B CA 1
ATOM 2728 C C . GLN B 1 93 ? -65.766 10.444 -11.803 1.00 12.72 249 GLN B C 1
ATOM 2729 O O . GLN B 1 93 ? -65.309 10.680 -10.693 1.00 13.18 249 GLN B O 1
ATOM 2735 N N . PRO B 1 94 ? -66.218 11.454 -12.568 1.00 13.65 250 PRO B N 1
ATOM 2736 C CA . PRO B 1 94 ? -66.012 12.844 -12.135 1.00 13.34 250 PRO B CA 1
ATOM 2737 C C . PRO B 1 94 ? -66.587 13.222 -10.772 1.00 12.41 250 PRO B C 1
ATOM 2738 O O . PRO B 1 94 ? -65.949 13.950 -10.000 1.00 11.21 250 PRO B O 1
ATOM 2742 N N . PRO B 1 95 ? -67.836 12.861 -10.402 1.00 12.63 251 PRO B N 1
ATOM 2743 C CA . PRO B 1 95 ? -68.356 13.279 -9.105 1.00 12.88 251 PRO B CA 1
ATOM 2744 C C . PRO B 1 95 ? -67.482 12.778 -7.948 1.00 13.70 251 PRO B C 1
ATOM 2745 O O . PRO B 1 95 ? -67.267 13.508 -6.991 1.00 14.16 251 PRO B O 1
ATOM 2749 N N . SER B 1 96 ? -66.991 11.546 -8.058 1.00 13.69 252 SER B N 1
ATOM 2750 C CA . SER B 1 96 ? -66.067 10.937 -7.074 1.00 14.90 252 SER B CA 1
ATOM 2751 C C . SER B 1 96 ? -64.749 11.725 -7.054 1.00 13.39 252 SER B C 1
ATOM 2752 O O . SER B 1 96 ? -64.230 12.015 -5.944 1.00 14.01 252 SER B O 1
ATOM 2755 N N . ARG B 1 97 ? -64.247 12.126 -8.218 1.00 11.67 253 ARG B N 1
ATOM 2756 C CA . ARG B 1 97 ? -63.000 12.934 -8.300 1.00 11.64 253 ARG B CA 1
ATOM 2757 C C . ARG B 1 97 ? -63.219 14.295 -7.620 1.00 12.40 253 ARG B C 1
ATOM 2758 O O . ARG B 1 97 ? -62.299 14.764 -6.908 1.00 12.99 253 ARG B O 1
ATOM 2766 N N . ALA B 1 98 ? -64.414 14.870 -7.716 1.00 11.87 254 ALA B N 1
ATOM 2767 C CA . ALA B 1 98 ? -64.718 16.158 -7.047 1.00 12.54 254 ALA B CA 1
ATOM 2768 C C . ALA B 1 98 ? -64.622 15.970 -5.527 1.00 12.84 254 ALA B C 1
ATOM 2769 O O . ALA B 1 98 ? -64.035 16.838 -4.839 1.00 12.35 254 ALA B O 1
ATOM 2771 N N . THR B 1 99 ? -65.221 14.904 -5.001 1.00 12.65 255 THR B N 1
ATOM 2772 C CA . THR B 1 99 ? -65.247 14.616 -3.547 1.00 13.93 255 THR B CA 1
ATOM 2773 C C . THR B 1 99 ? -63.807 14.445 -3.051 1.00 12.29 255 THR B C 1
ATOM 2774 O O . THR B 1 99 ? -63.492 14.919 -1.948 1.00 14.18 255 THR B O 1
ATOM 2778 N N . GLN B 1 100 ? -62.960 13.772 -3.827 1.00 12.54 256 GLN B N 1
ATOM 2779 C CA . GLN B 1 100 ? -61.569 13.475 -3.428 1.00 11.42 256 GLN B CA 1
ATOM 2780 C C . GLN B 1 100 ? -60.712 14.744 -3.500 1.00 11.07 256 GLN B C 1
ATOM 2781 O O . GLN B 1 100 ? -59.860 14.915 -2.634 1.00 12.52 256 GLN B O 1
ATOM 2787 N N . LEU B 1 101 ? -60.944 15.645 -4.455 1.00 10.57 257 LEU B N 1
ATOM 2788 C CA . LEU B 1 101 ? -60.266 16.969 -4.448 1.00 10.88 257 LEU B CA 1
ATOM 2789 C C . LEU B 1 101 ? -60.545 17.650 -3.114 1.00 11.47 257 LEU B C 1
ATOM 2790 O O . LEU B 1 101 ? -59.594 18.237 -2.518 1.00 13.19 257 LEU B O 1
ATOM 2795 N N . MET B 1 102 ? -61.809 17.643 -2.697 1.00 12.00 258 MET B N 1
ATOM 2796 C CA . MET B 1 102 ? -62.179 18.429 -1.494 1.00 13.36 258 MET B CA 1
ATOM 2797 C C . MET B 1 102 ? -61.608 17.739 -0.257 1.00 14.77 258 MET B C 1
ATOM 2798 O O . MET B 1 102 ? -61.223 18.415 0.674 1.00 15.34 258 MET B O 1
ATOM 2803 N N . ALA B 1 103 ? -61.535 16.418 -0.317 1.00 14.05 259 ALA B N 1
ATOM 2804 C CA . ALA B 1 103 ? -60.980 15.670 0.830 1.00 13.92 259 ALA B CA 1
ATOM 2805 C C . ALA B 1 103 ? -59.489 15.996 0.980 1.00 14.07 259 ALA B C 1
ATOM 2806 O O . ALA B 1 103 ? -59.025 16.155 2.095 1.00 14.95 259 ALA B O 1
ATOM 2808 N N . ALA B 1 104 ? -58.800 16.093 -0.145 1.00 13.24 260 ALA B N 1
ATOM 2809 C CA . ALA B 1 104 ? -57.371 16.450 -0.123 1.00 13.35 260 ALA B CA 1
ATOM 2810 C C . ALA B 1 104 ? -57.188 17.860 0.461 1.00 14.26 260 ALA B C 1
ATOM 2811 O O . ALA B 1 104 ? -56.311 18.052 1.285 1.00 14.97 260 ALA B O 1
ATOM 2813 N N . LEU B 1 105 ? -57.987 18.808 -0.010 1.00 12.76 261 LEU B N 1
ATOM 2814 C CA . LEU B 1 105 ? -57.854 20.195 0.508 1.00 12.63 261 LEU B CA 1
ATOM 2815 C C . LEU B 1 105 ? -58.139 20.197 2.018 1.00 14.04 261 LEU B C 1
ATOM 2816 O O . LEU B 1 105 ? -57.472 20.928 2.740 1.00 14.88 261 LEU B O 1
ATOM 2821 N N . ASN B 1 106 ? -59.142 19.430 2.433 1.00 14.43 262 ASN B N 1
ATOM 2822 C CA . ASN B 1 106 ? -59.536 19.374 3.866 1.00 16.67 262 ASN B CA 1
ATOM 2823 C C . ASN B 1 106 ? -58.375 18.812 4.701 1.00 17.94 262 ASN B C 1
ATOM 2824 O O . ASN B 1 106 ? -58.139 19.303 5.792 1.00 16.76 262 ASN B O 1
ATOM 2829 N N . GLN B 1 107 ? -57.682 17.824 4.155 1.00 15.85 263 GLN B N 1
ATOM 2830 C CA . GLN B 1 107 ? -56.521 17.261 4.888 1.00 16.58 263 GLN B CA 1
ATOM 2831 C C . GLN B 1 107 ? -55.343 18.248 4.880 1.00 17.17 263 GLN B C 1
ATOM 2832 O O . GLN B 1 107 ? -54.627 18.282 5.861 1.00 18.05 263 GLN B O 1
ATOM 2838 N N . LEU B 1 108 ? -55.142 19.020 3.818 1.00 14.92 264 LEU B N 1
ATOM 2839 C CA . LEU B 1 108 ? -54.051 20.025 3.864 1.00 15.68 264 LEU B CA 1
ATOM 2840 C C . LEU B 1 108 ? -54.285 20.960 5.051 1.00 16.17 264 LEU B C 1
ATOM 2841 O O . LEU B 1 108 ? -53.318 21.349 5.677 1.00 16.62 264 LEU B O 1
ATOM 2846 N N . LYS B 1 109 ? -55.545 21.328 5.278 1.00 15.59 265 LYS B N 1
ATOM 2847 C CA . LYS B 1 109 ? -55.887 22.236 6.396 1.00 17.16 265 LYS B CA 1
ATOM 2848 C C . LYS B 1 109 ? -55.509 21.551 7.718 1.00 19.50 265 LYS B C 1
ATOM 2849 O O . LYS B 1 109 ? -54.921 22.194 8.552 1.00 18.06 265 LYS B O 1
ATOM 2855 N N . THR B 1 110 ? -55.829 20.261 7.825 1.00 18.64 266 THR B N 1
ATOM 2856 C CA . THR B 1 110 ? -55.487 19.494 9.045 1.00 19.67 266 THR B CA 1
ATOM 2857 C C . THR B 1 110 ? -53.962 19.480 9.227 1.00 16.87 266 THR B C 1
ATOM 2858 O O . THR B 1 110 ? -53.519 19.816 10.307 1.00 19.59 266 THR B O 1
ATOM 2862 N N . PHE B 1 111 ? -53.200 19.137 8.190 1.00 16.84 267 PHE B N 1
ATOM 2863 C CA . PHE B 1 111 ? -51.710 19.112 8.243 1.00 16.27 267 PHE B CA 1
ATOM 2864 C C . PHE B 1 111 ? -51.154 20.493 8.633 1.00 18.96 267 PHE B C 1
ATOM 2865 O O . PHE B 1 111 ? -50.212 20.542 9.401 1.00 19.31 267 PHE B O 1
ATOM 2873 N N . SER B 1 112 ? -51.698 21.562 8.050 1.00 16.86 268 SER B N 1
ATOM 2874 C CA . SER B 1 112 ? -51.257 22.950 8.349 1.00 17.65 268 SER B CA 1
ATOM 2875 C C . SER B 1 112 ? -51.501 23.286 9.824 1.00 16.58 268 SER B C 1
ATOM 2876 O O . SER B 1 112 ? -50.839 24.198 10.323 1.00 18.39 268 SER B O 1
ATOM 2879 N N . ASN B 1 113 ? -52.458 22.623 10.461 1.00 20.10 269 ASN B N 1
ATOM 2880 C CA . ASN B 1 113 ? -52.821 22.822 11.892 1.00 21.50 269 ASN B CA 1
ATOM 2881 C C . ASN B 1 113 ? -52.098 21.788 12.772 1.00 22.90 269 ASN B C 1
ATOM 2882 O O . ASN B 1 113 ? -52.447 21.708 13.960 1.00 29.42 269 ASN B O 1
ATOM 2887 N N . THR B 1 114 ? -51.115 21.064 12.245 1.00 23.38 270 THR B N 1
ATOM 2888 C CA . THR B 1 114 ? -50.417 19.979 13.001 1.00 24.61 270 THR B CA 1
ATOM 2889 C C . THR B 1 114 ? -48.950 20.355 13.205 1.00 21.15 270 THR B C 1
ATOM 2890 O O . THR B 1 114 ? -48.221 20.356 12.237 1.00 23.44 270 THR B O 1
ATOM 2894 N N . SER B 1 115 ? -48.526 20.626 14.445 1.00 27.97 271 SER B N 1
ATOM 2895 C CA . SER B 1 115 ? -47.160 21.144 14.719 1.00 28.00 271 SER B CA 1
ATOM 2896 C C . SER B 1 115 ? -46.066 20.275 14.132 1.00 24.78 271 SER B C 1
ATOM 2897 O O . SER B 1 115 ? -45.086 20.824 13.658 1.00 25.90 271 SER B O 1
ATOM 2900 N N . SER B 1 116 ? -46.281 18.969 14.141 1.00 26.77 272 SER B N 1
ATOM 2901 C CA . SER B 1 116 ? -45.246 18.016 13.664 1.00 32.41 272 SER B CA 1
ATOM 2902 C C . SER B 1 116 ? -45.120 17.975 12.141 1.00 29.01 272 SER B C 1
ATOM 2903 O O . SER B 1 116 ? -44.102 17.480 11.668 1.00 28.86 272 SER B O 1
ATOM 2906 N N . HIS B 1 117 ? -46.110 18.482 11.412 1.00 25.53 273 HIS B N 1
ATOM 2907 C CA . HIS B 1 117 ? -46.136 18.320 9.941 1.00 24.64 273 HIS B CA 1
ATOM 2908 C C . HIS B 1 117 ? -45.234 19.301 9.193 1.00 23.39 273 HIS B C 1
ATOM 2909 O O . HIS B 1 117 ? -45.187 20.458 9.574 1.00 24.57 273 HIS B O 1
ATOM 2916 N N . PRO B 1 118 ? -44.508 18.854 8.154 1.00 23.73 274 PRO B N 1
ATOM 2917 C CA . PRO B 1 118 ? -43.709 19.744 7.350 1.00 22.48 274 PRO B CA 1
ATOM 2918 C C . PRO B 1 118 ? -44.469 20.992 6.879 1.00 22.81 274 PRO B C 1
ATOM 2919 O O . PRO B 1 118 ? -43.827 21.978 6.682 1.00 22.75 274 PRO B O 1
ATOM 2923 N N . ILE B 1 119 ? -45.775 20.880 6.652 1.00 19.06 275 ILE B N 1
ATOM 2924 C CA . ILE B 1 119 ? -46.501 22.088 6.134 1.00 17.81 275 ILE B CA 1
ATOM 2925 C C . ILE B 1 119 ? -47.257 22.789 7.260 1.00 16.76 275 ILE B C 1
ATOM 2926 O O . ILE B 1 119 ? -48.158 23.601 6.961 1.00 16.59 275 ILE B O 1
ATOM 2931 N N . TYR B 1 120 ? -46.828 22.639 8.518 1.00 18.93 276 TYR B N 1
ATOM 2932 C CA . TYR B 1 120 ? -47.413 23.375 9.662 1.00 19.20 276 TYR B CA 1
ATOM 2933 C C . TYR B 1 120 ? -47.395 24.877 9.365 1.00 16.14 276 TYR B C 1
ATOM 2934 O O . TYR B 1 120 ? -46.355 25.400 8.944 1.00 17.84 276 TYR B O 1
ATOM 2943 N N . ARG B 1 121 ? -48.567 25.498 9.453 1.00 17.14 277 ARG B N 1
ATOM 2944 C CA . ARG B 1 121 ? -48.793 26.956 9.266 1.00 18.83 277 ARG B CA 1
ATOM 2945 C C . ARG B 1 121 ? -48.537 27.412 7.828 1.00 17.51 277 ARG B C 1
ATOM 2946 O O . ARG B 1 121 ? -48.463 28.639 7.621 1.00 18.06 277 ARG B O 1
ATOM 2954 N N . LYS B 1 122 ? -48.459 26.513 6.835 1.00 14.57 278 LYS B N 1
ATOM 2955 C CA . LYS B 1 122 ? -48.153 26.942 5.459 1.00 14.85 278 LYS B CA 1
ATOM 2956 C C . LYS B 1 122 ? -49.436 27.204 4.660 1.00 13.85 278 LYS B C 1
ATOM 2957 O O . LYS B 1 122 ? -49.293 27.759 3.564 1.00 14.79 278 LYS B O 1
ATOM 2963 N N . VAL B 1 123 ? -50.611 26.796 5.139 1.00 13.12 279 VAL B N 1
ATOM 2964 C CA . VAL B 1 123 ? -51.852 26.867 4.311 1.00 13.66 279 VAL B CA 1
ATOM 2965 C C . VAL B 1 123 ? -52.754 27.952 4.885 1.00 14.13 279 VAL B C 1
ATOM 2966 O O . VAL B 1 123 ? -53.030 27.929 6.101 1.00 14.12 279 VAL B O 1
ATOM 2970 N N . ASP B 1 124 ? -53.187 28.880 4.030 1.00 14.01 280 ASP B N 1
ATOM 2971 C CA . ASP B 1 124 ? -54.322 29.777 4.323 1.00 14.24 280 ASP B CA 1
ATOM 2972 C C . ASP B 1 124 ? -55.593 29.011 3.982 1.00 14.71 280 ASP B C 1
ATOM 2973 O O . ASP B 1 124 ? -55.907 28.756 2.813 1.00 13.69 280 ASP B O 1
ATOM 2978 N N . PRO B 1 125 ? -56.347 28.589 5.006 1.00 14.17 281 PRO B N 1
ATOM 2979 C CA . PRO B 1 125 ? -57.480 27.702 4.793 1.00 15.01 281 PRO B CA 1
ATOM 2980 C C . PRO B 1 125 ? -58.587 28.360 3.970 1.00 14.78 281 PRO B C 1
ATOM 2981 O O . PRO B 1 125 ? -59.506 27.694 3.559 1.00 15.74 281 PRO B O 1
ATOM 2985 N N . ASN B 1 126 ? -58.525 29.674 3.803 1.00 14.37 282 ASN B N 1
ATOM 2986 C CA . ASN B 1 126 ? -59.614 30.398 3.127 1.00 16.03 282 ASN B CA 1
ATOM 2987 C C . ASN B 1 126 ? -59.235 30.720 1.673 1.00 14.33 282 ASN B C 1
ATOM 2988 O O . ASN B 1 126 ? -59.984 31.457 1.050 1.00 12.91 282 ASN B O 1
ATOM 2993 N N . ARG B 1 127 ? -58.114 30.197 1.168 1.00 11.45 283 ARG B N 1
ATOM 2994 C CA . ARG B 1 127 ? -57.645 30.507 -0.207 1.00 10.35 283 ARG B CA 1
ATOM 2995 C C . ARG B 1 127 ? -57.239 29.190 -0.862 1.00 12.10 283 ARG B C 1
ATOM 2996 O O . ARG B 1 127 ? -56.050 28.859 -0.869 1.00 11.81 283 ARG B O 1
ATOM 3004 N N . LEU B 1 128 ? -58.232 28.500 -1.434 1.00 12.12 284 LEU B N 1
ATOM 3005 C CA . LEU B 1 128 ? -58.072 27.105 -1.938 1.00 11.78 284 LEU B CA 1
ATOM 3006 C C . LEU B 1 128 ? -58.499 27.046 -3.398 1.00 11.11 284 LEU B C 1
ATOM 3007 O O . LEU B 1 128 ? -59.423 27.770 -3.786 1.00 11.83 284 LEU B O 1
ATOM 3012 N N . GLY B 1 129 ? -57.839 26.211 -4.173 1.00 10.84 285 GLY B N 1
ATOM 3013 C CA . GLY B 1 129 ? -58.160 26.011 -5.591 1.00 10.46 285 GLY B CA 1
ATOM 3014 C C . GLY B 1 129 ? -58.020 24.561 -6.014 1.00 10.32 285 GLY B C 1
ATOM 3015 O O . GLY B 1 129 ? -57.529 23.715 -5.230 1.00 9.89 285 GLY B O 1
ATOM 3016 N N . VAL B 1 130 ? -58.580 24.265 -7.174 1.00 9.66 286 VAL B N 1
ATOM 3017 C CA . VAL B 1 130 ? -58.687 22.885 -7.736 1.00 10.09 286 VAL B CA 1
ATOM 3018 C C . VAL B 1 130 ? -58.254 22.885 -9.196 1.00 9.20 286 VAL B C 1
ATOM 3019 O O . VAL B 1 130 ? -58.518 23.866 -9.953 1.00 9.55 286 VAL B O 1
ATOM 3023 N N . MET B 1 131 ? -57.612 21.786 -9.604 1.00 9.32 287 MET B N 1
ATOM 3024 C CA . MET B 1 131 ? -57.213 21.537 -10.993 1.00 10.31 287 MET B CA 1
ATOM 3025 C C . MET B 1 131 ? -57.387 20.048 -11.264 1.00 9.46 287 MET B C 1
ATOM 3026 O O . MET B 1 131 ? -57.346 19.238 -10.316 1.00 9.48 287 MET B O 1
ATOM 3031 N N . GLY B 1 132 ? -57.485 19.700 -12.522 1.00 9.48 288 GLY B N 1
ATOM 3032 C CA . GLY B 1 132 ? -57.559 18.280 -12.881 1.00 9.61 288 GLY B CA 1
ATOM 3033 C C . GLY B 1 132 ? -57.619 18.057 -14.360 1.00 10.12 288 GLY B C 1
ATOM 3034 O O . GLY B 1 132 ? -58.138 18.898 -15.083 1.00 9.73 288 GLY B O 1
ATOM 3035 N N . TRP B 1 133 ? -57.256 16.842 -14.729 1.00 10.62 289 TRP B N 1
ATOM 3036 C CA . TRP B 1 133 ? -57.174 16.380 -16.119 1.00 10.10 289 TRP B CA 1
ATOM 3037 C C . TRP B 1 133 ? -58.371 15.501 -16.459 1.00 10.38 289 TRP B C 1
ATOM 3038 O O . TRP B 1 133 ? -58.593 14.502 -15.764 1.00 10.46 289 TRP B O 1
ATOM 3049 N N . SER B 1 134 ? -59.002 15.804 -17.585 1.00 10.36 290 SER B N 1
ATOM 3050 C CA . SER B 1 134 ? -59.988 14.907 -18.251 1.00 11.29 290 SER B CA 1
ATOM 3051 C C . SER B 1 134 ? -61.149 14.642 -17.274 1.00 10.70 290 SER B C 1
ATOM 3052 O O . SER B 1 134 ? -61.776 15.610 -16.826 1.00 10.95 290 SER B O 1
ATOM 3055 N N . MET B 1 135 ? -61.416 13.409 -16.837 1.00 11.98 291 MET B N 1
ATOM 3056 C CA . MET B 1 135 ? -62.503 13.216 -15.842 1.00 11.46 291 MET B CA 1
ATOM 3057 C C . MET B 1 135 ? -62.173 13.968 -14.547 1.00 11.29 291 MET B C 1
ATOM 3058 O O . MET B 1 135 ? -63.100 14.336 -13.834 1.00 11.62 291 MET B O 1
ATOM 3063 N N . GLY B 1 136 ? -60.900 14.207 -14.273 1.00 11.24 292 GLY B N 1
ATOM 3064 C CA . GLY B 1 136 ? -60.490 15.049 -13.143 1.00 10.83 292 GLY B CA 1
ATOM 3065 C C . GLY B 1 136 ? -60.785 16.504 -13.401 1.00 10.15 292 GLY B C 1
ATOM 3066 O O . GLY B 1 136 ? -60.975 17.245 -12.428 1.00 12.42 292 GLY B O 1
ATOM 3067 N N . GLY B 1 137 ? -60.798 16.921 -14.672 1.00 10.73 293 GLY B N 1
ATOM 3068 C CA . GLY B 1 137 ? -61.293 18.244 -15.099 1.00 10.66 293 GLY B CA 1
ATOM 3069 C C . GLY B 1 137 ? -62.790 18.374 -14.931 1.00 10.93 293 GLY B C 1
ATOM 3070 O O . GLY B 1 137 ? -63.264 19.429 -14.445 1.00 10.87 293 GLY B O 1
ATOM 3071 N N . GLY B 1 138 ? -63.542 17.331 -15.286 1.00 10.64 294 GLY B N 1
ATOM 3072 C CA . GLY B 1 138 ? -64.964 17.271 -14.914 1.00 10.91 294 GLY B CA 1
ATOM 3073 C C . GLY B 1 138 ? -65.113 17.395 -13.401 1.00 11.26 294 GLY B C 1
ATOM 3074 O O . GLY B 1 138 ? -65.973 18.146 -12.921 1.00 12.44 294 GLY B O 1
ATOM 3075 N N . GLY B 1 139 ? -64.302 16.655 -12.651 1.00 11.33 295 GLY B N 1
ATOM 3076 C CA . GLY B 1 139 ? -64.337 16.715 -11.179 1.00 11.41 295 GLY B CA 1
ATOM 3077 C C . GLY B 1 139 ? -64.019 18.102 -10.666 1.00 10.61 295 GLY B C 1
ATOM 3078 O O . GLY B 1 139 ? -64.638 18.516 -9.706 1.00 11.74 295 GLY B O 1
ATOM 3079 N N . THR B 1 140 ? -63.128 18.826 -11.335 1.00 11.54 296 THR B N 1
ATOM 3080 C CA . THR B 1 140 ? -62.747 20.207 -10.967 1.00 10.41 296 THR B CA 1
ATOM 3081 C C . THR B 1 140 ? -63.978 21.113 -11.091 1.00 11.81 296 THR B C 1
ATOM 3082 O O . THR B 1 140 ? -64.218 21.912 -10.196 1.00 9.92 296 THR B O 1
ATOM 3086 N N . LEU B 1 141 ? -64.727 20.987 -12.191 1.00 11.83 297 LEU B N 1
ATOM 3087 C CA . LEU B 1 141 ? -65.914 21.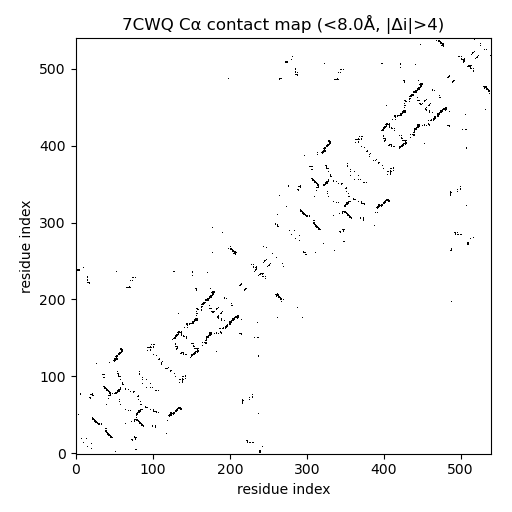834 -12.455 1.00 11.25 297 LEU B CA 1
ATOM 3088 C C . LEU B 1 141 ? -67.024 21.470 -11.464 1.00 11.50 297 LEU B C 1
ATOM 3089 O O . LEU B 1 141 ? -67.663 22.380 -10.968 1.00 11.49 297 LEU B O 1
ATOM 3094 N N . ILE B 1 142 ? -67.186 20.196 -11.125 1.00 10.62 298 ILE B N 1
ATOM 3095 C CA . ILE B 1 142 ? -68.200 19.740 -10.133 1.00 11.15 298 ILE B CA 1
ATOM 3096 C C . ILE B 1 142 ? -67.818 20.270 -8.752 1.00 11.38 298 ILE B C 1
ATOM 3097 O O . ILE B 1 142 ? -68.688 20.811 -8.065 1.00 11.43 298 ILE B O 1
ATOM 3102 N N . ALA B 1 143 ? -66.546 20.165 -8.368 1.00 11.65 299 ALA B N 1
ATOM 3103 C CA . ALA B 1 143 ? -66.058 20.722 -7.093 1.00 11.25 299 ALA B CA 1
ATOM 3104 C C . ALA B 1 143 ? -66.363 22.214 -7.041 1.00 12.01 299 ALA B C 1
ATOM 3105 O O . ALA B 1 143 ? -66.822 22.691 -5.985 1.00 12.24 299 ALA B O 1
ATOM 3107 N N . ALA B 1 144 ? -66.092 22.942 -8.108 1.00 11.29 300 ALA B N 1
ATOM 3108 C CA . ALA B 1 144 ? -66.321 24.403 -8.139 1.00 11.64 300 ALA B CA 1
ATOM 3109 C C . ALA B 1 144 ? -67.805 24.678 -7.974 1.00 12.93 300 ALA B C 1
ATOM 3110 O O . ALA B 1 144 ? -68.178 25.613 -7.219 1.00 13.17 300 ALA B O 1
ATOM 3112 N N . ARG B 1 145 ? -68.637 23.921 -8.679 1.00 12.96 301 ARG B N 1
ATOM 3113 C CA . ARG B 1 145 ? -70.107 24.114 -8.584 1.00 13.76 301 ARG B CA 1
ATOM 3114 C C . ARG B 1 145 ? -70.611 23.863 -7.158 1.00 14.69 301 ARG B C 1
ATOM 3115 O O . ARG B 1 145 ? -71.467 24.616 -6.696 1.00 15.00 301 ARG B O 1
ATOM 3123 N N . ASP B 1 146 ? -70.071 22.851 -6.489 1.00 13.98 302 ASP B N 1
ATOM 3124 C CA . ASP B 1 146 ? -70.595 22.393 -5.188 1.00 14.66 302 ASP B CA 1
ATOM 3125 C C . ASP B 1 146 ? -69.898 23.121 -4.027 1.00 14.78 302 ASP B C 1
ATOM 3126 O O . ASP B 1 146 ? -70.374 22.967 -2.874 1.00 14.24 302 ASP B O 1
ATOM 3131 N N . ASN B 1 147 ? -68.783 23.821 -4.278 1.00 14.47 303 ASN B N 1
ATOM 3132 C CA . ASN B 1 147 ? -67.977 24.490 -3.227 1.00 13.69 303 ASN B CA 1
ATOM 3133 C C . ASN B 1 147 ? -67.614 25.886 -3.714 1.00 12.61 303 ASN B C 1
ATOM 3134 O O . ASN B 1 147 ? -66.476 26.168 -4.088 1.00 12.61 303 ASN B O 1
ATOM 3139 N N . PRO B 1 148 ? -68.585 26.798 -3.814 1.00 12.31 304 PRO B N 1
ATOM 3140 C CA . PRO B 1 148 ? -68.313 28.083 -4.460 1.00 14.13 304 PRO B CA 1
ATOM 3141 C C . PRO B 1 148 ? -67.395 29.029 -3.671 1.00 14.59 304 PRO B C 1
ATOM 3142 O O . PRO B 1 148 ? -66.971 30.042 -4.249 1.00 15.44 304 PRO B O 1
ATOM 3146 N N . THR B 1 149 ? -66.957 28.646 -2.471 1.00 13.27 305 THR B N 1
ATOM 3147 C CA . THR B 1 149 ? -65.904 29.427 -1.766 1.00 15.81 305 THR B CA 1
ATOM 3148 C C . THR B 1 149 ? -64.512 29.117 -2.317 1.00 14.89 305 THR B C 1
ATOM 3149 O O . THR B 1 149 ? -63.560 29.797 -1.906 1.00 14.86 305 THR B O 1
ATOM 3153 N N . LEU B 1 150 ? -64.359 28.103 -3.173 1.00 12.50 306 LEU B N 1
ATOM 3154 C CA . LEU B 1 150 ? -63.066 27.884 -3.858 1.00 11.88 306 LEU B CA 1
ATOM 3155 C C . LEU B 1 150 ? -62.703 29.165 -4.620 1.00 11.27 306 LEU B C 1
ATOM 3156 O O . LEU B 1 150 ? -63.602 29.850 -5.118 1.00 11.51 306 LEU B O 1
ATOM 3161 N N . LYS B 1 151 ? -61.418 29.472 -4.719 1.00 11.20 307 LYS B N 1
ATOM 3162 C CA . LYS B 1 151 ? -60.999 30.769 -5.306 1.00 11.32 307 LYS B CA 1
ATOM 3163 C C . LYS B 1 151 ? -60.624 30.646 -6.786 1.00 10.49 307 LYS B C 1
ATOM 3164 O O . LYS B 1 151 ? -60.588 31.666 -7.461 1.00 10.79 307 LYS B O 1
ATOM 3170 N N . ALA B 1 152 ? -60.371 29.423 -7.239 1.00 9.58 308 ALA B N 1
ATOM 3171 C CA . ALA B 1 152 ? -59.941 29.242 -8.631 1.00 9.48 308 ALA B CA 1
ATOM 3172 C C . ALA B 1 152 ? -60.111 27.778 -9.020 1.00 8.96 308 ALA B C 1
ATOM 3173 O O . ALA B 1 152 ? -59.996 26.899 -8.148 1.00 10.03 308 ALA B O 1
ATOM 3175 N N . ALA B 1 153 ? -60.367 27.545 -10.292 1.00 8.82 309 ALA B N 1
ATOM 3176 C CA . ALA B 1 153 ? -60.505 26.203 -10.881 1.00 9.09 309 ALA B CA 1
ATOM 3177 C C . ALA B 1 153 ? -59.797 26.191 -12.239 1.00 10.09 309 ALA B C 1
ATOM 3178 O O . ALA B 1 153 ? -60.014 27.128 -13.031 1.00 10.13 309 ALA B O 1
ATOM 3180 N N . ILE B 1 154 ? -59.014 25.152 -12.536 1.00 9.39 310 ILE B N 1
ATOM 3181 C CA . ILE B 1 154 ? -58.342 25.007 -13.852 1.00 9.93 310 ILE B CA 1
ATOM 3182 C C . ILE B 1 154 ? -58.535 23.573 -14.319 1.00 10.13 310 ILE B C 1
ATOM 3183 O O . ILE B 1 154 ? -57.730 22.693 -14.034 1.00 10.67 310 ILE B O 1
ATOM 3188 N N . PRO B 1 155 ? -59.670 23.280 -14.952 1.00 10.57 311 PRO B N 1
ATOM 3189 C CA . PRO B 1 155 ? -59.840 22.011 -15.652 1.00 10.91 311 PRO B CA 1
ATOM 3190 C C . PRO B 1 155 ? -58.945 22.023 -16.891 1.00 12.10 311 PRO B C 1
ATOM 3191 O O . PRO B 1 155 ? -58.944 23.010 -17.617 1.00 12.57 311 PRO B O 1
ATOM 3195 N N . PHE B 1 156 ? -58.252 20.930 -17.172 1.00 10.76 312 PHE B N 1
ATOM 3196 C CA . PHE B 1 156 ? -57.441 20.829 -18.402 1.00 11.38 312 PHE B CA 1
ATOM 3197 C C . PHE B 1 156 ? -57.800 19.548 -19.152 1.00 12.35 312 PHE B C 1
ATOM 3198 O O . PHE B 1 156 ? -57.940 18.505 -18.526 1.00 13.25 312 PHE B O 1
ATOM 3206 N N . ALA B 1 157 ? -57.983 19.675 -20.474 1.00 12.39 313 ALA B N 1
ATOM 3207 C CA . ALA B 1 157 ? -58.574 18.635 -21.361 1.00 12.76 313 ALA B CA 1
ATOM 3208 C C . ALA B 1 157 ? -59.742 17.971 -20.642 1.00 11.91 313 ALA B C 1
ATOM 3209 O O . ALA B 1 157 ? -59.832 16.739 -20.561 1.00 13.73 313 ALA B O 1
ATOM 3211 N N . PRO B 1 158 ? -60.712 18.750 -20.129 1.00 12.13 314 PRO B N 1
ATOM 3212 C CA . PRO B 1 158 ? -61.749 18.214 -19.259 1.00 12.26 314 PRO B CA 1
ATOM 3213 C C . PRO B 1 158 ? -62.735 17.299 -19.997 1.00 12.57 314 PRO B C 1
ATOM 3214 O O . PRO B 1 158 ? -62.966 17.519 -21.165 1.00 13.87 314 PRO B O 1
ATOM 3218 N N . TRP B 1 159 ? -63.315 16.356 -19.259 1.00 11.79 315 TRP B N 1
ATOM 3219 C CA . TRP B 1 159 ? -64.338 15.381 -19.731 1.00 12.68 315 TRP B CA 1
ATOM 3220 C C . TRP B 1 159 ? -65.440 15.334 -18.682 1.00 13.72 315 TRP B C 1
ATOM 3221 O O . TRP B 1 159 ? -65.116 15.232 -17.482 1.00 12.29 315 TRP B O 1
ATOM 3232 N N . ASN B 1 160 ? -66.696 15.398 -19.109 1.00 13.07 316 ASN B N 1
ATOM 3233 C CA . ASN B 1 160 ? -67.864 15.260 -18.212 1.00 15.09 316 ASN B CA 1
ATOM 3234 C C . ASN B 1 160 ? -69.079 14.922 -19.075 1.00 18.70 316 ASN B C 1
ATOM 3235 O O . ASN B 1 160 ? -69.167 15.456 -20.192 1.00 18.01 316 ASN B O 1
ATOM 3240 N N . SER B 1 161 ? -70.032 14.158 -18.561 1.00 22.38 317 SER B N 1
ATOM 3241 C CA . SER B 1 161 ? -71.217 13.808 -19.389 1.00 28.40 317 SER B CA 1
ATOM 3242 C C . SER B 1 161 ? -72.041 15.079 -19.602 1.00 25.35 317 SER B C 1
ATOM 3243 O O . SER B 1 161 ? -72.369 15.400 -20.778 1.00 32.24 317 SER B O 1
ATOM 3246 N N . SER B 1 162 ? -72.265 15.830 -18.530 1.00 21.93 318 SER B N 1
ATOM 3247 C CA . SER B 1 162 ? -73.126 17.030 -18.531 1.00 21.19 318 SER B CA 1
ATOM 3248 C C . SER B 1 162 ? -72.261 18.238 -18.878 1.00 19.93 318 SER B C 1
ATOM 3249 O O . SER B 1 162 ? -71.162 18.306 -18.379 1.00 16.99 318 SER B O 1
ATOM 3252 N N . THR B 1 163 ? -72.768 19.155 -19.686 1.00 20.13 319 THR B N 1
ATOM 3253 C CA . THR B 1 163 ? -72.032 20.361 -20.111 1.00 19.64 319 THR B CA 1
ATOM 3254 C C . THR B 1 163 ? -72.551 21.565 -19.346 1.00 19.85 319 THR B C 1
ATOM 3255 O O . THR B 1 163 ? -71.976 22.640 -19.541 1.00 21.23 319 THR B O 1
ATOM 3259 N N . ASN B 1 164 ? -73.552 21.384 -18.478 1.00 19.64 320 ASN B N 1
ATOM 3260 C CA . ASN B 1 164 ? -74.231 22.510 -17.786 1.00 20.76 320 ASN B CA 1
ATOM 3261 C C . ASN B 1 164 ? -73.488 22.874 -16.503 1.00 18.76 320 ASN B C 1
ATOM 3262 O O . ASN B 1 164 ? -73.800 22.306 -15.435 1.00 18.81 320 ASN B O 1
ATOM 3267 N N . PHE B 1 165 ? -72.607 23.863 -16.574 1.00 16.04 321 PHE B N 1
ATOM 3268 C CA . PHE B 1 165 ? -71.958 24.483 -15.402 1.00 15.36 321 PHE B CA 1
ATOM 3269 C C . PHE B 1 165 ? -72.402 25.934 -15.287 1.00 16.98 321 PHE B C 1
ATOM 3270 O O . PHE B 1 165 ? -71.587 26.777 -14.871 1.00 16.03 321 PHE B O 1
ATOM 3278 N N . SER B 1 166 ? -73.698 26.174 -15.510 1.00 15.63 322 SER B N 1
ATOM 3279 C CA . SER B 1 166 ? 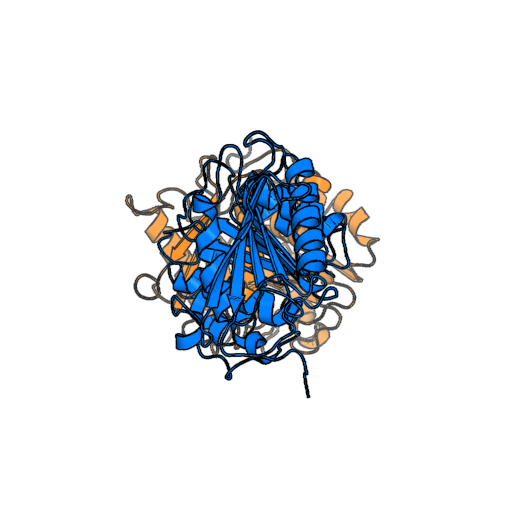-74.291 27.532 -15.552 1.00 16.58 322 SER B CA 1
ATOM 3280 C C . SER B 1 166 ? -74.397 28.132 -14.144 1.00 17.32 322 SER B C 1
ATOM 3281 O O . SER B 1 166 ? -74.763 29.320 -14.059 1.00 19.45 322 SER B O 1
ATOM 3284 N N . THR B 1 167 ? -74.107 27.400 -13.065 1.00 16.01 323 THR B N 1
ATOM 3285 C CA . THR B 1 167 ? -74.152 27.984 -11.697 1.00 17.90 323 THR B CA 1
ATOM 3286 C C . THR B 1 167 ? -72.728 28.181 -11.151 1.00 18.39 323 THR B C 1
ATOM 3287 O O . THR B 1 167 ? -72.604 28.812 -10.064 1.00 18.84 323 THR B O 1
ATOM 3291 N N . VAL B 1 168 ? -71.697 27.831 -11.915 1.00 16.14 324 VAL B N 1
ATOM 3292 C CA . VAL B 1 168 ? -70.296 27.937 -11.396 1.00 13.97 324 VAL B CA 1
ATOM 3293 C C . VAL B 1 168 ? -69.906 29.413 -11.294 1.00 14.99 324 VAL B C 1
ATOM 3294 O O . VAL B 1 168 ? -69.989 30.122 -12.306 1.00 13.94 324 VAL B O 1
ATOM 3298 N N . SER B 1 169 ? -69.494 29.856 -10.102 1.00 14.05 325 SER B N 1
ATOM 3299 C CA . SER B 1 169 ? -69.156 31.271 -9.809 1.00 14.91 325 SER B CA 1
ATOM 3300 C C . SER B 1 169 ? -67.683 31.385 -9.416 1.00 14.57 325 SER B C 1
ATOM 3301 O O . SER B 1 169 ? -67.215 32.500 -9.155 1.00 16.08 325 SER B O 1
ATOM 3304 N N . VAL B 1 170 ? -66.950 30.277 -9.471 1.00 12.13 326 VAL B N 1
ATOM 3305 C CA . VAL B 1 170 ? -65.482 30.246 -9.224 1.00 12.76 326 VAL B CA 1
ATOM 3306 C C . VAL B 1 170 ? -64.774 30.669 -10.506 1.00 12.94 326 VAL B C 1
ATOM 3307 O O . VAL B 1 170 ? -65.079 30.151 -11.581 1.00 12.13 326 VAL B O 1
ATOM 3311 N N . PRO B 1 171 ? -63.775 31.583 -10.423 1.00 12.10 327 PRO B N 1
ATOM 3312 C CA . PRO B 1 171 ? -62.948 31.929 -11.578 1.00 11.80 327 PRO B CA 1
ATOM 3313 C C . PRO B 1 171 ? -62.316 30.691 -12.202 1.00 11.92 327 PRO B C 1
ATOM 3314 O O . PRO B 1 171 ? -61.541 30.010 -11.533 1.00 11.91 327 PRO B O 1
ATOM 3318 N N . THR B 1 172 ? -62.633 30.448 -13.469 1.00 10.86 328 THR B N 1
ATOM 3319 C CA . THR B 1 172 ? -62.321 29.170 -14.144 1.00 10.42 328 THR B CA 1
ATOM 3320 C C . THR B 1 172 ? -61.549 29.400 -15.441 1.00 9.85 328 THR B C 1
ATOM 3321 O O . THR B 1 172 ? -62.035 30.120 -16.328 1.00 9.29 328 THR B O 1
ATOM 3325 N N . LEU B 1 173 ? -60.383 28.783 -15.541 1.00 9.72 329 LEU B N 1
ATOM 3326 C CA . LEU B 1 173 ? -59.551 28.762 -16.754 1.00 9.46 329 LEU B CA 1
ATOM 3327 C C . LEU B 1 173 ? -59.634 27.346 -17.295 1.00 9.29 329 LEU B C 1
ATOM 3328 O O . LEU B 1 173 ? -59.192 26.413 -16.609 1.00 9.45 329 LEU B O 1
ATOM 3333 N N . ILE B 1 174 ? -60.253 27.188 -18.458 1.00 9.78 330 ILE B N 1
ATOM 3334 C CA . ILE B 1 174 ? -60.322 25.876 -19.135 1.00 10.23 330 ILE B CA 1
ATOM 3335 C C . ILE B 1 174 ? -59.195 25.811 -20.148 1.00 11.01 330 ILE B C 1
ATOM 3336 O O . ILE B 1 174 ? -59.107 26.692 -21.006 1.00 10.89 330 ILE B O 1
ATOM 3341 N N . ILE B 1 175 ? -58.360 24.800 -20.016 1.00 11.38 331 ILE B N 1
ATOM 3342 C CA . ILE B 1 175 ? -57.248 24.541 -20.956 1.00 11.86 331 ILE B CA 1
ATOM 3343 C C . ILE B 1 175 ? -57.689 23.384 -21.843 1.00 13.70 331 ILE B C 1
ATOM 3344 O O . ILE B 1 175 ? -58.055 22.317 -21.310 1.00 15.80 331 ILE B O 1
ATOM 3349 N N . ALA B 1 176 ? -57.758 23.629 -23.145 1.00 13.36 332 ALA B N 1
ATOM 3350 C CA . ALA B 1 176 ? -58.385 22.711 -24.128 1.00 14.17 332 ALA B CA 1
ATOM 3351 C C . ALA B 1 176 ? -57.340 22.341 -25.163 1.00 14.28 332 ALA B C 1
ATOM 3352 O O . ALA B 1 176 ? -56.372 23.118 -25.374 1.00 13.50 332 ALA B O 1
ATOM 3354 N N . CYS B 1 177 ? -57.432 21.121 -25.660 1.00 14.28 333 CYS B N 1
ATOM 3355 C CA . CYS B 1 177 ? -56.417 20.527 -26.556 1.00 14.19 333 CYS B CA 1
ATOM 3356 C C . CYS B 1 177 ? -57.080 20.311 -27.930 1.00 14.65 333 CYS B C 1
ATOM 3357 O O . CYS B 1 177 ? -58.036 19.498 -28.024 1.00 13.74 333 CYS B O 1
ATOM 3360 N N . GLU B 1 178 ? -56.715 21.134 -28.912 1.00 16.10 334 GLU B N 1
ATOM 3361 C CA . GLU B 1 178 ? -57.467 21.268 -30.185 1.00 15.88 334 GLU B CA 1
ATOM 3362 C C . GLU B 1 178 ? -57.820 19.891 -30.766 1.00 15.71 334 GLU B C 1
ATOM 3363 O O . GLU B 1 178 ? -58.959 19.742 -31.249 1.00 15.96 334 GLU B O 1
ATOM 3369 N N . SER B 1 179 ? -56.838 19.009 -30.856 1.00 17.17 335 SER B N 1
ATOM 3370 C CA . SER B 1 179 ? -56.944 17.734 -31.607 1.00 18.67 335 SER B CA 1
ATOM 3371 C C . SER B 1 179 ? -57.375 16.591 -30.686 1.00 19.59 335 SER B C 1
ATOM 3372 O O . SER B 1 179 ? -57.215 15.406 -31.077 1.00 19.49 335 SER B O 1
ATOM 3375 N N . ASP B 1 180 ? -57.865 16.910 -29.490 1.00 16.49 336 ASP B N 1
ATOM 3376 C CA . ASP B 1 180 ? -58.261 15.894 -28.481 1.00 16.63 336 ASP B CA 1
ATOM 3377 C C . ASP B 1 180 ? -59.308 14.950 -29.104 1.00 16.48 336 ASP B C 1
ATOM 3378 O O . ASP B 1 180 ? -60.398 15.433 -29.462 1.00 18.19 336 ASP B O 1
ATOM 3383 N N . SER B 1 181 ? -59.038 13.634 -29.166 1.00 19.38 337 SER B N 1
ATOM 3384 C CA . SER B 1 181 ? -60.018 12.603 -29.616 1.00 21.27 337 SER B CA 1
ATOM 3385 C C . SER B 1 181 ? -60.678 11.875 -28.441 1.00 21.90 337 SER B C 1
ATOM 3386 O O . SER B 1 181 ? -61.585 11.068 -28.697 1.00 21.98 337 SER B O 1
ATOM 3389 N N . THR B 1 182 ? -60.220 12.087 -27.202 1.00 20.19 338 THR B N 1
ATOM 3390 C CA . THR B 1 182 ? -60.758 11.407 -25.993 1.00 18.73 338 THR B CA 1
ATOM 3391 C C . THR B 1 182 ? -61.843 12.269 -25.348 1.00 18.23 338 THR B C 1
ATOM 3392 O O . THR B 1 182 ? -62.890 11.720 -24.959 1.00 17.33 338 THR B O 1
ATOM 3396 N N . ALA B 1 183 ? -61.580 13.577 -25.223 1.00 16.30 339 ALA B N 1
ATOM 3397 C CA . ALA B 1 183 ? -62.530 14.607 -24.732 1.00 16.56 339 ALA B CA 1
ATOM 3398 C C . ALA B 1 183 ? -62.625 15.710 -25.778 1.00 16.99 339 ALA B C 1
ATOM 3399 O O . ALA B 1 183 ? -62.140 16.829 -25.584 1.00 15.78 339 ALA 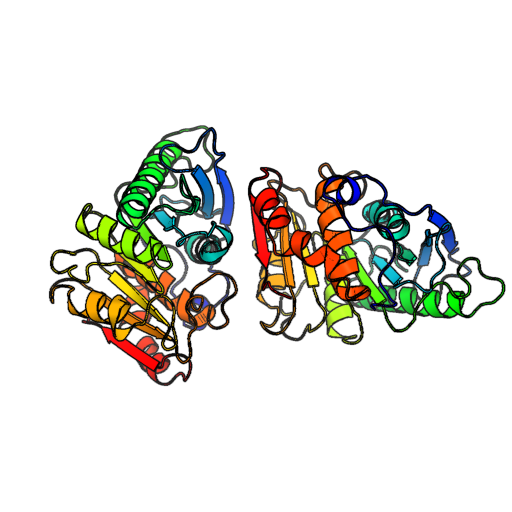B O 1
ATOM 3401 N N . PRO B 1 184 ? -63.229 15.428 -26.951 1.00 16.32 340 PRO B N 1
ATOM 3402 C CA . PRO B 1 184 ? -63.288 16.425 -28.017 1.00 16.47 340 PRO B CA 1
ATOM 3403 C C . PRO B 1 184 ? -63.794 17.766 -27.477 1.00 14.62 340 PRO B C 1
ATOM 3404 O O . PRO B 1 184 ? -64.812 17.805 -26.790 1.00 15.62 340 PRO B O 1
ATOM 3408 N N . VAL B 1 185 ? -63.101 18.832 -27.850 1.00 15.69 341 VAL B N 1
ATOM 3409 C CA . VAL B 1 185 ? -63.385 20.211 -27.379 1.00 16.60 341 VAL B CA 1
ATOM 3410 C C . VAL B 1 185 ? -64.827 20.569 -27.746 1.00 16.43 341 VAL B C 1
ATOM 3411 O O . VAL B 1 185 ? -65.493 21.191 -26.923 1.00 15.80 341 VAL B O 1
ATOM 3415 N N . ASN B 1 186 ? -65.346 20.118 -28.897 1.00 20.35 342 ASN B N 1
ATOM 3416 C CA . ASN B 1 186 ? -66.699 20.538 -29.344 1.00 21.52 342 ASN B CA 1
ATOM 3417 C C . ASN B 1 186 ? -67.793 19.850 -28.519 1.00 19.23 342 ASN B C 1
ATOM 3418 O O . ASN B 1 186 ? -68.924 20.417 -28.487 1.00 21.00 342 ASN B O 1
ATOM 3423 N N . SER B 1 187 ? -67.484 18.777 -27.771 1.00 17.25 343 SER B N 1
ATOM 3424 C CA . SER B 1 187 ? -68.444 18.061 -26.884 1.00 18.14 343 SER B CA 1
ATOM 3425 C C . SER B 1 187 ? -68.166 18.295 -25.393 1.00 17.25 343 SER B C 1
ATOM 3426 O O . SER B 1 187 ? -69.054 17.953 -24.563 1.00 16.68 343 SER B O 1
ATOM 3429 N N . HIS B 1 188 ? -66.978 18.787 -25.042 1.00 14.88 344 HIS B N 1
ATOM 3430 C CA . HIS B 1 188 ? -66.523 18.880 -23.624 1.00 15.06 344 HIS B CA 1
ATOM 3431 C C . HIS B 1 188 ? -66.020 20.303 -23.339 1.00 12.62 344 HIS B C 1
ATOM 3432 O O . HIS B 1 188 ? -66.864 21.122 -22.975 1.00 14.71 344 HIS B O 1
ATOM 3439 N N . ALA B 1 189 ? -64.744 20.603 -23.560 1.00 13.22 345 ALA B N 1
ATOM 3440 C CA . ALA B 1 189 ? -64.140 21.880 -23.094 1.00 12.77 345 ALA B CA 1
ATOM 3441 C C . ALA B 1 189 ? -64.951 23.094 -23.580 1.00 13.38 345 ALA B C 1
ATOM 3442 O O . ALA B 1 189 ? -65.239 23.982 -22.770 1.00 12.13 345 ALA B O 1
ATOM 3444 N N . SER B 1 190 ? -65.330 23.163 -24.862 1.00 12.79 346 SER B N 1
ATOM 3445 C CA . SER B 1 190 ? -65.982 24.372 -25.417 1.00 14.46 346 SER B CA 1
ATOM 3446 C C . SER B 1 190 ? -67.382 24.582 -24.837 1.00 13.92 346 SER B C 1
ATOM 3447 O O . SER B 1 190 ? -67.682 25.658 -24.324 1.00 13.14 346 SER B O 1
ATOM 3450 N N . PRO B 1 191 ? -68.300 23.588 -24.853 1.00 15.72 347 PRO B N 1
ATOM 3451 C CA . PRO B 1 191 ? -69.591 23.745 -24.190 1.00 16.27 347 PRO B CA 1
ATOM 3452 C C . PRO B 1 191 ? -69.510 24.015 -22.673 1.00 14.60 347 PRO B C 1
ATOM 3453 O O . PRO B 1 191 ? -70.358 24.754 -22.153 1.00 13.29 347 PRO B O 1
ATOM 3457 N N . PHE B 1 192 ? -68.527 23.446 -21.970 1.00 14.21 348 PHE B N 1
ATOM 3458 C CA . PHE B 1 192 ? -68.317 23.772 -20.535 1.00 13.44 348 PHE B CA 1
ATOM 3459 C C . PHE B 1 192 ? -68.097 25.278 -20.420 1.00 12.35 348 PHE B C 1
ATOM 3460 O O . PHE B 1 192 ? -68.760 25.917 -19.628 1.00 14.70 348 PHE B O 1
ATOM 3468 N N . TYR B 1 193 ? -67.167 25.823 -21.203 1.00 12.35 349 TYR B N 1
ATOM 3469 C CA . TYR B 1 193 ? -66.831 27.259 -21.144 1.00 13.16 349 TYR B CA 1
ATOM 3470 C C . TYR B 1 193 ? -68.083 28.076 -21.474 1.00 13.30 349 TYR B C 1
ATOM 3471 O O . TYR B 1 193 ? -68.381 29.071 -20.758 1.00 12.77 349 TYR B O 1
ATOM 3480 N N . ASN B 1 194 ? -68.810 27.673 -22.520 1.00 13.67 350 ASN B N 1
ATOM 3481 C CA . ASN B 1 194 ? -69.965 28.463 -23.024 1.00 16.51 350 ASN B CA 1
ATOM 3482 C C . ASN B 1 194 ? -71.090 28.481 -21.981 1.00 17.31 350 ASN B C 1
ATOM 3483 O O . ASN B 1 194 ? -71.881 29.431 -21.985 1.00 18.87 350 ASN B O 1
ATOM 3488 N N . SER B 1 195 ? -71.164 27.480 -21.109 1.00 16.33 351 SER B N 1
ATOM 3489 C CA . SER B 1 195 ? -72.231 27.364 -20.090 1.00 15.32 351 SER B CA 1
ATOM 3490 C C . SER B 1 195 ? -71.978 28.359 -18.945 1.00 15.36 351 SER B C 1
ATOM 3491 O O . SER B 1 195 ? -72.934 28.696 -18.226 1.00 14.37 351 SER B O 1
ATOM 3494 N N . LEU B 1 196 ? -70.721 28.731 -18.698 1.00 14.84 352 LEU B N 1
ATOM 3495 C CA . LEU B 1 196 ? -70.382 29.517 -17.486 1.00 15.26 352 LEU B CA 1
ATOM 3496 C C . LEU B 1 196 ? -71.108 30.846 -17.569 1.00 16.32 352 LEU B C 1
ATOM 3497 O O . LEU B 1 196 ? -71.182 31.437 -18.643 1.00 17.37 352 LEU B O 1
ATOM 3502 N N . PRO B 1 197 ? -71.657 31.358 -16.454 1.00 18.29 353 PRO B N 1
ATOM 3503 C CA . PRO B 1 197 ? -72.362 32.628 -16.484 1.00 20.23 353 PRO B CA 1
ATOM 3504 C C . PRO B 1 197 ? -71.439 33.789 -16.883 1.00 19.82 353 PRO B C 1
ATOM 3505 O O . PRO B 1 197 ? -70.214 33.714 -16.709 1.00 16.94 353 PRO B O 1
ATOM 3509 N N . SER B 1 198 ? -72.037 34.858 -17.410 1.00 19.95 354 SER B N 1
ATOM 3510 C CA . SER B 1 198 ? -71.325 36.083 -17.849 1.00 21.33 354 SER B CA 1
ATOM 3511 C C . SER B 1 198 ? -70.618 36.740 -16.662 1.00 19.73 354 SER B C 1
ATOM 3512 O O . SER B 1 198 ? -69.604 37.420 -16.889 1.00 21.18 354 SER B O 1
ATOM 3515 N N . THR B 1 199 ? -71.078 36.493 -15.447 1.00 19.22 355 THR B N 1
ATOM 3516 C CA . THR B 1 199 ? -70.586 37.164 -14.215 1.00 19.90 355 THR B CA 1
ATOM 3517 C C . THR B 1 199 ? -69.428 36.361 -13.611 1.00 19.81 355 THR B C 1
ATOM 3518 O O . THR B 1 199 ? -68.812 36.854 -12.668 1.00 21.89 355 THR B O 1
ATOM 3522 N N . THR B 1 200 ? -69.106 35.193 -14.161 1.00 16.63 356 THR B N 1
ATOM 3523 C CA . THR B 1 200 ? -67.983 34.366 -13.646 1.00 14.67 356 THR B CA 1
ATOM 3524 C C . THR B 1 200 ? -66.728 34.701 -14.427 1.00 13.89 356 THR B C 1
ATOM 3525 O O . THR B 1 200 ? -66.787 34.678 -15.646 1.00 15.00 356 THR B O 1
ATOM 3529 N N . LYS B 1 201 ? -65.650 35.081 -13.749 1.00 13.09 357 LYS B N 1
ATOM 3530 C CA . LYS B 1 201 ? -64.399 35.417 -14.447 1.00 13.30 357 LYS B CA 1
ATOM 3531 C C . LYS B 1 201 ? -63.908 34.122 -15.099 1.00 12.91 357 LYS B C 1
ATOM 3532 O O . LYS B 1 201 ? -63.862 33.072 -14.411 1.00 13.59 357 LYS B O 1
ATOM 3538 N N . LYS B 1 202 ? -63.541 34.164 -16.367 1.00 11.33 358 LYS B N 1
ATOM 3539 C CA . LYS B 1 202 ? -63.291 32.895 -17.084 1.00 11.48 358 LYS B CA 1
ATOM 3540 C C . LYS B 1 202 ? -62.332 33.129 -18.237 1.00 10.07 358 LYS B C 1
ATOM 3541 O O . LYS B 1 202 ? -62.217 34.284 -18.718 1.00 10.38 358 LYS B O 1
ATOM 3547 N N . ALA B 1 203 ? -61.691 32.052 -18.682 1.00 9.72 359 ALA B N 1
ATOM 3548 C CA . ALA B 1 203 ? -60.818 32.038 -19.854 1.00 9.66 359 ALA B CA 1
ATOM 3549 C C . ALA B 1 203 ? -60.858 30.635 -20.451 1.00 9.94 359 ALA B C 1
ATOM 3550 O O . ALA B 1 203 ? -61.131 29.675 -19.717 1.00 9.99 359 ALA B O 1
ATOM 3552 N N . TYR B 1 204 ? -60.563 30.569 -21.734 1.00 9.80 360 TYR B N 1
ATOM 3553 C CA . TYR B 1 204 ? -60.481 29.332 -22.542 1.00 10.18 360 TYR B CA 1
ATOM 3554 C C . TYR B 1 204 ? -59.171 29.410 -23.323 1.00 11.15 360 TYR B C 1
ATOM 3555 O O . TYR B 1 204 ? -59.037 30.317 -24.131 1.00 11.52 360 TYR B O 1
ATOM 3564 N N . LEU B 1 205 ? -58.228 28.521 -23.053 1.00 11.03 361 LEU B N 1
ATOM 3565 C CA . LEU B 1 205 ? -56.903 28.488 -23.726 1.00 11.56 361 LEU B CA 1
ATOM 3566 C C . LEU B 1 205 ? -56.851 27.193 -24.521 1.00 12.13 361 LEU B C 1
ATOM 3567 O O . LEU B 1 205 ? -56.845 26.115 -23.894 1.00 12.82 361 LEU B O 1
ATOM 3572 N N . GLU B 1 206 ? -56.927 27.284 -25.843 1.00 12.72 362 GLU B N 1
ATOM 3573 C CA . GLU B 1 206 ? -56.926 26.086 -26.717 1.00 12.80 362 GLU B CA 1
ATOM 3574 C C . GLU B 1 206 ? -55.571 25.951 -27.415 1.00 14.33 362 GLU B C 1
ATOM 3575 O O . GLU B 1 206 ? -55.155 26.870 -28.149 1.00 13.39 362 GLU B O 1
ATOM 3581 N N . MET B 1 207 ? -54.914 24.817 -27.204 1.00 13.46 363 MET B N 1
ATOM 3582 C CA . MET B 1 207 ? -53.537 24.582 -27.656 1.00 14.67 363 MET B CA 1
ATOM 3583 C C . MET B 1 207 ? -53.577 23.933 -29.056 1.00 14.88 363 MET B C 1
ATOM 3584 O O . MET B 1 207 ? -54.235 22.877 -29.238 1.00 13.24 363 MET B O 1
ATOM 3589 N N . ASN B 1 208 ? -52.842 24.534 -29.980 1.00 14.51 364 ASN B N 1
ATOM 3590 C CA . ASN B 1 208 ? -52.821 24.157 -31.418 1.00 15.85 364 ASN B CA 1
ATOM 3591 C C . ASN B 1 208 ? -52.319 22.710 -31.535 1.00 14.76 364 ASN B C 1
ATOM 3592 O O . ASN B 1 208 ? -51.286 22.422 -30.973 1.00 15.55 364 ASN B O 1
ATOM 3597 N N . ASN B 1 209 ? -53.073 21.850 -32.216 1.00 17.93 365 ASN B N 1
ATOM 3598 C CA . ASN B 1 209 ? -52.693 20.434 -32.479 1.00 18.95 365 ASN B CA 1
ATOM 3599 C C . ASN B 1 209 ? -52.564 19.651 -31.176 1.00 18.33 365 ASN B C 1
ATOM 3600 O O . ASN B 1 209 ? -51.992 18.574 -31.206 1.00 19.84 365 ASN B O 1
ATOM 3605 N N . GLY B 1 210 ? -53.110 20.152 -30.074 1.00 17.99 366 GLY B N 1
ATOM 3606 C CA . GLY B 1 210 ? -52.939 19.459 -28.777 1.00 17.64 366 GLY B CA 1
ATOM 3607 C C . GLY B 1 210 ? -53.632 18.106 -28.784 1.00 15.26 366 GLY B C 1
ATOM 3608 O O . GLY B 1 210 ? -54.823 18.039 -29.068 1.00 16.24 366 GLY B O 1
ATOM 3609 N N . SER B 1 211 ? -52.922 17.065 -28.373 1.00 16.59 367 SER B N 1
ATOM 3610 C CA . SER B 1 211 ? -53.511 15.752 -28.040 1.00 16.90 367 SER B CA 1
ATOM 3611 C C . SER B 1 211 ? -54.191 15.853 -26.674 1.00 15.09 367 SER B C 1
ATOM 3612 O O . SER B 1 211 ? -54.042 16.880 -25.977 1.00 13.74 367 SER B O 1
ATOM 3615 N N . HIS B 1 212 ? -54.850 14.789 -26.251 1.00 13.45 368 HIS B N 1
ATOM 3616 C CA . HIS B 1 212 ? -55.549 14.782 -24.949 1.00 13.43 368 HIS B CA 1
ATOM 3617 C C . HIS B 1 212 ? -54.571 15.063 -23.796 1.00 13.74 368 HIS B C 1
ATOM 3618 O O . HIS B 1 212 ? -55.067 15.527 -22.738 1.00 16.12 368 HIS B O 1
ATOM 3625 N N . SER B 1 213 ? -53.279 14.764 -23.978 1.00 12.81 369 SER B N 1
ATOM 3626 C CA . SER B 1 213 ? -52.248 14.968 -22.916 1.00 14.80 369 SER B CA 1
ATOM 3627 C C . SER B 1 213 ? -51.506 16.310 -23.070 1.00 13.85 369 SER B C 1
ATOM 3628 O O . SER B 1 213 ? -50.449 16.444 -22.495 1.00 14.16 369 SER B O 1
ATOM 3631 N N . CYS B 1 214 ? -52.076 17.266 -23.789 1.00 13.50 370 CYS B N 1
ATOM 3632 C CA . CYS B 1 214 ? -51.340 18.530 -24.099 1.00 15.87 370 CYS B CA 1
ATOM 3633 C C . CYS B 1 214 ? -51.014 19.414 -22.879 1.00 15.53 370 CYS B C 1
ATOM 3634 O O . CYS B 1 214 ? -50.151 20.254 -23.031 1.00 16.60 370 CYS B O 1
ATOM 3637 N N . ALA B 1 215 ? -51.668 19.212 -21.739 1.00 13.68 371 ALA B N 1
ATOM 3638 C CA . ALA B 1 215 ? -51.308 20.011 -20.547 1.00 13.51 371 ALA B CA 1
ATOM 3639 C C . ALA B 1 215 ? -50.810 19.097 -19.426 1.00 12.86 371 ALA B C 1
ATOM 3640 O O . ALA B 1 215 ? -50.861 19.490 -18.274 1.00 12.81 371 ALA B O 1
ATOM 3642 N N . ASN B 1 216 ? -50.367 17.909 -19.811 1.00 12.57 372 ASN B N 1
ATOM 3643 C CA . ASN B 1 216 ? -49.892 16.933 -18.816 1.00 12.95 372 ASN B CA 1
ATOM 3644 C C . ASN B 1 216 ? -48.386 17.057 -18.568 1.00 13.95 372 ASN B C 1
ATOM 3645 O O . ASN B 1 216 ? -47.716 17.822 -19.236 1.00 14.01 372 ASN B O 1
ATOM 3650 N N . SER B 1 217 ? -47.917 16.298 -17.595 1.00 14.80 373 SER B N 1
ATOM 3651 C CA . SER B 1 217 ? -46.475 16.284 -17.271 1.00 16.16 373 SER B CA 1
ATOM 3652 C C . SER B 1 217 ? -45.649 15.955 -18.515 1.00 20.15 373 SER B C 1
ATOM 3653 O O . SER B 1 217 ? -45.984 15.024 -19.232 1.00 18.23 373 SER B O 1
ATOM 3656 N N . GLY B 1 218 ? -44.651 16.787 -18.792 1.00 22.71 374 GLY B N 1
ATOM 3657 C CA . GLY B 1 218 ? -43.756 16.526 -19.933 1.00 25.12 374 GLY B CA 1
ATOM 3658 C C . GLY B 1 218 ? -44.220 17.132 -21.246 1.00 24.23 374 GLY B C 1
ATOM 3659 O O . GLY B 1 218 ? -43.593 16.861 -22.259 1.00 31.83 374 GLY B O 1
ATOM 3660 N N . ASN B 1 219 ? -45.281 17.936 -21.225 1.00 19.91 375 ASN B N 1
ATOM 3661 C CA . ASN B 1 219 ? -45.838 18.502 -22.472 1.00 19.84 375 ASN B CA 1
ATOM 3662 C C . ASN B 1 219 ? -44.834 19.457 -23.140 1.00 20.72 375 ASN B C 1
ATOM 3663 O O . ASN B 1 219 ? -43.984 19.996 -22.446 1.00 24.63 375 ASN B O 1
ATOM 3668 N N . SER B 1 220 ? -45.024 19.732 -24.421 1.00 21.96 376 SER B N 1
ATOM 3669 C CA . SER B 1 220 ? -44.038 20.547 -25.182 1.00 23.47 376 SER B CA 1
ATOM 3670 C C . SER B 1 220 ? -44.340 22.049 -25.116 1.00 22.13 376 SER B C 1
ATOM 3671 O O . SER B 1 220 ? -43.629 22.804 -25.768 1.00 23.07 376 SER B O 1
ATOM 3674 N N . ASN B 1 221 ? -45.361 22.443 -24.363 1.00 18.45 377 ASN B N 1
ATOM 3675 C CA . ASN B 1 221 ? -45.763 23.870 -24.276 1.00 17.04 377 ASN B CA 1
ATOM 3676 C C . ASN B 1 221 ? -45.823 24.273 -22.798 1.00 15.55 377 ASN B C 1
ATOM 3677 O O . ASN B 1 221 ? -46.637 25.112 -22.449 1.00 15.68 377 ASN B O 1
ATOM 3682 N N . ALA B 1 222 ? -44.960 23.682 -21.989 1.00 16.20 378 ALA B N 1
ATOM 3683 C CA . ALA B 1 222 ? -44.990 23.931 -20.530 1.00 15.77 378 ALA B CA 1
ATOM 3684 C C . ALA B 1 222 ? -44.746 25.399 -20.183 1.00 15.96 378 ALA B C 1
ATOM 3685 O O . ALA B 1 222 ? -45.279 25.852 -19.195 1.00 15.49 378 ALA B O 1
ATOM 3687 N N . GLY B 1 223 ? -43.916 26.077 -20.963 1.00 16.02 379 GLY B N 1
ATOM 3688 C CA . GLY B 1 223 ? -43.643 27.506 -20.719 1.00 15.40 379 GLY B CA 1
ATOM 3689 C C . GLY B 1 223 ? -44.910 28.330 -20.789 1.00 15.21 379 GLY B C 1
ATOM 3690 O O . GLY B 1 223 ? -45.191 29.038 -19.842 1.00 15.30 379 GLY B O 1
ATOM 3691 N N . LEU B 1 224 ? -45.656 28.160 -21.867 1.00 13.68 380 LEU B N 1
ATOM 3692 C CA . LEU B 1 224 ? -46.894 28.926 -22.090 1.00 15.96 380 LEU B CA 1
ATOM 3693 C C . LEU B 1 224 ? -47.985 28.443 -21.136 1.00 13.67 380 LEU B C 1
ATOM 3694 O O . LEU B 1 224 ? -48.625 29.270 -20.525 1.00 12.72 380 LEU B O 1
ATOM 3699 N N . ILE B 1 225 ? -48.205 27.125 -21.086 1.00 12.21 381 ILE B N 1
ATOM 3700 C CA . ILE B 1 225 ? -49.305 26.606 -20.242 1.00 11.05 381 ILE B CA 1
ATOM 3701 C C . ILE B 1 225 ? -49.015 26.970 -18.786 1.00 10.44 381 ILE B C 1
ATOM 3702 O O . ILE B 1 225 ? -49.962 27.427 -18.095 1.00 9.54 381 ILE B O 1
ATOM 3707 N N . GLY B 1 226 ? -47.784 26.789 -18.327 1.00 10.57 382 GLY B N 1
ATOM 3708 C CA . GLY B 1 226 ? -47.438 27.126 -16.934 1.00 10.90 382 GLY B CA 1
ATOM 3709 C C . GLY B 1 226 ? -47.643 28.606 -16.662 1.00 10.52 382 GLY B C 1
ATOM 3710 O O . GLY B 1 226 ? -48.036 28.948 -15.523 1.00 10.40 382 GLY B O 1
ATOM 3711 N N . LYS B 1 227 ? -47.302 29.457 -17.625 1.00 10.18 383 LYS B N 1
ATOM 3712 C CA . LYS B 1 227 ? -47.476 30.935 -17.486 1.00 10.39 383 LYS B CA 1
ATOM 3713 C C . LYS B 1 227 ? -48.946 31.242 -17.196 1.00 10.03 383 LYS B C 1
ATOM 3714 O O . LYS B 1 227 ? -49.261 32.011 -16.230 1.00 9.21 383 LYS B O 1
ATOM 3720 N N . TYR B 1 228 ? -49.873 30.626 -17.928 1.00 10.06 384 TYR B N 1
ATOM 3721 C CA . TYR B 1 228 ? -51.311 30.872 -17.689 1.00 9.60 384 TYR B CA 1
ATOM 3722 C C . TYR B 1 228 ? -51.778 30.274 -16.366 1.00 10.03 384 TYR B C 1
ATOM 3723 O O . TYR B 1 228 ? -52.555 30.948 -15.657 1.00 9.70 384 TYR B O 1
ATOM 3732 N N . GLY B 1 229 ? -51.387 29.049 -16.018 1.00 9.68 385 GLY B N 1
ATOM 3733 C CA . GLY B 1 229 ? -51.848 28.442 -14.758 1.00 9.36 385 GLY B CA 1
ATOM 3734 C C . GLY B 1 229 ? -51.323 29.208 -13.558 1.00 9.69 385 GLY B C 1
ATOM 3735 O O . GLY B 1 229 ? -52.085 29.466 -12.645 1.00 10.50 385 GLY B O 1
ATOM 3736 N N . VAL B 1 230 ? -50.067 29.619 -13.574 1.00 9.06 386 VAL B N 1
ATOM 3737 C CA . VAL B 1 230 ? -49.504 30.428 -12.457 1.00 9.92 386 VAL B CA 1
ATOM 3738 C C . VAL B 1 230 ? -50.209 31.785 -12.395 1.00 10.73 386 VAL B C 1
ATOM 3739 O O . VAL B 1 230 ? -50.594 32.188 -11.301 1.00 11.59 386 VAL B O 1
ATOM 3743 N N . SER B 1 231 ? -50.374 32.466 -13.523 1.00 10.03 387 SER B N 1
ATOM 3744 C CA . SER B 1 231 ? -51.013 33.807 -13.559 1.00 9.61 387 SER B CA 1
ATOM 3745 C C . SER B 1 231 ? -52.432 33.695 -13.020 1.00 10.15 387 SER B C 1
ATOM 3746 O O . SER B 1 231 ? -52.873 34.603 -12.279 1.00 9.76 387 SER B O 1
ATOM 3749 N N . TRP B 1 232 ? -53.157 32.647 -13.416 1.00 9.70 388 TRP B N 1
ATOM 3750 C CA . TRP B 1 232 ? -54.546 32.428 -12.953 1.00 9.38 388 TRP B CA 1
ATOM 3751 C C . TRP B 1 232 ? -54.586 32.283 -11.431 1.00 9.31 388 TRP B C 1
ATOM 3752 O O . TRP B 1 232 ? -55.424 32.955 -10.775 1.00 9.05 388 TRP B O 1
ATOM 3763 N N . MET B 1 233 ? -53.706 31.449 -10.877 1.00 9.63 389 MET B N 1
ATOM 3764 C CA . MET B 1 233 ? -53.704 31.195 -9.416 1.00 10.40 389 MET B CA 1
ATOM 3765 C C . MET B 1 233 ? -53.209 32.448 -8.683 1.00 9.37 389 MET B C 1
ATOM 3766 O O . MET B 1 233 ? -53.792 32.783 -7.652 1.00 9.86 389 MET B O 1
ATOM 3771 N N . LYS B 1 234 ? -52.232 33.172 -9.220 1.00 9.68 390 LYS B N 1
ATOM 3772 C CA . LYS B 1 234 ? -51.792 34.449 -8.604 1.00 9.76 390 LYS B CA 1
ATOM 3773 C C . LYS B 1 234 ? -52.964 35.438 -8.574 1.00 9.32 390 LYS B C 1
ATOM 3774 O O . LYS B 1 234 ? -53.254 36.007 -7.488 1.00 10.07 390 LYS B O 1
ATOM 3780 N N . ARG B 1 235 ? -53.625 35.650 -9.703 1.00 8.81 391 ARG B N 1
ATOM 3781 C CA . ARG B 1 235 ? -54.705 36.675 -9.797 1.00 9.77 391 ARG B CA 1
ATOM 3782 C C . ARG B 1 235 ? -55.866 36.300 -8.881 1.00 9.95 391 ARG B C 1
ATOM 3783 O O . ARG B 1 235 ? -56.365 37.170 -8.156 1.00 10.25 391 ARG B O 1
ATOM 3791 N N . PHE B 1 236 ? -56.299 35.043 -8.871 1.00 9.29 392 PHE B N 1
ATOM 3792 C CA . PHE B 1 236 ? -57.580 34.660 -8.245 1.00 9.54 392 PHE B CA 1
ATOM 3793 C C . PHE B 1 236 ? -57.392 34.120 -6.825 1.00 11.19 392 PHE B C 1
ATOM 3794 O O . PHE B 1 236 ? -58.331 34.288 -6.045 1.00 13.21 392 PHE B O 1
ATOM 3802 N N . MET B 1 237 ? -56.232 33.569 -6.464 1.00 11.01 393 MET B N 1
ATOM 3803 C CA . MET B 1 237 ? -56.050 33.073 -5.089 1.00 11.65 393 MET B CA 1
ATOM 3804 C C . MET B 1 237 ? -55.291 34.109 -4.258 1.00 10.77 393 MET B C 1
ATOM 3805 O O . MET B 1 237 ? -55.580 34.209 -3.053 1.00 13.62 393 MET B O 1
ATOM 3810 N N . ASP B 1 238 ? -54.416 34.896 -4.867 1.00 10.87 394 ASP B N 1
ATOM 3811 C CA . ASP B 1 238 ? -53.615 35.906 -4.130 1.00 10.89 394 ASP B CA 1
ATOM 3812 C C . ASP B 1 238 ? -54.158 37.305 -4.422 1.00 12.49 394 ASP B C 1
ATOM 3813 O O . ASP B 1 238 ? -53.570 38.262 -3.917 1.00 11.79 394 ASP B O 1
ATOM 3818 N N . ASN B 1 239 ? -55.191 37.446 -5.245 1.00 12.33 395 ASN B N 1
ATOM 3819 C CA . ASN B 1 239 ? -55.707 38.772 -5.672 1.00 13.46 395 ASN B CA 1
ATOM 3820 C C . ASN B 1 239 ? -54.571 39.604 -6.256 1.00 11.91 395 ASN B C 1
ATOM 3821 O O . ASN B 1 239 ? -54.616 40.867 -6.149 1.00 13.04 395 ASN B O 1
ATOM 3826 N N . ASP B 1 240 ? -53.597 38.950 -6.892 1.00 11.81 396 ASP B N 1
ATOM 3827 C CA . ASP B 1 240 ? -52.329 39.595 -7.288 1.00 11.79 396 ASP B CA 1
ATOM 3828 C C . ASP B 1 240 ? -52.501 40.178 -8.685 1.00 12.53 396 ASP B C 1
ATOM 3829 O O . ASP B 1 240 ? -52.219 39.493 -9.657 1.00 12.30 396 ASP B O 1
ATOM 3834 N N . THR B 1 241 ? -52.811 41.471 -8.760 1.00 11.72 397 THR B N 1
ATOM 3835 C CA . THR B 1 241 ? -53.056 42.167 -10.035 1.00 12.21 397 THR B CA 1
ATOM 3836 C C . THR B 1 241 ? -51.745 42.437 -10.789 1.00 12.33 397 THR B C 1
ATOM 3837 O O . THR B 1 241 ? -51.848 42.869 -11.951 1.00 12.29 397 THR B O 1
ATOM 3841 N N . ARG B 1 242 ? -50.568 42.106 -10.237 1.00 10.66 398 ARG B N 1
ATOM 3842 C CA . ARG B 1 242 ? -49.320 42.182 -11.028 1.00 10.92 398 ARG B CA 1
ATOM 3843 C C . ARG B 1 242 ? -49.401 41.170 -12.174 1.00 10.91 398 ARG B C 1
ATOM 3844 O O . ARG B 1 242 ? -48.648 41.335 -13.140 1.00 10.37 398 ARG B O 1
ATOM 3852 N N . PHE B 1 243 ? -50.238 40.139 -12.037 1.00 9.57 399 PHE B N 1
ATOM 3853 C CA . PHE B 1 243 ? -50.356 39.046 -13.048 1.00 9.92 399 PHE B CA 1
ATOM 3854 C C . PHE B 1 243 ? -51.467 39.327 -14.060 1.00 11.34 399 PHE B C 1
ATOM 3855 O O . PHE B 1 243 ? -51.537 38.627 -15.082 1.00 11.06 399 PHE B O 1
ATOM 3863 N N . SER B 1 244 ? -52.351 40.293 -13.786 1.00 11.23 400 SER B N 1
ATOM 3864 C CA . SER B 1 244 ? -53.455 40.685 -14.698 1.00 11.23 400 SER B CA 1
ATOM 3865 C C . SER B 1 244 ? -52.957 40.960 -16.129 1.00 12.03 400 SER B C 1
ATOM 3866 O O . SER B 1 244 ? -53.634 40.568 -17.087 1.00 12.03 400 SER B O 1
ATOM 3869 N N . PRO B 1 245 ? -51.819 41.651 -16.365 1.00 12.21 401 PRO B N 1
ATOM 3870 C CA . PRO B 1 245 ? -51.379 41.929 -17.738 1.00 11.72 401 PRO B CA 1
ATOM 3871 C C . PRO B 1 245 ? -51.159 40.652 -18.555 1.00 12.03 401 PRO B C 1
ATOM 3872 O O . PRO B 1 245 ? -51.305 40.691 -19.770 1.00 12.36 401 PRO B O 1
ATOM 3876 N N . TYR B 1 246 ? -50.747 39.578 -17.894 1.00 10.95 402 TYR B N 1
ATOM 3877 C CA . TYR B 1 246 ? -50.439 38.286 -18.569 1.00 11.00 402 TYR B CA 1
ATOM 3878 C C . TYR B 1 246 ? -51.724 37.557 -18.938 1.00 11.41 402 TYR B C 1
ATOM 3879 O O . TYR B 1 246 ? -51.659 36.688 -19.815 1.00 11.35 402 TYR B O 1
ATOM 3888 N N . LEU B 1 247 ? -52.867 37.921 -18.354 1.00 12.07 403 LEU B N 1
ATOM 3889 C CA . LEU B 1 247 ? -54.182 37.298 -18.672 1.00 10.78 403 LEU B CA 1
ATOM 3890 C C . LEU B 1 247 ? -54.989 38.189 -19.606 1.00 11.32 403 LEU B C 1
ATOM 3891 O O . LEU B 1 247 ? -55.831 37.654 -20.322 1.00 11.95 403 LEU B O 1
ATOM 3896 N N . CYS B 1 248 ? -54.843 39.519 -19.514 1.00 10.99 404 CYS B N 1
ATOM 3897 C CA . CYS B 1 248 ? -55.826 40.469 -20.097 1.00 12.63 404 CYS B CA 1
ATOM 3898 C C . CYS B 1 248 ? -55.145 41.629 -20.832 1.00 12.83 404 CYS B C 1
ATOM 3899 O O . CYS B 1 248 ? -55.864 42.391 -21.490 1.00 13.92 404 CYS B O 1
ATOM 3902 N N . GLY B 1 249 ? -53.852 41.869 -20.617 1.00 11.18 405 GLY B N 1
ATOM 3903 C CA . GLY B 1 249 ? -53.195 43.092 -21.108 1.00 12.29 405 GLY B CA 1
ATOM 3904 C C . GLY B 1 249 ? -52.292 42.853 -22.311 1.00 12.20 405 GLY B C 1
ATOM 3905 O O . GLY B 1 249 ? -52.495 41.895 -23.057 1.00 12.58 405 GLY B O 1
ATOM 3906 N N . ALA B 1 250 ? -51.312 43.730 -22.516 1.00 12.73 406 ALA B N 1
ATOM 3907 C CA . ALA B 1 250 ? -50.461 43.719 -23.722 1.00 13.40 406 ALA B CA 1
ATOM 3908 C C . ALA B 1 250 ? -49.651 42.419 -23.786 1.00 14.45 406 ALA B C 1
ATOM 3909 O O . ALA B 1 250 ? -49.576 41.806 -24.854 1.00 13.91 406 ALA B O 1
ATOM 3911 N N . PRO B 1 251 ? -49.069 41.893 -22.677 1.00 14.27 407 PRO B N 1
ATOM 3912 C CA . PRO B 1 251 ? -48.349 40.622 -22.750 1.00 14.49 407 PRO B CA 1
ATOM 3913 C C . PRO B 1 251 ? -49.250 39.486 -23.241 1.00 12.98 407 PRO B C 1
ATOM 3914 O O . PRO B 1 251 ? -48.833 38.635 -24.014 1.00 12.33 407 PRO B O 1
ATOM 3918 N N . HIS B 1 252 ? -50.476 39.445 -22.727 1.00 11.88 408 HIS B N 1
ATOM 3919 C CA . HIS B 1 252 ? -51.486 38.451 -23.137 1.00 11.28 408 HIS B CA 1
ATOM 3920 C C . HIS B 1 252 ? -51.733 38.599 -24.637 1.00 12.88 408 HIS B C 1
ATOM 3921 O O . HIS B 1 252 ? -51.771 37.575 -25.347 1.00 13.17 408 HIS B O 1
ATOM 3928 N N . GLN B 1 253 ? -51.938 39.823 -25.112 1.00 12.23 409 GLN B N 1
ATOM 3929 C CA . GLN B 1 253 ? -52.334 40.007 -26.528 1.00 15.02 409 GLN B CA 1
ATOM 3930 C C . GLN B 1 253 ? -51.195 39.511 -27.421 1.00 14.24 409 GLN B C 1
ATOM 3931 O O . GLN B 1 253 ? -51.489 38.830 -28.420 1.00 14.10 409 GLN B O 1
ATOM 3937 N N . ALA B 1 254 ? -49.941 39.712 -27.013 1.00 13.47 410 ALA B N 1
ATOM 3938 C CA . ALA B 1 254 ? -48.770 39.283 -27.811 1.00 15.41 410 ALA B CA 1
ATOM 3939 C C . ALA B 1 254 ? -48.720 37.751 -27.885 1.00 15.39 410 ALA B C 1
ATOM 3940 O O . ALA B 1 254 ? -48.340 37.225 -28.952 1.00 16.08 410 ALA B O 1
ATOM 3942 N N . ASP B 1 255 ? -49.201 37.025 -26.870 1.00 12.87 411 ASP B N 1
ATOM 3943 C CA . ASP B 1 255 ? -49.278 35.539 -26.937 1.00 13.61 411 ASP B CA 1
ATOM 3944 C C . ASP B 1 255 ? -50.193 35.091 -28.076 1.00 13.00 411 ASP B C 1
ATOM 3945 O O . ASP B 1 255 ? -50.031 33.955 -28.537 1.00 13.55 411 ASP B O 1
ATOM 3950 N N . LEU B 1 256 ? -51.215 35.862 -28.426 1.00 12.93 412 LEU B N 1
ATOM 3951 C CA . LEU B 1 256 ? -52.269 35.389 -29.351 1.00 13.73 412 LEU B CA 1
ATOM 3952 C C . LEU B 1 256 ? -51.749 35.315 -30.801 1.00 13.84 412 LEU B C 1
ATOM 3953 O O . LEU B 1 256 ? -52.500 34.820 -31.646 1.00 13.15 412 LEU B O 1
ATOM 3958 N N . SER B 1 257 ? -50.517 35.745 -31.069 1.00 13.32 413 SER B N 1
ATOM 3959 C CA . SER B 1 257 ? -49.841 35.513 -32.378 1.00 13.80 413 SER B CA 1
ATOM 3960 C C . SER B 1 257 ? -48.976 34.250 -32.363 1.00 14.73 413 SER B C 1
ATOM 3961 O O . SER B 1 257 ? -48.376 33.952 -33.434 1.00 14.34 413 SER B O 1
ATOM 3964 N N . LEU B 1 258 ? -48.864 33.552 -31.232 1.00 13.06 414 LEU B N 1
ATOM 3965 C CA . LEU B 1 258 ? -48.047 32.312 -31.130 1.00 13.93 414 LEU B CA 1
ATOM 3966 C C . LEU B 1 258 ? -48.804 31.167 -31.814 1.00 14.69 414 LEU B C 1
ATOM 3967 O O . LEU B 1 258 ? -49.949 30.938 -31.486 1.00 14.05 414 LEU B O 1
ATOM 3972 N N . THR B 1 259 ? -48.152 30.449 -32.726 1.00 14.57 415 THR B N 1
ATOM 3973 C CA . THR B 1 259 ? -48.738 29.277 -33.418 1.00 15.04 415 THR B CA 1
ATOM 3974 C C . THR B 1 259 ? -49.276 28.273 -32.381 1.00 13.97 415 THR B C 1
ATOM 3975 O O . THR B 1 259 ? -50.298 27.604 -32.641 1.00 15.14 415 THR B O 1
ATOM 3979 N N . ALA B 1 260 ? -48.629 28.197 -31.222 1.00 14.74 416 ALA B N 1
ATOM 3980 C CA . ALA B 1 260 ? -48.968 27.234 -30.154 1.00 13.96 416 ALA B CA 1
ATOM 3981 C C . ALA B 1 260 ? -50.410 27.442 -29.688 1.00 13.96 416 ALA B C 1
ATOM 3982 O O . ALA B 1 260 ? -50.977 26.485 -29.190 1.00 13.29 416 ALA B O 1
ATOM 3984 N N . ILE B 1 261 ? -50.962 28.659 -29.761 1.00 13.58 417 ILE B N 1
ATOM 3985 C CA . ILE B 1 261 ? -52.350 28.929 -29.287 1.00 13.80 417 ILE B CA 1
ATOM 3986 C C . ILE B 1 261 ? -53.276 28.984 -30.490 1.00 16.20 417 ILE B C 1
ATOM 3987 O O . ILE B 1 261 ? -53.177 29.945 -31.282 1.00 19.37 417 ILE B O 1
ATOM 3992 N N . ASP B 1 262 ? -54.211 28.063 -30.634 1.00 14.40 418 ASP B N 1
ATOM 3993 C CA . ASP B 1 262 ? -55.107 28.195 -31.806 1.00 17.69 418 ASP B CA 1
ATOM 3994 C C . ASP B 1 262 ? -56.289 29.111 -31.472 1.00 16.01 418 ASP B C 1
ATOM 3995 O O . ASP B 1 262 ? -56.711 29.801 -32.365 1.00 16.30 418 ASP B O 1
ATOM 4000 N N . GLU B 1 263 ? -56.739 29.187 -30.215 1.00 14.82 419 GLU B N 1
ATOM 4001 C CA . GLU B 1 263 ? -57.887 30.044 -29.843 1.00 15.49 419 GLU B CA 1
ATOM 4002 C C . GLU B 1 263 ? -57.773 30.442 -28.370 1.00 13.54 419 GLU B C 1
ATOM 4003 O O . GLU B 1 263 ? -57.287 29.642 -27.575 1.00 12.79 419 GLU B O 1
ATOM 4009 N N . TYR B 1 264 ? -58.244 31.624 -28.042 1.00 13.94 420 TYR B N 1
ATOM 4010 C CA . TYR B 1 264 ? -58.349 32.105 -26.647 1.00 11.92 420 TYR B CA 1
ATOM 4011 C C . TYR B 1 264 ? -59.663 32.856 -26.506 1.00 12.84 420 TYR B C 1
ATOM 4012 O O . TYR B 1 264 ? -60.014 33.636 -27.400 1.00 14.45 420 TYR B O 1
ATOM 4021 N N . ARG B 1 265 ? -60.402 32.574 -25.449 1.00 11.74 421 ARG B N 1
ATOM 4022 C CA . ARG B 1 265 ? -61.641 33.302 -25.098 1.00 12.42 421 ARG B CA 1
ATOM 4023 C C . ARG B 1 265 ? -61.491 33.825 -23.678 1.00 11.51 421 ARG B C 1
ATOM 4024 O O . ARG B 1 265 ? -60.832 33.169 -22.870 1.00 10.42 421 ARG B O 1
ATOM 4032 N N . GLU B 1 266 ? -62.117 34.951 -23.374 1.00 11.76 422 GLU B N 1
ATOM 4033 C CA . GLU B 1 266 ? -62.114 35.480 -21.993 1.00 11.21 422 GLU B CA 1
ATOM 4034 C C . GLU B 1 266 ? -63.203 36.526 -21.836 1.00 11.57 422 GLU B C 1
ATOM 4035 O O . GLU B 1 266 ? -63.703 37.021 -22.870 1.00 12.71 422 GLU B O 1
ATOM 4041 N N . ASN B 1 267 ? -63.529 36.865 -20.592 1.00 11.14 423 ASN B N 1
ATOM 4042 C CA . ASN B 1 267 ? -64.375 38.038 -20.270 1.00 12.28 423 ASN B CA 1
ATOM 4043 C C . ASN B 1 267 ? -63.573 39.014 -19.400 1.00 12.68 423 ASN B C 1
ATOM 4044 O O . ASN B 1 267 ? -64.148 39.579 -18.446 1.00 12.48 423 ASN B O 1
ATOM 4049 N N . CYS B 1 268 ? -62.329 39.298 -19.815 1.00 12.47 424 CYS B N 1
ATOM 4050 C CA . CYS B 1 268 ? -61.497 40.441 -19.331 1.00 13.80 424 CYS B CA 1
ATOM 4051 C C . CYS B 1 268 ? -62.339 41.713 -19.377 1.00 13.92 424 CYS B C 1
ATOM 4052 O O . CYS B 1 268 ? -63.184 41.831 -20.264 1.00 13.59 424 CYS B O 1
ATOM 4055 N N . PRO B 1 269 ? -62.107 42.722 -18.492 1.00 14.70 425 PRO B N 1
ATOM 4056 C CA . PRO B 1 269 ? -60.958 42.749 -17.577 1.00 16.01 425 PRO B CA 1
ATOM 4057 C C . PRO B 1 269 ? -61.077 41.995 -16.248 1.00 16.93 425 PRO B C 1
ATOM 4058 O O . PRO B 1 269 ? -62.132 41.981 -15.678 1.00 17.92 425 PRO B O 1
ATOM 4062 N N . TYR B 1 270 ? -59.934 41.463 -15.805 1.00 18.06 426 TYR B N 1
ATOM 4063 C CA . TYR B 1 270 ? -59.600 40.991 -14.440 1.00 17.39 426 TYR B CA 1
ATOM 4064 C C . TYR B 1 270 ? -58.062 40.963 -14.307 1.00 17.18 426 TYR B C 1
ATOM 4065 O O . TYR B 1 270 ? -57.371 41.325 -15.210 1.00 16.48 426 TYR B O 1
#

B-factor: mean 16.71, std 7.29, range [0.5, 58.51]